Protein AF-A0A4S2T525-F1 (afdb_monomer)

Secondary structure (DSSP, 8-state):
---PPPPPSEEE-S----HHHHHHHHHTTTTSPPEEPE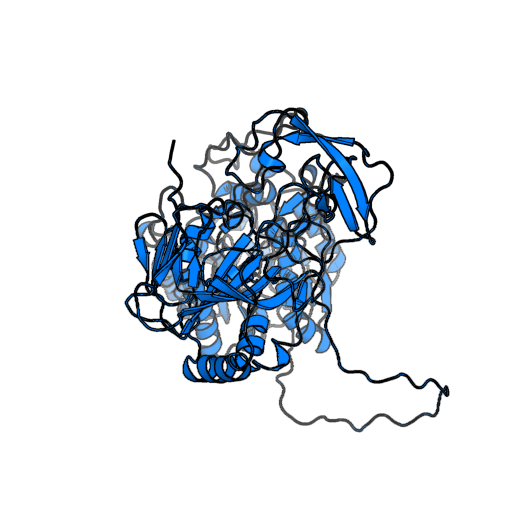EE-GGG-EEEEPSSSEEEEEEEEETT-TT--S---SSS--EEE-TTGGG-HHHHHHHHTSSS-EEEEEEEEE-TTEEEEEE--TTS-GGGTEEEEEEEEE--TTEEEEETTEEE-PPTT--EEE-TTS-EEEEE-SSS-EEEEEEEEE--HHHHTTS-HHHHHHHTTS-PPPPP-PPPP--PPTT--SEEEEEHHHH-SSS---TTSPEEEEEEEEETTEEEEEESS-EEEEEE----SS-SS--EEE---PPP---PPP-------------PPPP----S-------BB-BSSSPEEEEEE---TT--EEEESHHHHHHTTTT-TTS--S-S----S-TTTS-S----EEEEPPHHHHHHHHHHHHHHHHHHHHTT-EEE-PPPPPSSPPPEE-SS-EE----S-STTTTEEEEBTEEEE---SSGGGTTGGGGGHHHHHHHHHTT-EEEEPPPP---GGGS--HHHH-TTT-SS------SSPPPPTT--SS-----GGGEEEETTEEEEEE-SHHHHHHHHHHHHHTTTT-EEEEEESSSSS-STTTEEEEETTEEEES-GGGGGGS-TTGGGSEEE-PPPPPGGGSPPPPTT----S-GGGGG--EEEETTEEEEETT-HHHHHHHHHTT-EEEEE---SHHHHT--TTTTEEEEEES-----S--

Structure (mmCIF, N/CA/C/O backbone):
data_AF-A0A4S2T525-F1
#
_entry.id   AF-A0A4S2T525-F1
#
loop_
_atom_site.group_PDB
_atom_site.id
_atom_site.type_symbol
_atom_site.label_atom_id
_atom_site.label_alt_id
_atom_site.label_comp_id
_atom_site.label_asym_id
_atom_site.label_entity_id
_atom_site.label_seq_id
_atom_site.pdbx_PDB_ins_code
_atom_site.Cartn_x
_atom_site.Cartn_y
_atom_site.Cartn_z
_atom_site.occupancy
_atom_site.B_iso_or_equiv
_atom_site.auth_seq_id
_atom_site.auth_comp_id
_atom_site.auth_asym_id
_atom_site.auth_atom_id
_atom_site.pdbx_PDB_model_num
ATOM 1 N N . MET A 1 1 ? 32.205 12.127 -6.186 1.00 31.31 1 MET A N 1
ATOM 2 C CA . MET A 1 1 ? 32.182 11.262 -7.381 1.00 31.31 1 MET A CA 1
ATOM 3 C C . MET A 1 1 ? 32.178 9.823 -6.901 1.00 31.31 1 MET A C 1
ATOM 5 O O . MET A 1 1 ? 33.229 9.211 -6.775 1.00 31.31 1 MET A O 1
ATOM 9 N N . THR A 1 2 ? 31.012 9.330 -6.504 1.00 30.55 2 THR A N 1
ATOM 10 C CA . THR A 1 2 ? 30.781 7.905 -6.262 1.00 30.55 2 THR A CA 1
ATOM 11 C C . THR A 1 2 ? 30.583 7.269 -7.630 1.00 30.55 2 THR A C 1
ATOM 13 O O . THR A 1 2 ? 29.618 7.573 -8.319 1.00 30.55 2 THR A O 1
ATOM 16 N N . THR A 1 3 ? 31.560 6.490 -8.082 1.00 37.25 3 THR A N 1
ATOM 17 C CA . THR A 1 3 ? 31.461 5.708 -9.316 1.00 37.25 3 THR A CA 1
ATOM 18 C C . THR A 1 3 ? 30.394 4.639 -9.126 1.00 37.25 3 THR A C 1
ATOM 20 O O . THR A 1 3 ? 30.570 3.767 -8.274 1.00 37.25 3 THR A O 1
ATOM 23 N N . THR A 1 4 ? 29.303 4.722 -9.889 1.00 44.41 4 THR A N 1
ATOM 24 C CA . THR A 1 4 ? 28.281 3.673 -9.987 1.00 44.41 4 THR A CA 1
ATOM 25 C C . THR A 1 4 ? 28.971 2.332 -10.256 1.00 44.41 4 THR A C 1
ATOM 27 O O . THR A 1 4 ? 29.837 2.277 -11.138 1.00 44.41 4 THR A O 1
ATOM 30 N N . PRO A 1 5 ? 28.677 1.265 -9.495 1.00 49.00 5 PRO A N 1
ATOM 31 C CA . PRO A 1 5 ? 29.288 -0.033 -9.739 1.00 49.00 5 PRO A CA 1
ATOM 32 C C . PRO A 1 5 ? 28.924 -0.519 -11.150 1.00 49.00 5 PRO A C 1
ATOM 34 O O . PRO A 1 5 ? 27.754 -0.640 -11.503 1.00 49.00 5 PRO A O 1
ATOM 37 N N . LEU A 1 6 ? 29.941 -0.775 -11.976 1.00 65.81 6 LEU A N 1
ATOM 38 C CA . LEU A 1 6 ? 29.763 -1.353 -13.308 1.00 65.81 6 LEU A CA 1
ATOM 39 C C . LEU A 1 6 ? 29.275 -2.797 -13.164 1.00 65.81 6 LEU A C 1
ATOM 41 O O . LEU A 1 6 ? 29.949 -3.621 -12.542 1.00 65.81 6 LEU A O 1
ATOM 45 N N . LEU A 1 7 ? 28.131 -3.110 -13.778 1.00 80.31 7 LEU A N 1
ATOM 46 C CA . LEU A 1 7 ? 27.641 -4.485 -13.894 1.00 80.31 7 LEU A CA 1
ATOM 47 C C . LEU A 1 7 ? 28.715 -5.380 -14.536 1.00 80.31 7 LEU A C 1
ATOM 49 O O . LEU A 1 7 ? 29.456 -4.903 -15.408 1.00 80.31 7 LEU A O 1
ATOM 53 N N . PRO A 1 8 ? 28.804 -6.673 -14.177 1.00 87.69 8 PRO A N 1
ATOM 54 C CA . PRO A 1 8 ? 29.644 -7.603 -14.923 1.00 87.69 8 PRO A CA 1
ATOM 55 C C . PRO A 1 8 ? 29.195 -7.661 -16.393 1.00 87.69 8 PRO A C 1
ATOM 57 O O . PRO A 1 8 ? 28.052 -7.353 -16.712 1.00 87.69 8 PRO A O 1
ATOM 60 N N . ALA A 1 9 ? 30.071 -8.054 -17.316 1.00 91.50 9 ALA A N 1
ATOM 61 C CA . ALA A 1 9 ? 29.731 -8.020 -18.741 1.00 91.50 9 ALA A CA 1
ATOM 62 C C . ALA A 1 9 ? 28.826 -9.181 -19.202 1.00 91.50 9 ALA A C 1
ATOM 64 O O . ALA A 1 9 ? 28.263 -9.119 -20.288 1.00 91.50 9 ALA A O 1
ATOM 65 N N . ALA A 1 10 ? 28.650 -10.237 -18.401 1.00 95.19 10 ALA A N 1
ATOM 66 C CA . ALA A 1 10 ? 27.789 -11.372 -18.743 1.00 95.19 10 ALA A CA 1
ATOM 67 C C . ALA A 1 10 ? 27.084 -11.979 -17.528 1.00 95.19 10 ALA A C 1
ATOM 69 O O . ALA A 1 10 ? 27.686 -12.138 -16.465 1.00 95.19 10 ALA A O 1
ATOM 70 N N . ALA A 1 11 ? 25.834 -12.405 -17.724 1.00 95.50 11 ALA A N 1
ATOM 71 C CA . ALA A 1 11 ? 25.013 -13.059 -16.708 1.00 95.50 11 ALA A CA 1
ATOM 72 C C . ALA A 1 11 ? 24.451 -14.379 -17.236 1.00 95.50 11 ALA A C 1
ATOM 74 O O . ALA A 1 11 ? 23.865 -14.411 -18.318 1.00 95.50 11 ALA A O 1
ATOM 75 N N . ARG A 1 12 ? 24.551 -15.459 -16.458 1.00 96.75 12 ARG A N 1
ATOM 76 C CA . ARG A 1 12 ? 23.755 -16.663 -16.722 1.00 96.75 12 ARG A CA 1
ATOM 77 C C . ARG A 1 12 ? 22.356 -16.442 -16.172 1.00 96.75 12 ARG A C 1
ATOM 79 O O . ARG A 1 12 ? 22.217 -16.202 -14.980 1.00 96.75 12 ARG A O 1
ATOM 86 N N . LEU A 1 13 ? 21.340 -16.536 -17.015 1.00 96.50 13 LEU A N 1
ATOM 87 C CA . LEU A 1 13 ? 19.943 -16.410 -16.617 1.00 96.50 13 LEU A CA 1
ATOM 88 C C . LEU A 1 13 ? 19.485 -17.654 -15.839 1.00 96.50 13 LEU A C 1
ATOM 90 O O . LEU A 1 13 ? 20.027 -18.749 -16.003 1.00 96.50 13 LEU A O 1
ATOM 94 N N . ASN A 1 14 ? 18.466 -17.492 -14.994 1.00 90.81 14 ASN A N 1
ATOM 95 C CA . ASN A 1 14 ? 17.999 -18.528 -14.061 1.00 90.81 14 ASN A CA 1
ATOM 96 C C . ASN A 1 14 ? 17.379 -19.752 -14.754 1.00 90.81 14 ASN A C 1
ATOM 98 O O . ASN A 1 14 ? 17.196 -20.800 -14.137 1.00 90.81 14 ASN A O 1
ATOM 102 N N . GLN A 1 15 ? 17.037 -19.633 -16.035 1.00 90.31 15 GLN A N 1
ATOM 103 C CA . GLN A 1 15 ? 16.426 -20.713 -16.795 1.00 90.31 15 GLN A CA 1
ATOM 104 C C . GLN A 1 15 ? 17.493 -21.686 -17.301 1.00 90.31 15 GLN A C 1
ATOM 106 O O . GLN A 1 15 ? 18.492 -21.296 -17.904 1.00 90.31 15 GLN A O 1
ATOM 111 N N . THR A 1 16 ? 17.245 -22.977 -17.094 1.00 88.31 16 THR A N 1
ATOM 112 C CA . THR A 1 16 ? 17.998 -24.052 -17.748 1.00 88.31 16 THR A CA 1
ATOM 113 C C . THR A 1 16 ? 17.110 -24.696 -18.802 1.00 88.31 16 THR A C 1
ATOM 115 O O . THR A 1 16 ? 15.949 -25.006 -18.536 1.00 88.31 16 THR A O 1
ATOM 118 N N . LEU A 1 17 ? 17.656 -24.876 -20.001 1.00 96.50 17 LEU A N 1
ATOM 119 C CA . LEU A 1 17 ? 16.959 -25.395 -21.170 1.00 96.50 17 LEU A CA 1
ATOM 120 C C . LEU A 1 17 ? 17.410 -26.830 -21.468 1.00 96.50 17 LEU A C 1
ATOM 122 O O . LEU A 1 17 ? 18.523 -27.243 -21.144 1.00 96.50 17 LEU A O 1
ATOM 126 N N . ASP A 1 18 ? 16.544 -27.598 -22.118 1.00 97.56 18 ASP A N 1
ATOM 127 C CA . ASP A 1 18 ? 16.826 -28.973 -22.518 1.00 97.56 18 ASP A CA 1
ATOM 128 C C . ASP A 1 18 ? 17.760 -28.992 -23.738 1.00 97.56 18 ASP A C 1
ATOM 130 O O . ASP A 1 18 ? 17.344 -28.804 -24.886 1.00 97.56 18 ASP A O 1
ATOM 134 N N . ALA A 1 19 ? 19.046 -29.227 -23.479 1.00 97.06 19 ALA A N 1
ATOM 135 C CA . ALA A 1 19 ? 20.083 -29.280 -24.503 1.00 97.06 19 ALA A CA 1
ATOM 136 C C . ALA A 1 19 ? 19.823 -30.352 -25.578 1.00 97.06 19 ALA A C 1
ATOM 138 O O . ALA A 1 19 ? 20.154 -30.140 -26.745 1.00 97.06 19 ALA A O 1
ATOM 139 N N . ALA A 1 20 ? 19.213 -31.488 -25.222 1.00 96.94 20 ALA A N 1
ATOM 140 C CA . ALA A 1 20 ? 18.939 -32.560 -26.176 1.00 96.94 20 ALA A CA 1
ATOM 141 C C . ALA A 1 20 ? 17.824 -32.160 -27.150 1.00 96.94 20 ALA A C 1
ATOM 143 O O . ALA A 1 20 ? 17.932 -32.410 -28.352 1.00 96.94 20 ALA A O 1
ATOM 144 N N . ARG A 1 21 ? 16.785 -31.479 -26.655 1.00 97.56 21 ARG A N 1
ATOM 145 C CA . ARG A 1 21 ? 15.717 -30.929 -27.503 1.00 97.56 21 ARG A CA 1
ATOM 146 C C . ARG A 1 21 ? 16.215 -29.788 -28.389 1.00 97.56 21 ARG A C 1
ATOM 148 O O . ARG A 1 21 ? 15.844 -29.737 -29.556 1.00 97.56 21 ARG A O 1
ATOM 155 N N . LEU A 1 22 ? 17.100 -28.926 -27.882 1.00 97.69 22 LEU A N 1
ATOM 156 C CA . LEU A 1 22 ? 17.758 -27.889 -28.691 1.00 97.69 22 LEU A CA 1
ATOM 157 C C . LEU A 1 22 ? 18.602 -28.490 -29.825 1.00 97.69 22 LEU A C 1
ATOM 159 O O . LEU A 1 22 ? 18.555 -28.011 -30.958 1.00 97.69 22 LEU A O 1
ATOM 163 N N . ALA A 1 23 ? 19.350 -29.559 -29.543 1.00 95.75 23 ALA A N 1
ATOM 164 C CA . ALA A 1 23 ? 20.119 -30.275 -30.558 1.00 95.75 23 ALA A CA 1
ATOM 165 C C . ALA A 1 23 ? 19.215 -30.974 -31.591 1.00 95.75 23 ALA A C 1
ATOM 167 O O . ALA A 1 23 ? 19.530 -30.979 -32.781 1.00 95.75 23 ALA A O 1
ATOM 168 N N . ALA A 1 24 ? 18.080 -31.536 -31.159 1.00 95.81 24 ALA A N 1
ATOM 169 C CA . ALA A 1 24 ? 17.088 -32.124 -32.058 1.00 95.81 24 ALA A CA 1
ATOM 170 C C . ALA A 1 24 ? 16.502 -31.077 -33.020 1.00 95.81 24 ALA A C 1
ATOM 172 O O . ALA A 1 24 ? 16.486 -31.310 -34.228 1.00 95.81 24 ALA A O 1
ATOM 173 N N . ASP A 1 25 ? 16.120 -29.906 -32.506 1.00 96.81 25 ASP A N 1
ATOM 174 C CA . ASP A 1 25 ? 15.661 -28.780 -33.322 1.00 96.81 25 ASP A CA 1
ATOM 175 C C . ASP A 1 25 ? 16.730 -28.334 -34.331 1.00 96.81 25 ASP A C 1
ATOM 177 O O . ASP A 1 25 ? 16.4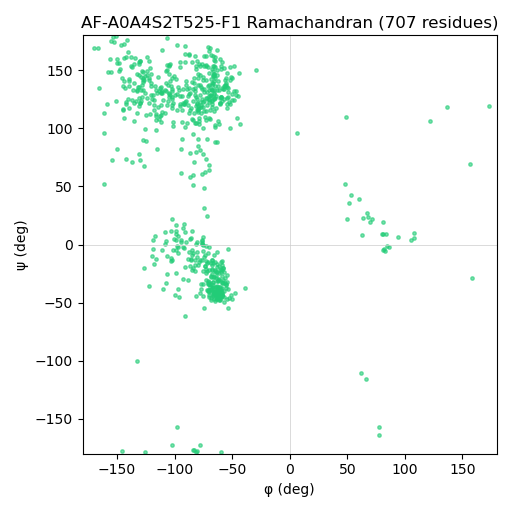30 -28.126 -35.508 1.00 96.81 25 ASP A O 1
ATOM 181 N N . LEU A 1 26 ? 17.996 -28.237 -33.906 1.00 96.38 26 LEU A N 1
ATOM 182 C CA . LEU A 1 26 ? 19.099 -27.856 -34.791 1.00 96.38 26 LEU A CA 1
ATOM 183 C C . LEU A 1 26 ? 19.246 -28.821 -35.980 1.00 96.38 26 LEU A C 1
ATOM 185 O O . LEU A 1 26 ? 19.443 -28.381 -37.112 1.00 96.38 26 LEU A O 1
ATOM 189 N N . ASN A 1 27 ? 19.094 -30.129 -35.756 1.00 94.50 27 ASN A N 1
ATOM 190 C CA . ASN A 1 27 ? 19.206 -31.139 -36.814 1.00 94.50 27 ASN A CA 1
ATOM 191 C C . ASN A 1 27 ? 18.166 -30.968 -37.937 1.00 94.50 27 ASN A C 1
ATOM 193 O O . ASN A 1 27 ? 18.411 -31.384 -39.071 1.00 94.50 27 ASN A O 1
ATOM 197 N N . HIS A 1 28 ? 17.022 -30.335 -37.661 1.00 92.88 28 HIS A N 1
ATOM 198 C CA . HIS A 1 28 ? 15.997 -30.074 -38.675 1.00 92.88 28 HIS A CA 1
ATOM 199 C C . HIS A 1 28 ? 16.375 -28.959 -39.658 1.00 92.88 28 HIS A C 1
ATOM 201 O O . HIS A 1 28 ? 15.800 -28.882 -40.749 1.00 92.88 28 HIS A O 1
ATOM 207 N N . VAL A 1 29 ? 17.351 -28.118 -39.307 1.00 91.56 29 VAL A N 1
ATOM 208 C CA . VAL A 1 29 ? 17.733 -26.935 -40.090 1.00 91.56 29 VAL A CA 1
ATOM 209 C C . VAL A 1 29 ? 19.185 -26.953 -40.581 1.00 91.56 29 VAL A C 1
ATOM 211 O O . VAL A 1 29 ? 19.538 -26.157 -41.446 1.00 91.56 29 VAL A O 1
ATOM 214 N N . THR A 1 30 ? 20.020 -27.889 -40.120 1.00 87.69 30 THR A N 1
ATOM 215 C CA . THR A 1 30 ? 21.423 -28.046 -40.566 1.00 87.69 30 THR A CA 1
ATOM 216 C C . THR A 1 30 ? 21.592 -28.794 -41.889 1.00 87.69 30 THR A C 1
ATOM 218 O O . THR A 1 30 ? 22.678 -28.788 -42.462 1.00 87.69 30 THR A O 1
ATOM 221 N N . SER A 1 31 ? 20.530 -29.417 -42.412 1.00 79.94 31 SER A N 1
ATOM 222 C CA . SER A 1 31 ? 20.536 -30.013 -43.761 1.00 79.94 31 SER A CA 1
ATOM 223 C C . SER A 1 31 ? 20.543 -28.967 -44.885 1.00 79.94 31 SER A C 1
ATOM 225 O O . SER A 1 31 ? 20.827 -29.296 -46.036 1.00 79.94 31 SER A O 1
ATOM 227 N N . HIS A 1 32 ? 20.242 -27.708 -44.556 1.00 82.50 32 HIS A N 1
ATOM 228 C CA . HIS A 1 32 ? 20.301 -26.565 -45.457 1.00 82.50 32 HIS A CA 1
ATOM 229 C C . HIS A 1 32 ? 21.608 -25.787 -45.258 1.00 82.50 32 HIS A C 1
ATOM 231 O O . HIS A 1 32 ? 22.075 -25.621 -44.133 1.00 82.50 32 HIS A O 1
ATOM 237 N N . THR A 1 33 ? 22.192 -25.277 -46.343 1.00 83.69 33 THR A N 1
ATOM 238 C CA . THR A 1 33 ? 23.359 -24.391 -46.268 1.00 83.69 33 THR A CA 1
ATOM 239 C C . THR A 1 33 ? 22.919 -22.993 -45.860 1.00 83.69 33 THR A C 1
ATOM 241 O O . THR A 1 33 ? 22.166 -22.359 -46.584 1.00 83.69 33 THR A O 1
ATOM 244 N N . TRP A 1 34 ? 23.404 -22.517 -44.716 1.00 90.69 34 TRP A N 1
ATOM 245 C CA . TRP A 1 34 ? 23.074 -21.187 -44.202 1.00 90.69 34 TRP A CA 1
ATOM 246 C C . TRP A 1 34 ? 23.899 -20.103 -44.893 1.00 90.69 34 TRP A C 1
ATOM 248 O O . TRP A 1 34 ? 25.074 -20.324 -45.215 1.00 90.69 34 TRP A O 1
ATOM 258 N N . ASP A 1 35 ? 23.296 -18.933 -45.070 1.00 88.12 35 ASP A N 1
ATOM 259 C CA . ASP A 1 35 ? 23.940 -17.779 -45.689 1.00 88.12 35 ASP A CA 1
ATOM 260 C C . ASP A 1 35 ? 25.005 -17.168 -44.773 1.00 88.12 35 ASP A C 1
ATOM 262 O O . ASP A 1 35 ? 24.946 -17.275 -43.547 1.00 88.12 35 ASP A O 1
ATOM 266 N N . LEU A 1 36 ? 26.008 -16.531 -45.375 1.00 87.56 36 LEU A N 1
ATOM 267 C CA . LEU A 1 36 ? 27.054 -15.819 -44.642 1.00 87.56 36 LEU A CA 1
ATOM 268 C C . LEU A 1 36 ? 26.488 -14.554 -43.982 1.00 87.56 36 LEU A C 1
ATOM 270 O O . LEU A 1 36 ? 25.580 -13.903 -44.508 1.00 87.56 36 LEU A O 1
ATOM 274 N N . GLN A 1 37 ? 27.044 -14.188 -42.827 1.00 81.69 37 GLN A N 1
ATOM 275 C CA . GLN A 1 37 ? 26.660 -12.973 -42.120 1.00 81.69 37 GLN A CA 1
ATOM 276 C C . GLN A 1 37 ? 26.900 -11.746 -43.007 1.00 81.69 37 GLN A C 1
ATOM 278 O O . GLN A 1 37 ? 28.005 -11.497 -43.492 1.00 81.69 37 GLN A O 1
ATOM 283 N N . GLN A 1 38 ? 25.861 -10.934 -43.156 1.00 80.94 38 GLN A N 1
ATOM 284 C CA . GLN A 1 38 ? 25.937 -9.627 -43.787 1.00 80.94 38 GLN A CA 1
ATOM 285 C C . GLN A 1 38 ? 25.625 -8.556 -42.738 1.00 80.94 38 GLN A C 1
ATOM 287 O O . GLN A 1 38 ? 24.673 -8.680 -41.966 1.00 80.94 38 GLN A O 1
ATOM 292 N N . GLY A 1 39 ? 26.481 -7.537 -42.639 1.00 68.94 39 GLY A N 1
ATOM 293 C CA . GLY A 1 39 ? 26.265 -6.388 -41.753 1.00 68.94 39 GLY A CA 1
ATOM 294 C C . GLY A 1 39 ? 25.348 -5.334 -42.382 1.00 68.94 39 GLY A C 1
ATOM 295 O O . GLY A 1 39 ? 24.884 -5.493 -43.510 1.00 68.94 39 GLY A O 1
ATOM 296 N N . ARG A 1 40 ? 25.129 -4.211 -41.686 1.00 65.81 40 ARG A N 1
ATOM 297 C CA . ARG A 1 40 ? 24.424 -3.035 -42.231 1.00 65.81 40 ARG A CA 1
ATOM 298 C C . ARG A 1 40 ? 25.406 -1.878 -42.418 1.00 65.81 40 ARG A C 1
ATOM 300 O O . ARG A 1 40 ? 26.168 -1.576 -41.505 1.00 65.81 40 ARG A O 1
ATOM 307 N N . ALA A 1 41 ? 25.375 -1.235 -43.579 1.00 58.41 41 ALA A N 1
ATOM 308 C CA . ALA A 1 41 ? 26.156 -0.042 -43.891 1.00 58.41 41 ALA A CA 1
ATOM 309 C C . ALA A 1 41 ? 25.409 1.250 -43.475 1.00 58.41 41 ALA A C 1
ATOM 311 O O . ALA A 1 41 ? 24.188 1.213 -43.253 1.00 58.41 41 ALA A O 1
ATOM 312 N N . PRO A 1 42 ? 26.104 2.403 -43.376 1.00 51.94 42 PRO A N 1
ATOM 313 C CA . PRO A 1 42 ? 25.460 3.712 -43.231 1.00 51.94 42 PRO A CA 1
ATOM 314 C C . PRO A 1 42 ? 24.379 3.934 -44.305 1.00 51.94 42 PRO A C 1
ATOM 316 O O . PRO A 1 42 ? 24.516 3.464 -45.434 1.00 51.94 42 PRO A O 1
ATOM 319 N N . GLY A 1 43 ? 23.275 4.602 -43.959 1.00 50.91 43 GLY A N 1
ATOM 320 C CA . GLY A 1 43 ? 22.117 4.767 -44.852 1.00 50.91 43 GLY A CA 1
ATOM 321 C C . GLY A 1 43 ? 21.122 3.599 -44.836 1.00 50.91 43 GLY A C 1
ATOM 322 O O . GLY A 1 43 ? 20.105 3.650 -45.518 1.00 50.91 43 GLY A O 1
ATOM 323 N N . GLY A 1 44 ? 21.385 2.541 -44.058 1.00 54.25 44 GLY A N 1
ATOM 324 C CA . GLY A 1 44 ? 20.482 1.393 -43.918 1.00 54.25 44 GLY A CA 1
ATOM 325 C C . GLY A 1 44 ? 20.567 0.354 -45.037 1.00 54.25 44 GLY A C 1
ATOM 326 O O . GLY A 1 44 ? 19.761 -0.575 -45.059 1.00 54.25 44 GLY A O 1
ATOM 327 N N . LEU A 1 45 ? 21.555 0.483 -45.924 1.00 59.44 45 LEU A N 1
ATOM 328 C CA . LEU A 1 45 ? 21.877 -0.504 -46.951 1.00 59.44 45 LEU A CA 1
ATOM 329 C C . LEU A 1 45 ? 22.536 -1.744 -46.330 1.00 59.44 45 LEU A C 1
ATOM 331 O O . LEU A 1 45 ? 23.178 -1.668 -45.280 1.00 59.44 45 LEU A O 1
ATOM 335 N N . LEU A 1 46 ? 22.403 -2.894 -46.990 1.00 63.75 46 LEU A N 1
ATOM 336 C CA . LEU A 1 46 ? 23.157 -4.092 -46.624 1.00 63.75 46 LEU A CA 1
ATOM 337 C C . LEU A 1 46 ? 24.654 -3.853 -46.883 1.00 63.75 46 LEU A C 1
ATOM 339 O O . LEU A 1 46 ? 25.037 -3.323 -47.926 1.00 63.75 46 LEU A O 1
ATOM 343 N N . GLY A 1 47 ? 25.491 -4.206 -45.908 1.00 63.34 47 GLY A N 1
ATOM 344 C CA . GLY A 1 47 ? 26.949 -4.112 -45.991 1.00 63.34 47 GLY A CA 1
ATOM 345 C C . GLY A 1 47 ? 27.565 -5.248 -46.809 1.00 63.34 47 GLY A C 1
ATOM 346 O O . GLY A 1 47 ? 26.860 -6.050 -47.419 1.00 63.34 47 GLY A O 1
ATOM 347 N N . ALA A 1 48 ? 28.895 -5.341 -46.819 1.00 69.44 48 ALA A N 1
ATOM 348 C CA . ALA A 1 48 ? 29.576 -6.478 -47.435 1.00 69.44 48 ALA A CA 1
ATOM 349 C C . ALA A 1 48 ? 29.268 -7.782 -46.675 1.00 69.44 48 ALA A C 1
ATOM 351 O O . ALA A 1 48 ? 29.110 -7.782 -45.451 1.00 69.44 48 ALA A O 1
ATOM 352 N N . VAL A 1 49 ? 29.168 -8.884 -47.417 1.00 74.19 49 VAL A N 1
ATOM 353 C CA . VAL A 1 49 ? 29.089 -10.237 -46.852 1.00 74.19 49 VAL A CA 1
ATOM 354 C C . VAL A 1 49 ? 30.457 -10.591 -46.273 1.00 74.19 49 VAL A C 1
ATOM 356 O O . VAL A 1 49 ? 31.473 -10.305 -46.906 1.00 74.19 49 VAL A O 1
ATOM 359 N N . THR A 1 50 ? 30.489 -11.182 -45.079 1.00 75.81 50 THR A N 1
ATOM 360 C CA . THR A 1 50 ? 31.749 -11.592 -44.449 1.00 75.81 50 THR A CA 1
ATOM 361 C C . THR A 1 50 ? 32.445 -12.705 -45.237 1.00 75.81 50 THR A C 1
ATOM 363 O O . THR A 1 50 ? 31.810 -13.570 -45.834 1.00 75.81 50 THR A O 1
ATOM 366 N N . ASP A 1 51 ? 33.768 -12.680 -45.213 1.00 77.94 51 ASP A N 1
ATOM 367 C CA . ASP A 1 51 ? 34.694 -13.705 -45.689 1.00 77.94 51 ASP A CA 1
ATOM 368 C C . ASP A 1 51 ? 35.023 -14.765 -44.617 1.00 77.94 51 ASP A C 1
ATOM 370 O O . ASP A 1 51 ? 35.649 -15.784 -44.914 1.00 77.94 51 ASP A O 1
ATOM 374 N N . ILE A 1 52 ? 34.553 -14.563 -43.382 1.00 82.50 52 ILE A N 1
ATOM 375 C CA . ILE A 1 52 ? 34.643 -15.514 -42.269 1.00 82.50 52 ILE A CA 1
ATOM 376 C C . ILE A 1 52 ? 33.568 -16.599 -42.448 1.00 82.50 52 ILE A C 1
ATOM 378 O O . ILE A 1 52 ? 32.460 -16.297 -42.881 1.00 82.50 52 ILE A O 1
ATOM 382 N N . ASP A 1 53 ? 33.829 -17.856 -42.059 1.00 85.81 53 ASP A N 1
ATOM 383 C CA . ASP A 1 53 ? 32.791 -18.909 -42.004 1.00 85.81 53 ASP A CA 1
ATOM 384 C C . ASP A 1 53 ? 31.843 -18.691 -40.809 1.00 85.81 53 ASP A C 1
ATOM 386 O O . ASP A 1 53 ? 31.784 -19.466 -39.852 1.00 85.81 53 ASP A O 1
ATOM 390 N N . TRP A 1 54 ? 31.140 -17.562 -40.848 1.00 88.00 54 TRP A N 1
ATOM 391 C CA . TRP A 1 54 ? 30.150 -17.128 -39.882 1.00 88.00 54 TRP A CA 1
ATOM 392 C C . TRP A 1 54 ? 28.800 -17.058 -40.583 1.00 88.00 54 TRP A C 1
ATOM 394 O O . TRP A 1 54 ? 28.499 -16.118 -41.321 1.00 88.00 54 TRP A O 1
ATOM 404 N N . ARG A 1 55 ? 28.005 -18.108 -40.394 1.00 92.12 55 ARG A N 1
ATOM 405 C CA . ARG A 1 55 ? 26.746 -18.316 -41.108 1.00 92.12 55 ARG A CA 1
ATOM 406 C C . ARG A 1 55 ? 25.551 -18.090 -40.210 1.00 92.12 55 ARG A C 1
ATOM 408 O O . ARG A 1 55 ? 25.603 -18.373 -39.011 1.00 92.12 55 ARG A O 1
ATOM 415 N N . VAL A 1 56 ? 24.457 -17.634 -40.803 1.00 93.75 56 VAL A N 1
ATOM 416 C CA . VAL A 1 56 ? 23.252 -17.257 -40.077 1.00 93.75 56 VAL A CA 1
ATOM 417 C C . VAL A 1 56 ? 22.003 -17.879 -40.662 1.00 93.75 56 VAL A C 1
ATOM 419 O O . VAL A 1 56 ? 21.772 -17.841 -41.866 1.00 93.75 56 VAL A O 1
ATOM 422 N N . LEU A 1 57 ? 21.167 -18.389 -39.760 1.00 95.31 57 LEU A N 1
ATOM 423 C CA . LEU A 1 57 ? 19.788 -18.745 -40.047 1.00 95.31 57 LEU A CA 1
ATOM 424 C C . LEU A 1 57 ? 18.856 -17.789 -39.287 1.00 95.31 57 LEU A C 1
ATOM 426 O O . LEU A 1 57 ? 18.811 -17.847 -38.051 1.00 95.31 57 LEU A O 1
ATOM 430 N N . PRO A 1 58 ? 18.121 -16.901 -39.974 1.00 94.81 58 PRO A N 1
ATOM 431 C CA . PRO A 1 58 ? 17.174 -16.017 -39.313 1.00 94.81 58 PRO A CA 1
ATOM 432 C C . PRO A 1 58 ? 15.922 -16.787 -38.892 1.00 94.81 58 PRO A C 1
ATOM 434 O O . PRO A 1 58 ? 15.246 -17.390 -39.722 1.00 94.81 58 PRO A O 1
ATOM 437 N N . LEU A 1 59 ? 15.601 -16.750 -37.600 1.00 95.75 59 LEU A N 1
ATOM 438 C CA . LEU A 1 59 ? 14.382 -17.333 -37.029 1.00 95.75 59 LEU A CA 1
ATOM 439 C C . LEU A 1 59 ? 13.289 -16.276 -36.864 1.00 95.75 59 LEU A C 1
ATOM 441 O O . LEU A 1 59 ? 12.120 -16.549 -37.113 1.00 95.75 59 LEU A O 1
ATOM 445 N N . ILE A 1 60 ? 13.687 -15.065 -36.472 1.00 94.50 60 ILE A N 1
ATOM 446 C CA . ILE A 1 60 ? 12.867 -13.852 -36.469 1.00 94.50 60 ILE A CA 1
ATOM 447 C C . ILE A 1 60 ? 13.686 -12.771 -37.168 1.00 94.50 60 ILE A C 1
ATOM 449 O O . ILE A 1 60 ? 14.805 -12.480 -36.734 1.00 94.50 60 ILE A O 1
ATOM 453 N N . ALA A 1 61 ? 13.142 -12.206 -38.245 1.00 91.31 61 ALA A N 1
ATOM 454 C CA . ALA A 1 61 ? 13.843 -11.269 -39.120 1.00 91.31 61 ALA A CA 1
ATOM 455 C C . ALA A 1 61 ? 12.964 -10.079 -39.540 1.00 91.31 61 ALA A C 1
ATOM 457 O O . ALA A 1 61 ? 11.731 -10.171 -39.468 1.00 91.31 61 ALA A O 1
ATOM 458 N N . PRO A 1 62 ? 13.589 -8.983 -40.017 1.00 87.00 62 PRO A N 1
ATOM 459 C CA . PRO A 1 62 ? 12.903 -7.885 -40.688 1.00 87.00 62 PRO A CA 1
ATOM 460 C C . PRO A 1 62 ? 11.947 -8.390 -41.774 1.00 87.00 62 PRO A C 1
ATOM 462 O O . PRO A 1 62 ? 12.324 -9.126 -42.681 1.00 87.00 62 PRO A O 1
ATOM 465 N N . ASN A 1 63 ? 10.693 -7.994 -41.649 1.00 85.06 63 ASN A N 1
ATOM 466 C CA . ASN A 1 63 ? 9.505 -8.366 -42.403 1.00 85.06 63 ASN A CA 1
ATOM 467 C C . ASN A 1 63 ? 9.290 -9.884 -42.561 1.00 85.06 63 ASN A C 1
ATOM 469 O O . ASN A 1 63 ? 8.583 -10.315 -43.469 1.00 85.06 63 ASN A O 1
ATOM 473 N N . GLY A 1 64 ? 9.881 -10.694 -41.672 1.00 88.44 64 GLY A N 1
ATOM 474 C CA . GLY A 1 64 ? 9.854 -12.157 -41.747 1.00 88.44 64 GLY A CA 1
ATOM 475 C C . GLY A 1 64 ? 10.673 -12.733 -42.905 1.00 88.44 64 GLY A C 1
ATOM 476 O O . GLY A 1 64 ? 10.437 -13.872 -43.303 1.00 88.44 64 GLY A O 1
ATOM 477 N N . ASP A 1 65 ? 11.608 -11.961 -43.466 1.00 89.62 65 ASP A N 1
ATOM 478 C CA . ASP A 1 65 ? 12.404 -12.373 -44.620 1.00 89.62 65 ASP A CA 1
ATOM 479 C C . ASP A 1 65 ? 13.449 -13.440 -44.226 1.00 89.62 65 ASP A C 1
ATOM 481 O O . ASP A 1 65 ? 14.380 -13.147 -43.465 1.00 89.62 65 ASP A O 1
ATOM 485 N N . PRO A 1 66 ? 13.339 -14.682 -44.741 1.00 89.75 66 PRO A N 1
ATOM 486 C CA . PRO A 1 66 ? 14.248 -15.769 -44.395 1.00 89.75 66 PRO A CA 1
ATOM 487 C C . PRO A 1 66 ? 15.662 -15.616 -44.976 1.00 89.75 66 PRO A C 1
ATOM 489 O O . PRO A 1 66 ? 16.520 -16.422 -44.623 1.00 89.75 66 PRO A O 1
ATOM 492 N N . ALA A 1 67 ? 15.913 -14.633 -45.848 1.00 87.94 67 ALA A N 1
ATOM 493 C CA . ALA A 1 67 ? 17.228 -14.364 -46.438 1.00 87.94 67 ALA A CA 1
ATOM 494 C C . ALA A 1 67 ? 18.013 -13.255 -45.706 1.00 87.94 67 ALA A C 1
ATOM 496 O O . ALA A 1 67 ? 19.180 -13.007 -46.010 1.00 87.94 67 ALA A O 1
ATOM 497 N N . ARG A 1 68 ? 17.398 -12.559 -44.739 1.00 86.12 68 ARG A N 1
ATOM 498 C CA . ARG A 1 68 ? 18.044 -11.458 -44.005 1.00 86.12 68 ARG A CA 1
ATOM 499 C C . ARG A 1 68 ? 18.922 -11.998 -42.877 1.00 86.12 68 ARG A C 1
ATOM 501 O O . ARG A 1 68 ? 18.421 -12.400 -41.831 1.00 86.12 68 ARG A O 1
ATOM 508 N N . THR A 1 69 ? 20.242 -11.980 -43.064 1.00 87.00 69 THR A N 1
ATOM 509 C CA . THR A 1 69 ? 21.209 -12.410 -42.033 1.00 87.00 69 THR A CA 1
ATOM 510 C C . THR A 1 69 ? 21.582 -11.302 -41.033 1.00 87.00 69 THR A C 1
ATOM 512 O O . THR A 1 69 ? 22.143 -11.577 -39.962 1.00 87.00 69 THR A O 1
ATOM 515 N N . ASP A 1 70 ? 21.246 -10.042 -41.323 1.00 86.00 70 ASP A N 1
ATOM 516 C CA . ASP A 1 70 ? 21.421 -8.912 -40.408 1.00 86.00 70 ASP A CA 1
ATOM 517 C C . ASP A 1 70 ? 20.325 -8.866 -39.321 1.00 86.00 70 ASP A C 1
ATOM 519 O O . ASP A 1 70 ? 19.205 -9.324 -39.541 1.00 86.00 70 ASP A O 1
ATOM 523 N N . PRO A 1 71 ? 20.607 -8.284 -38.139 1.00 81.12 71 PRO A N 1
ATOM 524 C CA . PRO A 1 71 ? 19.613 -8.137 -37.072 1.00 81.12 71 PRO A CA 1
ATOM 525 C C . PRO A 1 71 ? 18.584 -7.023 -37.323 1.00 81.12 71 PRO A C 1
ATOM 527 O O . PRO A 1 71 ? 17.824 -6.698 -36.418 1.00 81.12 71 PRO A O 1
ATOM 530 N N . GLY A 1 72 ? 18.582 -6.382 -38.496 1.00 80.81 72 GLY A N 1
ATOM 531 C CA . GLY A 1 72 ? 17.790 -5.186 -38.753 1.00 80.81 72 GLY A CA 1
ATOM 532 C C . GLY A 1 72 ? 18.385 -3.911 -38.146 1.00 80.81 72 GLY A C 1
ATOM 533 O O . GLY A 1 72 ? 19.573 -3.822 -37.812 1.00 80.81 72 GLY A O 1
ATOM 534 N N . GLY A 1 73 ? 17.559 -2.870 -38.068 1.00 76.38 73 GLY A N 1
ATOM 535 C CA . GLY A 1 73 ? 17.944 -1.545 -37.584 1.00 76.38 73 GLY A CA 1
ATOM 536 C C . GLY A 1 73 ? 16.804 -0.847 -36.841 1.00 76.38 73 GLY A C 1
ATOM 537 O O . GLY A 1 73 ? 15.727 -1.418 -36.708 1.00 76.38 73 GLY A O 1
ATOM 538 N N . PRO A 1 74 ? 17.013 0.399 -36.383 1.00 71.50 74 PRO A N 1
ATOM 539 C CA . PRO A 1 74 ? 16.021 1.138 -35.597 1.00 71.50 74 PRO A CA 1
ATOM 540 C C . PRO A 1 74 ? 14.853 1.699 -36.434 1.00 71.50 74 PRO A C 1
ATOM 542 O O . PRO A 1 74 ? 14.035 2.459 -35.923 1.00 71.50 74 PRO A O 1
ATOM 545 N N . GLY A 1 75 ? 14.811 1.394 -37.733 1.00 72.62 75 GLY A N 1
ATOM 546 C CA . GLY A 1 75 ? 13.794 1.867 -38.674 1.00 72.62 75 GLY A CA 1
ATOM 547 C C . GLY A 1 75 ? 12.481 1.081 -38.609 1.00 72.62 75 GLY A C 1
ATOM 548 O O . GLY A 1 75 ? 12.379 0.164 -37.804 1.00 72.62 75 GLY A O 1
ATOM 549 N N . PRO A 1 76 ? 11.501 1.415 -39.473 1.00 71.50 76 PRO A N 1
ATOM 550 C CA . PRO A 1 76 ? 10.133 0.891 -39.482 1.00 71.50 76 PRO A CA 1
ATOM 551 C C . PRO A 1 76 ? 9.973 -0.582 -39.954 1.00 71.50 76 PRO A C 1
ATOM 553 O O . PRO A 1 76 ? 8.887 -0.965 -40.386 1.00 71.50 76 PRO A O 1
ATOM 556 N N . ASP A 1 77 ? 10.996 -1.432 -39.845 1.00 77.38 77 ASP A N 1
ATOM 557 C CA . ASP A 1 77 ? 10.925 -2.832 -40.299 1.00 77.38 77 ASP A CA 1
ATOM 558 C C . ASP A 1 77 ? 10.211 -3.753 -39.298 1.00 77.38 77 ASP A C 1
ATOM 560 O O . ASP A 1 77 ? 10.728 -3.964 -38.206 1.00 77.38 77 ASP A O 1
ATOM 564 N N . THR A 1 78 ? 9.091 -4.390 -39.681 1.00 78.94 78 THR A N 1
ATOM 565 C CA . THR A 1 78 ? 8.396 -5.358 -38.801 1.00 78.94 78 THR A CA 1
ATOM 566 C C . THR A 1 78 ? 9.267 -6.565 -38.463 1.00 78.94 78 THR A C 1
ATOM 568 O O . THR A 1 78 ? 9.926 -7.050 -39.355 1.00 78.94 78 THR A O 1
ATOM 571 N N . TYR A 1 79 ? 9.284 -7.119 -37.248 1.00 86.06 79 TYR A N 1
ATOM 572 C CA . TYR A 1 79 ? 10.010 -8.373 -36.987 1.00 86.06 79 TYR A CA 1
ATOM 573 C C . TYR A 1 79 ? 9.025 -9.521 -36.827 1.00 86.06 79 TYR A C 1
ATOM 575 O O . TYR A 1 79 ? 8.096 -9.452 -36.021 1.00 86.06 79 TYR A O 1
ATOM 583 N N . ALA A 1 80 ? 9.195 -10.557 -37.644 1.00 89.06 80 ALA A N 1
ATOM 584 C CA . ALA A 1 80 ? 8.272 -11.681 -37.704 1.00 89.06 80 ALA A CA 1
ATOM 585 C C . ALA A 1 80 ? 9.024 -13.016 -37.806 1.00 89.06 80 ALA A C 1
ATOM 587 O O . ALA A 1 80 ? 10.154 -13.041 -38.310 1.00 89.06 80 ALA A O 1
ATOM 588 N N . PRO A 1 81 ? 8.410 -14.123 -37.344 1.00 92.75 81 PRO A N 1
ATOM 589 C CA . PRO A 1 81 ? 8.945 -15.463 -37.546 1.00 92.75 81 PRO A CA 1
ATOM 590 C C . PRO A 1 81 ? 9.183 -15.766 -39.025 1.00 92.75 81 PRO A C 1
ATOM 592 O O . PRO A 1 81 ? 8.353 -15.442 -39.875 1.00 92.75 81 PRO A O 1
ATOM 595 N N . THR A 1 82 ? 10.295 -16.425 -39.323 1.00 94.56 82 THR A N 1
ATOM 596 C CA . THR A 1 82 ? 10.551 -17.016 -40.638 1.00 94.56 82 THR A CA 1
ATOM 597 C C . THR A 1 82 ? 10.046 -18.461 -40.658 1.00 94.56 82 THR A C 1
ATOM 599 O O . THR A 1 82 ? 9.877 -19.091 -39.612 1.00 94.56 82 THR A O 1
ATOM 602 N N . GLY A 1 83 ? 9.896 -19.046 -41.851 1.00 92.06 83 GLY A N 1
ATOM 603 C CA . GLY A 1 83 ? 9.540 -20.468 -41.987 1.00 92.06 83 GLY A CA 1
ATOM 604 C C . GLY A 1 83 ? 10.578 -21.449 -41.414 1.00 92.06 83 GLY A C 1
ATOM 605 O O . GLY A 1 83 ? 10.333 -22.656 -41.385 1.00 92.06 83 GLY A O 1
ATOM 606 N N . TRP A 1 84 ? 11.746 -20.968 -40.966 1.00 94.31 84 TRP A N 1
ATOM 607 C CA . TRP A 1 84 ? 12.727 -21.789 -40.257 1.00 94.31 84 TRP A CA 1
ATOM 608 C C . TRP A 1 84 ? 12.309 -22.079 -38.817 1.00 94.31 84 TRP A C 1
ATOM 610 O O . TRP A 1 84 ? 12.570 -23.179 -38.331 1.00 94.31 84 TRP A O 1
ATOM 620 N N . LEU A 1 85 ? 11.623 -21.140 -38.155 1.00 95.56 85 LEU A N 1
ATOM 621 C CA . LEU A 1 85 ? 11.202 -21.312 -36.764 1.00 95.56 85 LEU A CA 1
ATOM 622 C C . LEU A 1 85 ? 10.150 -22.422 -36.613 1.00 95.56 85 LEU A C 1
ATOM 624 O O . LEU A 1 85 ? 10.189 -23.168 -35.637 1.00 95.56 85 LEU A O 1
ATOM 628 N N . ASP A 1 86 ? 9.296 -22.615 -37.623 1.00 92.94 86 ASP A N 1
ATOM 629 C CA . ASP A 1 86 ? 8.297 -23.696 -37.671 1.00 92.94 86 ASP A CA 1
ATOM 630 C C . ASP A 1 86 ? 8.920 -25.101 -37.580 1.00 92.94 86 ASP A C 1
ATOM 632 O O . ASP A 1 86 ? 8.254 -26.069 -37.212 1.00 92.94 86 ASP A O 1
ATOM 636 N N . ARG A 1 87 ? 10.211 -25.232 -37.917 1.00 95.25 87 ARG A N 1
ATOM 637 C CA . ARG A 1 87 ? 10.960 -26.498 -37.876 1.00 95.25 87 ARG A CA 1
ATOM 638 C C . ARG A 1 87 ? 11.678 -26.737 -36.550 1.00 95.25 87 ARG A C 1
ATOM 640 O O . ARG A 1 87 ? 12.312 -27.777 -36.396 1.00 95.25 87 ARG A O 1
ATOM 647 N N . MET A 1 88 ? 11.603 -25.786 -35.623 1.00 96.88 88 MET A N 1
ATOM 648 C CA . MET A 1 88 ? 12.313 -25.804 -34.347 1.00 96.88 88 MET A CA 1
ATOM 649 C C . MET A 1 88 ? 11.321 -25.601 -33.193 1.00 96.88 88 MET A C 1
ATOM 651 O O . MET A 1 88 ? 11.314 -24.545 -32.558 1.00 96.88 88 MET A O 1
ATOM 655 N N . PRO A 1 89 ? 10.422 -26.571 -32.942 1.00 95.75 89 PRO A N 1
ATOM 656 C CA . PRO A 1 89 ? 9.301 -26.395 -32.023 1.00 95.75 89 PRO A CA 1
ATOM 657 C C . PRO A 1 89 ? 9.725 -26.120 -30.577 1.00 95.75 89 PRO A C 1
ATOM 659 O O . PRO A 1 89 ? 9.013 -25.408 -29.867 1.00 95.75 89 PRO A O 1
ATOM 662 N N . TYR A 1 90 ? 10.860 -26.655 -30.113 1.00 97.94 90 TYR A N 1
ATOM 663 C CA . TYR A 1 90 ? 11.329 -26.360 -28.763 1.00 97.94 90 TYR A CA 1
ATOM 664 C C . TYR A 1 90 ? 11.934 -24.961 -28.668 1.00 97.94 90 TYR A C 1
ATOM 666 O O . TYR A 1 90 ? 11.589 -24.216 -27.755 1.00 97.94 90 TYR A O 1
ATOM 674 N N . LEU A 1 91 ? 12.769 -24.558 -29.623 1.00 97.19 91 LEU A N 1
ATOM 675 C CA . LEU A 1 91 ? 13.313 -23.207 -29.657 1.00 97.19 91 LEU A CA 1
ATOM 676 C C . LEU A 1 91 ? 12.201 -22.170 -29.862 1.00 97.19 91 LEU A C 1
ATOM 678 O O . LEU A 1 91 ? 12.232 -21.133 -29.213 1.00 97.19 91 LEU A O 1
ATOM 682 N N . ALA A 1 92 ? 11.176 -22.465 -30.665 1.00 97.38 92 ALA A N 1
ATOM 683 C CA . ALA A 1 92 ? 9.980 -21.633 -30.788 1.00 97.38 92 ALA A CA 1
ATOM 684 C C . ALA A 1 92 ? 9.251 -21.466 -29.446 1.00 97.38 92 ALA A C 1
ATOM 686 O O . ALA A 1 92 ? 8.897 -20.347 -29.079 1.00 97.38 92 ALA A O 1
ATOM 687 N N . GLN A 1 93 ? 9.092 -22.553 -28.681 1.00 96.81 93 GLN A N 1
ATOM 688 C CA . GLN A 1 93 ? 8.540 -22.504 -27.325 1.00 96.81 93 GLN A CA 1
ATOM 689 C C . GLN A 1 93 ? 9.403 -21.640 -26.391 1.00 96.81 93 GLN A C 1
ATOM 691 O O . GLN A 1 93 ? 8.860 -20.853 -25.619 1.00 96.81 93 GLN A O 1
ATOM 696 N N . VAL A 1 94 ? 10.732 -21.770 -26.460 1.00 97.25 94 VAL A N 1
ATOM 697 C CA . VAL A 1 94 ? 11.663 -20.981 -25.640 1.00 97.25 94 VAL A CA 1
ATOM 698 C C . VAL A 1 94 ? 11.591 -19.498 -26.000 1.00 97.25 94 VAL A C 1
ATOM 700 O O . VAL A 1 94 ? 11.428 -18.676 -25.105 1.00 97.25 94 VAL A O 1
ATOM 703 N N . LEU A 1 95 ? 11.644 -19.150 -27.290 1.00 96.81 95 LEU A N 1
ATOM 704 C CA . LEU A 1 95 ? 11.547 -17.763 -27.756 1.00 96.81 95 LEU A CA 1
ATOM 705 C C . LEU A 1 95 ? 10.213 -17.120 -27.353 1.00 96.81 95 LEU A C 1
ATOM 707 O O . LEU A 1 95 ? 10.203 -15.967 -26.937 1.00 96.81 95 LEU A O 1
ATOM 711 N N . ALA A 1 96 ? 9.106 -17.867 -27.414 1.00 94.19 96 ALA A N 1
ATOM 712 C CA . ALA A 1 96 ? 7.796 -17.396 -26.962 1.00 94.19 96 ALA A CA 1
ATOM 713 C C . ALA A 1 96 ? 7.706 -17.194 -25.436 1.00 94.19 96 ALA A C 1
ATOM 715 O O . ALA A 1 96 ? 6.845 -16.452 -24.970 1.00 94.19 96 ALA A O 1
ATOM 716 N N . GLY A 1 97 ? 8.572 -17.854 -24.659 1.00 93.75 97 GLY A N 1
ATOM 717 C CA . GLY A 1 97 ? 8.656 -17.717 -23.204 1.00 93.75 97 GLY A CA 1
ATOM 718 C C . GLY A 1 97 ? 9.526 -16.552 -22.724 1.00 93.75 97 GLY A C 1
ATOM 719 O O . GLY A 1 97 ? 9.588 -16.313 -21.519 1.00 93.75 97 GLY A O 1
ATOM 720 N N . ILE A 1 98 ? 10.204 -15.835 -23.626 1.00 94.56 98 ILE A N 1
ATOM 721 C CA . ILE A 1 98 ? 10.982 -14.639 -23.284 1.00 94.56 98 ILE A CA 1
ATOM 722 C C . ILE A 1 98 ? 10.000 -13.466 -23.120 1.00 94.56 98 ILE A C 1
ATOM 724 O O . ILE A 1 98 ? 9.345 -13.093 -24.093 1.00 94.56 98 ILE A O 1
ATOM 728 N N . PRO A 1 99 ? 9.884 -12.856 -21.925 1.00 90.69 99 PRO A N 1
ATOM 729 C CA . PRO A 1 99 ? 8.870 -11.842 -21.640 1.00 90.69 99 PRO A CA 1
ATOM 730 C C . PRO A 1 99 ? 9.318 -10.441 -22.096 1.00 90.69 99 PRO A C 1
ATOM 732 O O . PRO A 1 99 ? 9.307 -9.476 -21.336 1.00 90.69 99 PRO A O 1
ATOM 735 N N . ALA A 1 100 ? 9.751 -10.333 -23.350 1.00 89.06 100 ALA A N 1
ATOM 736 C CA . ALA A 1 100 ? 10.167 -9.088 -23.982 1.00 89.06 100 ALA A CA 1
ATOM 737 C C . ALA A 1 100 ? 9.884 -9.136 -25.490 1.00 89.06 100 ALA A C 1
ATOM 739 O O . ALA A 1 100 ? 9.839 -10.220 -26.070 1.00 89.06 100 ALA A O 1
ATOM 740 N N . PRO A 1 101 ? 9.731 -7.989 -26.169 1.00 86.31 101 PRO A N 1
ATOM 741 C CA . PRO A 1 101 ? 9.712 -7.953 -27.623 1.00 86.31 101 PRO A CA 1
ATOM 742 C C . PRO A 1 101 ? 11.057 -8.401 -28.198 1.00 86.31 101 PRO A C 1
ATOM 744 O O . PRO A 1 101 ? 12.115 -7.877 -27.837 1.00 86.31 101 PRO A O 1
ATOM 747 N N . LEU A 1 102 ? 11.000 -9.365 -29.115 1.00 89.50 102 LEU A N 1
ATOM 748 C CA . LEU A 1 102 ? 12.164 -9.852 -29.846 1.00 89.50 102 LEU A CA 1
ATOM 749 C C . LEU A 1 102 ? 12.377 -8.965 -31.071 1.00 89.50 102 LEU A C 1
ATOM 751 O O . LEU A 1 102 ? 11.555 -8.945 -31.986 1.00 89.50 102 LEU A O 1
ATOM 755 N N . ASN A 1 103 ? 13.509 -8.269 -31.088 1.00 81.38 103 ASN A N 1
ATOM 756 C CA . ASN A 1 103 ? 13.965 -7.515 -32.245 1.00 81.38 103 ASN A CA 1
ATOM 757 C C . ASN A 1 103 ? 14.564 -8.462 -33.282 1.00 81.38 103 ASN A C 1
ATOM 759 O O . ASN A 1 103 ? 14.288 -8.327 -34.451 1.00 81.38 103 ASN A O 1
ATOM 763 N N . ALA A 1 104 ? 15.347 -9.466 -32.902 1.00 90.75 104 ALA A N 1
ATOM 764 C CA . ALA A 1 104 ? 15.793 -10.484 -33.852 1.00 90.75 104 ALA A CA 1
ATOM 765 C C . ALA A 1 104 ? 16.130 -11.771 -33.115 1.00 90.75 104 ALA A C 1
ATOM 767 O O . ALA A 1 104 ? 16.617 -11.734 -31.991 1.00 90.75 104 ALA A O 1
ATOM 768 N N . ALA A 1 105 ? 15.935 -12.915 -33.762 1.00 96.19 105 ALA A N 1
ATOM 769 C CA . ALA A 1 105 ? 16.414 -14.197 -33.259 1.00 96.19 105 ALA A CA 1
ATOM 770 C C . ALA A 1 105 ? 17.083 -14.942 -34.407 1.00 96.19 105 ALA A C 1
ATOM 772 O O . ALA A 1 105 ? 16.485 -15.131 -35.467 1.00 96.19 105 ALA A O 1
ATOM 773 N N . ARG A 1 106 ? 18.345 -15.326 -34.221 1.00 96.31 106 ARG A N 1
ATOM 774 C CA . ARG A 1 106 ? 19.183 -15.888 -35.284 1.00 96.31 106 ARG A CA 1
ATOM 775 C C . ARG A 1 106 ? 20.010 -17.038 -34.743 1.00 96.31 106 ARG A C 1
ATOM 777 O O . ARG A 1 106 ? 20.608 -16.902 -33.680 1.00 96.31 106 ARG A O 1
ATOM 784 N N . LEU A 1 107 ? 20.108 -18.140 -35.477 1.00 97.44 107 LEU A N 1
ATOM 785 C CA . LEU A 1 107 ? 21.170 -19.111 -35.219 1.00 97.44 107 LEU A CA 1
ATOM 786 C C . LEU A 1 107 ? 22.442 -18.616 -35.884 1.00 97.44 107 LEU A C 1
ATOM 788 O O . LEU A 1 107 ? 22.437 -18.325 -37.076 1.00 97.44 107 LEU A O 1
ATOM 792 N N . MET A 1 108 ? 23.523 -18.535 -35.119 1.00 95.69 108 MET A N 1
ATOM 793 C CA . MET A 1 108 ? 24.824 -18.098 -35.608 1.00 95.69 108 MET A CA 1
ATOM 794 C C . MET A 1 108 ? 25.817 -19.251 -35.501 1.00 95.69 108 MET A C 1
ATOM 796 O O . MET A 1 108 ? 26.237 -19.621 -34.396 1.00 95.69 108 MET A O 1
AT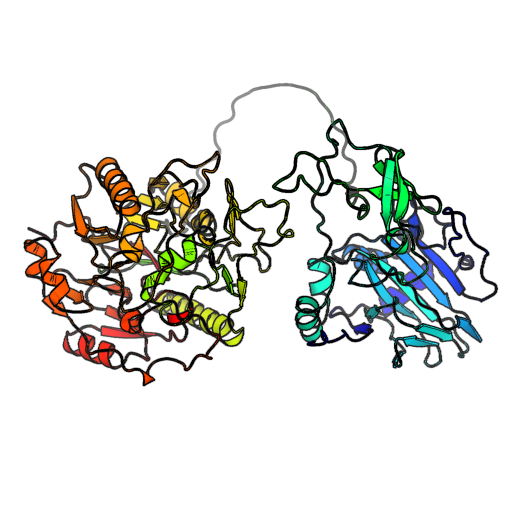OM 800 N N . ALA A 1 109 ? 26.158 -19.818 -36.657 1.00 95.50 109 ALA A N 1
ATOM 801 C CA . ALA A 1 109 ? 27.126 -20.888 -36.819 1.00 95.50 109 ALA A CA 1
ATOM 802 C C . ALA A 1 109 ? 28.512 -20.301 -37.089 1.00 95.50 109 ALA A C 1
ATOM 804 O O . ALA A 1 109 ? 28.704 -19.585 -38.068 1.00 95.50 109 ALA A O 1
ATOM 805 N N . LEU A 1 110 ? 29.470 -20.610 -36.222 1.00 94.62 110 LEU A N 1
ATOM 806 C CA . LEU A 1 110 ? 30.869 -20.239 -36.386 1.00 94.62 110 LEU A CA 1
ATOM 807 C C . LEU A 1 110 ? 31.663 -21.502 -36.727 1.00 94.62 110 LEU A C 1
ATOM 809 O O . LEU A 1 110 ? 31.747 -22.423 -35.905 1.00 94.62 110 LEU A O 1
ATOM 813 N N . GLY A 1 111 ? 32.188 -21.569 -37.948 1.00 93.50 111 GLY A N 1
ATOM 814 C CA . GLY A 1 111 ? 32.915 -22.724 -38.466 1.00 93.50 111 GLY A CA 1
ATOM 815 C C . GLY A 1 111 ? 34.296 -22.931 -37.826 1.00 93.50 111 GLY A C 1
ATOM 816 O O . GLY A 1 111 ? 34.772 -22.072 -37.078 1.00 93.50 111 GLY A O 1
ATOM 817 N N . PRO A 1 112 ? 34.954 -24.074 -38.090 1.00 92.88 112 PRO A N 1
ATOM 818 C CA . PRO A 1 112 ? 36.325 -24.334 -37.649 1.00 92.88 112 PRO A CA 1
ATOM 819 C C . PRO A 1 112 ? 37.314 -23.262 -38.126 1.00 92.88 112 PRO A C 1
ATOM 821 O O . PRO A 1 112 ? 37.312 -22.878 -39.294 1.00 92.88 112 PRO A O 1
ATOM 824 N N . ASN A 1 113 ? 38.204 -22.834 -37.235 1.00 91.62 113 ASN A N 1
ATOM 825 C CA . ASN A 1 113 ? 39.203 -21.771 -37.416 1.00 91.62 113 ASN A CA 1
ATOM 826 C C . ASN A 1 113 ? 38.644 -20.364 -37.689 1.00 91.62 113 ASN A C 1
ATOM 828 O O . ASN A 1 113 ? 39.418 -19.457 -37.993 1.00 91.62 113 ASN A O 1
ATOM 832 N N . ALA A 1 114 ? 37.331 -20.152 -37.579 1.00 91.56 114 ALA A N 1
ATOM 833 C CA . ALA A 1 114 ? 36.748 -18.832 -37.769 1.00 91.56 114 ALA A CA 1
ATOM 834 C C . ALA A 1 114 ? 37.031 -17.929 -36.556 1.00 91.56 114 ALA A C 1
ATOM 836 O O . ALA A 1 114 ? 36.860 -18.334 -35.400 1.00 91.56 114 ALA A O 1
ATOM 837 N N . VAL A 1 115 ? 37.458 -16.696 -36.832 1.00 90.69 115 VAL A N 1
ATOM 838 C CA . VAL A 1 115 ? 37.771 -15.670 -35.832 1.00 90.69 115 VAL A CA 1
ATOM 839 C C . VAL A 1 115 ? 37.068 -14.382 -36.228 1.00 90.69 115 VAL A C 1
ATOM 841 O O . VAL A 1 115 ? 37.230 -13.899 -37.343 1.00 90.69 115 VAL A O 1
ATOM 844 N N . VAL A 1 116 ? 36.290 -13.839 -35.301 1.00 89.69 116 VAL A N 1
ATOM 845 C CA . VAL A 1 116 ? 35.753 -12.484 -35.363 1.00 89.69 116 VAL A CA 1
ATOM 846 C C . VAL A 1 116 ? 36.599 -11.635 -34.423 1.00 89.69 116 VAL A C 1
ATOM 848 O O . VAL A 1 116 ? 36.655 -11.905 -33.220 1.00 89.69 116 VAL A O 1
ATOM 851 N N . GLU A 1 117 ? 37.280 -10.647 -34.998 1.00 90.31 117 GLU A N 1
ATOM 852 C CA . GLU A 1 117 ? 38.201 -9.749 -34.297 1.00 90.31 117 GLU A CA 1
ATOM 853 C C . GLU A 1 117 ? 37.507 -8.901 -33.223 1.00 90.31 117 GLU A C 1
ATOM 855 O O . GLU A 1 117 ? 36.277 -8.820 -33.153 1.00 90.31 117 GLU A O 1
ATOM 860 N N . ARG A 1 118 ? 38.315 -8.257 -32.374 1.00 89.25 118 ARG A N 1
ATOM 861 C CA . ARG A 1 118 ? 37.822 -7.384 -31.301 1.00 89.25 118 ARG A CA 1
ATOM 862 C C . ARG A 1 118 ? 36.998 -6.225 -31.853 1.00 89.25 118 ARG A C 1
ATOM 864 O O . ARG A 1 118 ? 37.466 -5.482 -32.714 1.00 89.25 118 ARG A O 1
ATOM 871 N N . HIS A 1 119 ? 35.792 -6.065 -31.328 1.00 88.62 119 HIS A N 1
ATOM 872 C CA . HIS A 1 119 ? 34.887 -4.969 -31.654 1.00 88.62 119 HIS A CA 1
ATOM 873 C C . HIS A 1 119 ? 33.947 -4.670 -30.479 1.00 88.62 119 HIS A C 1
ATOM 875 O O . HIS A 1 119 ? 33.940 -5.381 -29.475 1.00 88.62 119 HIS A O 1
ATOM 881 N N . CYS A 1 120 ? 33.162 -3.604 -30.618 1.00 86.31 120 CYS A N 1
ATOM 882 C CA . CYS A 1 120 ? 32.076 -3.245 -29.715 1.00 86.31 120 CYS A CA 1
ATOM 883 C C . CYS A 1 120 ? 30.798 -3.087 -30.539 1.00 86.31 120 CYS A C 1
ATOM 885 O O . CYS A 1 120 ? 30.842 -2.557 -31.649 1.00 86.31 120 CYS A O 1
ATOM 887 N N . ASP A 1 121 ? 29.662 -3.467 -29.965 1.00 85.00 121 ASP A N 1
ATOM 888 C CA . ASP A 1 121 ? 28.330 -3.226 -30.511 1.00 85.00 121 ASP A CA 1
ATOM 889 C C . ASP A 1 121 ? 27.561 -2.277 -29.564 1.00 85.00 121 ASP A C 1
ATOM 891 O O . ASP A 1 121 ? 26.748 -2.742 -28.757 1.00 85.00 121 ASP A O 1
ATOM 895 N N . PRO A 1 122 ? 27.758 -0.943 -29.644 1.00 78.50 122 PRO A N 1
ATOM 896 C CA . PRO A 1 122 ? 27.255 0.018 -28.650 1.00 78.50 122 PRO A CA 1
ATOM 897 C C . PRO A 1 122 ? 25.750 -0.061 -28.372 1.00 78.50 122 PRO A C 1
ATOM 899 O O . PRO A 1 122 ? 25.291 0.288 -27.289 1.00 78.50 122 PRO A O 1
ATOM 902 N N . LYS A 1 123 ? 24.965 -0.538 -29.347 1.00 75.56 123 LYS A N 1
ATOM 903 C CA . LYS A 1 123 ? 23.510 -0.694 -29.230 1.00 75.56 123 LYS A CA 1
ATOM 904 C C . LYS A 1 123 ? 23.063 -1.742 -28.210 1.00 75.56 123 LYS A C 1
ATOM 906 O O . LYS A 1 123 ? 21.959 -1.607 -27.701 1.00 75.56 123 LYS A O 1
ATOM 911 N N . TYR A 1 124 ? 23.853 -2.778 -27.925 1.00 85.56 124 TYR A N 1
ATOM 912 C CA . TYR A 1 124 ? 23.448 -3.858 -27.013 1.00 85.56 124 TYR A CA 1
ATOM 913 C C . TYR A 1 124 ? 23.936 -3.581 -25.601 1.00 85.56 124 TYR A C 1
ATOM 915 O O . TYR A 1 124 ? 24.719 -4.345 -25.044 1.00 85.56 124 TYR A O 1
ATOM 923 N N . SER A 1 125 ? 23.449 -2.466 -25.068 1.00 84.56 125 SER A N 1
ATOM 924 C CA . SER A 1 125 ? 23.645 -2.052 -23.690 1.00 84.56 125 SER A CA 1
ATOM 925 C C . SER A 1 125 ? 22.289 -1.905 -23.019 1.00 84.56 125 SER A C 1
ATOM 927 O O . SER A 1 125 ? 21.360 -1.320 -23.595 1.00 84.56 125 SER A O 1
ATOM 929 N N . LEU A 1 126 ? 22.200 -2.353 -21.768 1.00 86.31 126 LEU A N 1
ATOM 930 C CA . LEU A 1 126 ? 21.021 -2.112 -20.940 1.00 86.31 126 LEU A CA 1
ATOM 931 C C . LEU A 1 126 ? 20.752 -0.613 -20.785 1.00 86.31 126 LEU A C 1
ATOM 933 O O . LEU A 1 126 ? 19.592 -0.222 -20.763 1.00 86.31 126 LEU A O 1
ATOM 937 N N . ALA A 1 127 ? 21.784 0.239 -20.805 1.00 80.25 127 ALA A N 1
ATOM 938 C CA . ALA A 1 127 ? 21.635 1.697 -20.771 1.00 80.25 127 ALA A CA 1
ATOM 939 C C . ALA A 1 127 ? 20.933 2.280 -22.004 1.00 80.25 127 ALA A C 1
ATOM 941 O O . ALA A 1 127 ? 20.324 3.344 -21.953 1.00 80.25 127 ALA A O 1
ATOM 942 N N . ARG A 1 128 ? 20.953 1.548 -23.121 1.00 77.69 128 ARG A N 1
ATOM 943 C CA . ARG A 1 128 ? 20.204 1.882 -24.340 1.00 77.69 128 ARG A CA 1
ATOM 944 C C . ARG A 1 128 ? 18.890 1.104 -24.457 1.00 77.69 128 ARG A C 1
ATOM 946 O O . ARG A 1 128 ? 18.242 1.136 -25.500 1.00 77.69 128 ARG A O 1
ATOM 953 N N . GLY A 1 129 ? 18.501 0.386 -23.404 1.00 81.19 129 GLY A N 1
ATOM 954 C CA . GLY A 1 129 ? 17.264 -0.384 -23.324 1.00 81.19 129 GLY A CA 1
ATOM 955 C C . GLY A 1 129 ? 17.223 -1.592 -24.244 1.00 81.19 129 GLY A C 1
ATOM 956 O O . GLY A 1 129 ? 16.150 -2.066 -24.606 1.00 81.19 129 GLY A O 1
ATOM 957 N N . CYS A 1 130 ? 18.381 -2.112 -24.635 1.00 86.81 130 CYS A N 1
ATOM 958 C CA . CYS A 1 130 ? 18.479 -3.308 -25.456 1.00 86.81 130 CYS A CA 1
ATOM 959 C C . CYS A 1 130 ? 19.301 -4.363 -24.723 1.00 86.81 130 CYS A C 1
ATOM 961 O O . CYS A 1 130 ? 20.312 -4.056 -24.099 1.00 86.81 130 CYS A O 1
ATOM 963 N N . ALA A 1 131 ? 18.901 -5.622 -24.847 1.00 92.25 131 ALA A N 1
ATOM 964 C CA . ALA A 1 131 ? 19.670 -6.750 -24.348 1.00 92.25 131 ALA A CA 1
ATOM 965 C C . ALA A 1 131 ? 19.950 -7.730 -25.488 1.00 92.25 131 ALA A C 1
ATOM 967 O O . ALA A 1 131 ? 19.126 -7.915 -26.388 1.00 92.25 131 ALA A O 1
ATOM 968 N N . ARG A 1 132 ? 21.116 -8.375 -25.442 1.00 95.88 132 ARG A N 1
ATOM 969 C CA . ARG A 1 132 ? 21.452 -9.487 -26.328 1.00 95.88 132 ARG A CA 1
ATOM 970 C C . ARG A 1 132 ? 21.600 -10.757 -25.506 1.00 95.88 132 ARG A C 1
ATOM 972 O O . ARG A 1 132 ? 22.448 -10.858 -24.619 1.00 95.88 132 ARG A O 1
ATOM 979 N N . LEU A 1 133 ? 20.748 -11.723 -25.820 1.00 97.62 133 LEU A N 1
ATOM 980 C CA . LEU A 1 133 ? 20.677 -13.009 -25.153 1.00 97.62 133 LEU A CA 1
ATOM 981 C C . LEU A 1 133 ? 21.261 -14.108 -26.038 1.00 97.62 133 LEU A C 1
ATOM 983 O O . LEU A 1 133 ? 21.200 -14.048 -27.267 1.00 97.62 133 LEU A O 1
ATOM 987 N N . HIS A 1 134 ? 21.812 -15.133 -25.402 1.00 98.19 134 HIS A N 1
ATOM 988 C CA . HIS A 1 134 ? 22.450 -16.259 -26.057 1.00 98.19 134 HIS A CA 1
ATOM 989 C C . HIS A 1 134 ? 21.984 -17.582 -25.471 1.00 98.19 134 HIS A C 1
ATOM 991 O O . HIS A 1 134 ? 22.025 -17.791 -24.261 1.00 98.19 134 HIS A O 1
ATOM 997 N N . ILE A 1 135 ? 21.633 -18.508 -26.357 1.00 98.25 135 ILE A N 1
ATOM 998 C CA . ILE A 1 135 ? 21.392 -19.909 -26.016 1.00 98.25 135 ILE A CA 1
ATOM 999 C C . ILE A 1 135 ? 22.367 -20.745 -26.842 1.00 98.25 135 ILE A C 1
ATOM 1001 O O . ILE A 1 135 ? 22.244 -20.762 -28.069 1.00 98.25 135 ILE A O 1
ATOM 1005 N N . PRO A 1 136 ? 23.355 -21.420 -26.239 1.00 97.62 136 PRO A N 1
ATOM 1006 C CA . PRO A 1 136 ? 24.189 -22.371 -26.958 1.00 97.62 136 PRO A CA 1
ATOM 1007 C C . PRO A 1 136 ? 23.370 -23.614 -27.331 1.00 97.62 136 PRO A C 1
ATOM 1009 O O . PRO A 1 136 ? 22.713 -24.213 -26.479 1.00 97.62 136 PRO A O 1
ATOM 1012 N N . LEU A 1 137 ? 23.401 -24.007 -28.608 1.00 97.12 137 LEU A N 1
ATOM 1013 C CA . LEU A 1 137 ? 22.805 -25.262 -29.089 1.00 97.12 137 LEU A CA 1
ATOM 1014 C C . LEU A 1 137 ? 23.898 -26.321 -29.248 1.00 97.12 137 LEU A C 1
ATOM 1016 O O . LEU A 1 137 ? 23.733 -27.460 -28.822 1.00 97.12 137 LEU A O 1
ATOM 1020 N N . THR A 1 138 ? 25.039 -25.928 -29.817 1.00 95.38 138 THR A N 1
ATOM 1021 C CA . THR A 1 138 ? 26.258 -26.738 -29.875 1.00 95.38 138 THR A CA 1
ATOM 1022 C C . THR A 1 138 ? 27.472 -25.854 -29.630 1.00 95.38 138 THR A C 1
ATOM 1024 O O . THR A 1 138 ? 27.535 -24.711 -30.085 1.00 95.38 138 THR A O 1
ATOM 1027 N N . THR A 1 139 ? 28.460 -26.385 -28.920 1.00 95.44 139 THR A N 1
ATOM 1028 C CA . THR A 1 139 ? 29.728 -25.701 -28.661 1.00 95.44 139 THR A CA 1
ATOM 1029 C C . THR A 1 139 ? 30.863 -26.718 -28.610 1.00 95.44 139 THR A C 1
ATOM 1031 O O . THR A 1 139 ? 30.622 -27.927 -28.616 1.00 95.44 139 THR A O 1
ATOM 1034 N N . ASN A 1 140 ? 32.097 -26.234 -28.555 1.00 94.50 140 ASN A N 1
ATOM 1035 C CA . ASN A 1 140 ? 33.277 -27.043 -28.284 1.00 94.50 140 ASN A CA 1
ATOM 1036 C C . ASN A 1 140 ? 34.260 -26.243 -27.403 1.00 94.50 140 ASN A C 1
ATOM 1038 O O . ASN A 1 140 ? 34.126 -25.021 -27.326 1.00 94.50 140 ASN A O 1
ATOM 1042 N N . PRO A 1 141 ? 35.226 -26.893 -26.728 1.00 93.38 141 PRO A N 1
ATOM 1043 C CA . PRO A 1 141 ? 36.137 -26.214 -25.799 1.00 93.38 141 PRO A CA 1
ATOM 1044 C C . PRO A 1 141 ? 36.987 -25.098 -26.424 1.00 93.38 141 PRO A C 1
ATOM 1046 O O . PRO A 1 141 ? 37.413 -24.191 -25.718 1.00 93.38 141 PRO A O 1
ATOM 1049 N N . ASP A 1 142 ? 37.206 -25.144 -27.739 1.00 95.38 142 ASP A N 1
ATOM 1050 C CA . ASP A 1 142 ? 38.008 -24.168 -28.479 1.00 95.38 142 ASP A CA 1
ATOM 1051 C C . ASP A 1 142 ? 37.151 -23.045 -29.102 1.00 95.38 142 ASP A C 1
ATOM 1053 O O . ASP A 1 142 ? 37.677 -22.175 -29.808 1.00 95.38 142 ASP A O 1
ATOM 1057 N N . ALA A 1 143 ? 35.835 -23.051 -28.842 1.00 95.44 143 ALA A N 1
ATOM 1058 C CA . ALA A 1 143 ? 34.891 -22.003 -29.212 1.00 95.44 143 ALA A CA 1
ATOM 1059 C C . ALA A 1 143 ? 34.714 -21.004 -28.058 1.00 95.44 143 ALA A C 1
ATOM 1061 O O . ALA A 1 143 ? 33.863 -21.168 -27.181 1.00 95.44 143 ALA A O 1
ATOM 1062 N N . VAL A 1 144 ? 35.538 -19.958 -28.066 1.00 96.69 144 VAL A N 1
ATOM 1063 C CA . VAL A 1 144 ? 35.683 -19.003 -26.965 1.00 96.69 144 VAL A CA 1
ATOM 1064 C C . VAL A 1 144 ? 35.134 -17.634 -27.354 1.00 96.69 144 VAL A C 1
ATOM 1066 O O . VAL A 1 144 ? 35.491 -17.081 -28.396 1.00 96.69 144 VAL A O 1
ATOM 1069 N N . LEU A 1 145 ? 34.294 -17.078 -26.482 1.00 97.38 145 LEU A N 1
ATOM 1070 C CA . LEU A 1 145 ? 33.906 -15.669 -26.475 1.00 97.38 145 LEU A CA 1
ATOM 1071 C C . LEU A 1 145 ? 34.809 -14.925 -25.488 1.00 97.38 145 LEU A C 1
ATOM 1073 O O . LEU A 1 145 ? 34.790 -15.228 -24.302 1.00 97.38 145 LEU A O 1
ATOM 1077 N N . TYR A 1 146 ? 35.570 -13.946 -25.957 1.00 96.88 146 TYR A N 1
ATOM 1078 C CA . TYR A 1 146 ? 36.185 -12.934 -25.103 1.00 96.88 146 TYR A CA 1
ATOM 1079 C C . TYR A 1 146 ? 35.197 -11.780 -24.930 1.00 96.88 146 TYR A C 1
ATOM 1081 O O . TYR A 1 146 ? 34.705 -11.268 -25.934 1.00 96.88 146 TYR A O 1
ATOM 1089 N N . LEU A 1 147 ? 34.912 -11.376 -23.694 1.00 96.06 147 LEU A N 1
ATOM 1090 C CA . LEU A 1 147 ? 34.012 -10.273 -23.369 1.00 96.06 147 LEU A CA 1
ATOM 1091 C C . LEU A 1 147 ? 34.529 -9.531 -22.131 1.00 96.06 147 LEU A C 1
ATOM 1093 O O . LEU A 1 147 ? 34.619 -10.113 -21.051 1.00 96.06 147 LEU A O 1
ATOM 1097 N N . ASP A 1 148 ? 34.894 -8.260 -22.312 1.00 93.25 148 ASP A N 1
ATOM 1098 C CA . ASP A 1 148 ? 35.352 -7.350 -21.250 1.00 93.25 148 ASP A CA 1
ATOM 1099 C C . ASP A 1 148 ? 36.421 -7.968 -20.325 1.00 93.25 148 ASP A C 1
ATOM 1101 O O . ASP A 1 148 ? 36.282 -8.056 -19.105 1.00 93.25 148 ASP A O 1
ATOM 1105 N N . GLY A 1 149 ? 37.487 -8.504 -20.925 1.00 91.56 149 GLY A N 1
ATOM 1106 C CA . GLY A 1 149 ? 38.586 -9.122 -20.177 1.00 91.56 149 GLY A CA 1
ATOM 1107 C C . GLY A 1 149 ? 38.361 -10.574 -19.747 1.00 91.56 149 GLY A C 1
ATOM 1108 O O . GLY A 1 149 ? 39.309 -11.190 -19.261 1.00 91.56 149 GLY A O 1
ATOM 1109 N N . THR A 1 150 ? 37.172 -11.145 -19.963 1.00 94.69 150 THR A N 1
ATOM 1110 C CA . THR A 1 150 ? 36.831 -12.511 -19.535 1.00 94.69 150 THR A CA 1
ATOM 1111 C C . THR A 1 150 ? 36.614 -13.440 -20.730 1.00 94.69 150 THR A C 1
ATOM 1113 O O . THR A 1 150 ? 35.902 -13.102 -21.672 1.00 94.69 150 THR A O 1
ATOM 1116 N N . GLU A 1 151 ? 37.224 -14.629 -20.707 1.00 96.56 151 GLU A N 1
ATOM 1117 C CA . GLU A 1 151 ? 36.942 -15.688 -21.683 1.00 96.56 151 GLU A CA 1
ATOM 1118 C C . GLU A 1 151 ? 35.790 -16.582 -21.201 1.00 96.56 151 GLU A C 1
ATOM 1120 O O . GLU A 1 151 ? 35.759 -17.037 -20.058 1.00 96.56 151 GLU A O 1
ATOM 1125 N N . HIS A 1 152 ? 34.851 -16.864 -22.100 1.00 96.69 152 HIS A N 1
ATOM 1126 C CA . HIS A 1 152 ? 33.660 -17.661 -21.853 1.00 96.69 152 HIS A CA 1
ATOM 1127 C C . HIS A 1 152 ? 33.535 -18.808 -22.858 1.00 96.69 152 HIS A C 1
ATOM 1129 O O . HIS A 1 152 ? 33.745 -18.646 -24.062 1.00 96.69 152 HIS A O 1
ATOM 1135 N N . THR A 1 153 ? 33.082 -19.958 -22.359 1.00 96.62 153 THR A N 1
ATOM 1136 C CA . THR A 1 153 ? 32.670 -21.118 -23.162 1.00 96.62 153 THR A CA 1
ATOM 1137 C C . THR A 1 153 ? 31.305 -21.584 -22.665 1.00 96.62 153 THR A C 1
ATOM 1139 O O . THR A 1 153 ? 31.196 -22.528 -21.882 1.00 96.62 153 THR A O 1
ATOM 1142 N N . TRP A 1 154 ? 30.254 -20.865 -23.060 1.00 96.62 154 TRP A N 1
ATOM 1143 C CA . TRP A 1 154 ? 28.881 -21.168 -22.646 1.00 96.62 154 TRP A CA 1
ATOM 1144 C C . TRP A 1 154 ? 28.421 -22.524 -23.191 1.00 96.62 154 TRP A C 1
ATOM 1146 O O . TRP A 1 154 ? 28.675 -22.850 -24.353 1.00 96.62 154 TRP A O 1
ATOM 1156 N N . GLN A 1 155 ? 27.757 -23.311 -22.345 1.00 96.88 155 GLN A N 1
ATOM 1157 C CA . GLN A 1 155 ? 27.425 -24.711 -22.615 1.00 96.88 155 GLN A CA 1
ATOM 1158 C C . GLN A 1 155 ? 26.009 -24.888 -23.188 1.00 96.88 155 GLN A C 1
ATOM 1160 O O . GLN A 1 155 ? 25.125 -24.071 -22.914 1.00 96.88 155 GLN A O 1
ATOM 1165 N N . PRO A 1 156 ? 25.755 -25.956 -23.973 1.00 97.38 156 PRO A N 1
ATOM 1166 C CA . PRO A 1 156 ? 24.427 -26.247 -24.500 1.00 97.38 156 PRO A CA 1
ATOM 1167 C C . PRO A 1 156 ? 23.357 -26.315 -23.409 1.00 97.38 156 PRO A C 1
ATOM 1169 O O . PRO A 1 156 ? 23.560 -26.944 -22.373 1.00 97.38 156 PRO A O 1
ATOM 1172 N N . GLY A 1 157 ? 22.210 -25.680 -23.658 1.00 93.75 157 GLY A N 1
ATOM 1173 C CA . GLY A 1 157 ? 21.098 -25.614 -22.701 1.00 93.75 157 GLY A CA 1
ATOM 1174 C C . GLY A 1 157 ? 21.231 -24.533 -21.622 1.00 93.75 157 GLY A C 1
ATOM 1175 O O . GLY A 1 157 ? 20.298 -24.326 -20.848 1.00 93.75 157 GLY A O 1
ATOM 1176 N N . GLU A 1 158 ? 22.345 -23.802 -21.564 1.00 97.50 158 GLU A N 1
ATOM 1177 C CA . GLU A 1 158 ? 22.432 -22.594 -20.744 1.00 97.50 158 GLU A CA 1
ATOM 1178 C C . GLU A 1 158 ? 21.763 -21.401 -21.439 1.00 97.50 158 GLU A C 1
ATOM 1180 O O . GLU A 1 158 ? 21.672 -21.347 -22.666 1.00 97.50 158 GLU A O 1
ATOM 1185 N N . PHE A 1 159 ? 21.324 -20.418 -20.653 1.00 97.75 159 PHE A N 1
ATOM 1186 C CA . PHE A 1 159 ? 20.749 -19.180 -21.164 1.00 97.75 159 PHE A CA 1
ATOM 1187 C C . PHE A 1 159 ? 21.523 -17.991 -20.599 1.00 97.75 159 PHE A C 1
ATOM 1189 O O . PHE A 1 159 ? 21.717 -17.901 -19.389 1.00 97.75 159 PHE A O 1
ATOM 1196 N N . TRP A 1 160 ? 22.010 -17.110 -21.467 1.00 97.94 160 TRP A N 1
ATOM 1197 C CA . TRP A 1 160 ? 22.972 -16.070 -21.109 1.00 97.94 160 TRP A CA 1
ATOM 1198 C C . TRP A 1 160 ? 22.552 -14.697 -21.616 1.00 97.94 160 TRP A C 1
ATOM 1200 O O . TRP A 1 160 ? 22.011 -14.572 -22.709 1.00 97.94 160 TRP A O 1
ATOM 1210 N N . TYR A 1 161 ? 22.870 -13.670 -20.842 1.00 97.31 161 TYR A N 1
ATOM 1211 C CA . TYR A 1 161 ? 22.957 -12.277 -21.262 1.00 97.31 161 TYR A CA 1
ATOM 1212 C C . TYR A 1 161 ? 24.434 -11.896 -21.447 1.00 97.31 161 TYR A C 1
ATOM 1214 O O . TYR A 1 161 ? 25.280 -12.327 -20.657 1.00 97.31 161 TYR A O 1
ATOM 1222 N N . GLY A 1 162 ? 24.730 -11.067 -22.452 1.00 95.31 162 GLY A N 1
ATOM 1223 C CA . GLY A 1 162 ? 26.031 -10.414 -22.617 1.00 95.31 162 GLY A CA 1
ATOM 1224 C C . GLY A 1 162 ? 25.888 -8.930 -22.968 1.00 95.31 162 GLY A C 1
ATOM 1225 O O . GLY A 1 162 ? 25.041 -8.561 -23.781 1.00 95.31 162 GLY A O 1
ATOM 1226 N N . ASP A 1 163 ? 26.736 -8.098 -22.367 1.00 93.81 163 ASP A N 1
ATOM 1227 C CA . ASP A 1 163 ? 26.862 -6.660 -22.613 1.00 93.81 163 ASP A CA 1
ATOM 1228 C C . ASP A 1 163 ? 27.824 -6.403 -23.783 1.00 93.81 163 ASP A C 1
ATOM 1230 O O . ASP A 1 163 ? 29.006 -6.103 -23.607 1.00 93.81 163 ASP A O 1
ATOM 1234 N N . PHE A 1 164 ? 27.328 -6.580 -25.008 1.00 92.50 164 PHE A N 1
ATOM 1235 C CA . PHE A 1 164 ? 28.147 -6.475 -26.219 1.00 92.50 164 PHE A CA 1
ATOM 1236 C C . PHE A 1 164 ? 28.478 -5.029 -26.609 1.00 92.50 164 PHE A C 1
ATOM 1238 O O . PHE A 1 164 ? 29.205 -4.830 -27.582 1.00 92.50 164 PHE A O 1
ATOM 1245 N N . SER A 1 165 ? 28.024 -4.017 -25.853 1.00 88.38 165 SER A N 1
ATOM 1246 C CA . SER A 1 165 ? 28.560 -2.657 -26.005 1.00 88.38 165 SER A CA 1
ATOM 1247 C C . SER A 1 165 ? 30.019 -2.550 -25.560 1.00 88.38 165 SER A C 1
ATOM 1249 O O . SER A 1 165 ? 30.699 -1.597 -25.939 1.00 88.38 165 SER A O 1
ATOM 1251 N N . ARG A 1 166 ? 30.511 -3.526 -24.789 1.00 90.31 166 ARG A N 1
ATOM 1252 C CA . ARG A 1 166 ? 31.913 -3.639 -24.376 1.00 90.31 166 ARG A CA 1
ATOM 1253 C C . ARG A 1 166 ? 32.744 -4.405 -25.402 1.00 90.31 166 ARG A C 1
ATOM 1255 O O . ARG A 1 166 ? 32.206 -5.105 -26.264 1.00 90.31 166 ARG A O 1
ATOM 1262 N N . GLU A 1 167 ? 34.066 -4.283 -25.289 1.00 92.69 167 GLU A N 1
ATOM 1263 C CA . GLU A 1 167 ? 34.999 -4.962 -26.191 1.00 92.69 167 GLU A CA 1
ATOM 1264 C C . GLU A 1 167 ? 34.815 -6.482 -26.116 1.00 92.69 167 GLU A C 1
ATOM 1266 O O . GLU A 1 167 ? 34.869 -7.088 -25.039 1.00 92.69 167 GLU A O 1
ATOM 1271 N N . HIS A 1 168 ? 34.623 -7.104 -27.278 1.00 95.06 168 HIS A N 1
ATOM 1272 C CA . HIS A 1 168 ? 34.445 -8.540 -27.393 1.00 95.06 168 HIS A CA 1
ATOM 1273 C C . HIS A 1 168 ? 34.994 -9.104 -28.706 1.00 95.06 168 HIS A C 1
ATOM 1275 O O . HIS A 1 168 ? 35.128 -8.404 -29.705 1.00 95.06 168 HIS A O 1
ATOM 1281 N N . ALA A 1 169 ? 35.314 -10.396 -28.696 1.00 94.31 169 ALA A N 1
ATOM 1282 C CA . ALA A 1 169 ? 35.769 -11.164 -29.854 1.00 94.31 169 ALA A CA 1
ATOM 1283 C C . ALA A 1 169 ? 35.286 -12.612 -29.727 1.00 94.31 169 ALA A C 1
ATOM 1285 O O . ALA A 1 169 ? 35.148 -13.122 -28.615 1.00 94.31 169 ALA A O 1
ATOM 1286 N N . VAL A 1 170 ? 35.065 -13.309 -30.841 1.00 94.31 170 VAL A N 1
ATOM 1287 C CA . VAL A 1 170 ? 34.709 -14.735 -30.804 1.00 94.31 170 VAL A CA 1
ATOM 1288 C C . VAL A 1 170 ? 35.605 -15.535 -31.734 1.00 94.31 170 VAL A C 1
ATOM 1290 O O . VAL A 1 170 ? 35.824 -15.166 -32.883 1.00 94.31 170 VAL A O 1
ATOM 1293 N N . ARG A 1 171 ? 36.128 -16.654 -31.237 1.00 95.44 171 ARG A N 1
ATOM 1294 C CA . ARG A 1 171 ? 36.972 -17.577 -31.999 1.00 95.44 171 ARG A CA 1
ATOM 1295 C C . ARG A 1 171 ? 36.454 -18.994 -31.861 1.00 95.44 171 ARG A C 1
ATOM 1297 O O . ARG A 1 171 ? 36.010 -19.377 -30.787 1.00 95.44 171 ARG A O 1
ATOM 1304 N N . ASN A 1 172 ? 36.553 -19.779 -32.924 1.00 96.44 172 ASN A N 1
ATOM 1305 C CA . ASN A 1 172 ? 36.357 -21.221 -32.883 1.00 96.44 172 ASN A CA 1
ATOM 1306 C C . ASN A 1 172 ? 37.594 -21.903 -33.460 1.00 96.44 172 ASN A C 1
ATOM 1308 O O . ASN A 1 172 ? 37.663 -22.147 -34.658 1.00 96.44 172 ASN A O 1
ATOM 1312 N N . LEU A 1 173 ? 38.586 -22.188 -32.616 1.00 94.19 173 LEU A N 1
ATOM 1313 C CA . LEU A 1 173 ? 39.832 -22.845 -33.042 1.00 94.19 173 LEU A CA 1
ATOM 1314 C C . LEU A 1 173 ? 39.727 -24.379 -33.044 1.00 94.19 173 LEU A C 1
ATOM 1316 O O . LEU A 1 173 ? 40.715 -25.071 -33.282 1.00 94.19 173 LEU A O 1
ATOM 1320 N N . GLY A 1 174 ? 38.533 -24.907 -32.770 1.00 91.69 174 GLY A N 1
ATOM 1321 C CA . GLY A 1 174 ? 38.255 -26.334 -32.750 1.00 91.69 174 GLY A CA 1
ATOM 1322 C C . GLY A 1 174 ? 37.945 -26.888 -34.136 1.00 91.69 174 GLY A C 1
ATOM 1323 O O . GLY A 1 174 ? 37.953 -26.192 -35.150 1.00 91.69 174 GLY A O 1
ATOM 1324 N N . THR A 1 175 ? 37.616 -28.178 -34.178 1.00 91.81 175 THR A N 1
ATOM 1325 C CA . THR A 1 175 ? 37.322 -28.910 -35.423 1.00 91.81 175 THR A CA 1
ATOM 1326 C C . THR A 1 175 ? 35.830 -29.029 -35.737 1.00 91.81 175 THR A C 1
ATOM 1328 O O . THR A 1 175 ? 35.464 -29.585 -36.771 1.00 91.81 175 THR A O 1
ATOM 1331 N N . THR A 1 176 ? 34.953 -28.522 -34.866 1.00 93.31 176 THR A N 1
ATOM 1332 C CA . THR A 1 176 ? 33.491 -28.627 -35.008 1.00 93.31 176 THR A CA 1
ATOM 1333 C C . THR A 1 176 ? 32.840 -27.250 -35.043 1.00 93.31 176 THR A C 1
ATOM 1335 O O . THR A 1 176 ? 33.361 -26.292 -34.481 1.00 93.31 176 THR A O 1
ATOM 1338 N N . THR A 1 177 ? 31.692 -27.133 -35.714 1.00 93.94 177 THR A N 1
ATOM 1339 C CA . THR A 1 177 ? 30.946 -25.866 -35.792 1.00 93.94 177 THR A CA 1
ATOM 1340 C C . THR A 1 177 ? 30.244 -25.577 -34.467 1.00 93.94 177 THR A C 1
ATOM 1342 O O . THR A 1 177 ? 29.536 -26.435 -33.935 1.00 93.94 177 THR A O 1
ATOM 1345 N N . ARG A 1 178 ? 30.397 -24.353 -33.961 1.00 95.69 178 ARG A N 1
ATOM 1346 C CA . ARG A 1 178 ? 29.660 -23.851 -32.796 1.00 95.69 178 ARG A CA 1
ATOM 1347 C C . ARG A 1 178 ? 28.401 -23.130 -33.264 1.00 95.69 178 ARG A C 1
ATOM 1349 O O . ARG A 1 178 ? 28.484 -22.288 -34.153 1.00 95.69 178 ARG A O 1
ATOM 1356 N N . VAL A 1 179 ? 27.255 -23.400 -32.640 1.00 97.44 179 VAL A N 1
ATOM 1357 C CA . VAL A 1 179 ? 25.967 -22.770 -32.968 1.00 97.44 179 VAL A CA 1
ATOM 1358 C C . VAL A 1 179 ? 25.300 -22.258 -31.699 1.00 97.44 179 VAL A C 1
ATOM 1360 O O . VAL A 1 179 ? 24.980 -23.038 -30.804 1.00 97.44 179 VAL A O 1
ATOM 1363 N N . HIS A 1 180 ? 25.052 -20.949 -31.620 1.00 97.81 180 HIS A N 1
ATOM 1364 C CA . HIS A 1 180 ? 24.175 -20.371 -30.594 1.00 97.81 180 HIS A CA 1
ATOM 1365 C C . HIS A 1 180 ? 23.012 -19.651 -31.270 1.00 97.81 180 HIS A C 1
ATOM 1367 O O . HIS A 1 180 ? 23.197 -19.031 -32.319 1.00 97.81 180 HIS A O 1
ATOM 1373 N N . ALA A 1 181 ? 21.848 -19.674 -30.629 1.00 98.00 181 ALA A N 1
ATOM 1374 C CA . ALA A 1 181 ? 20.817 -18.685 -30.880 1.00 98.00 181 ALA A CA 1
ATOM 1375 C C . ALA A 1 181 ? 21.260 -17.361 -30.248 1.00 98.00 181 ALA A C 1
ATOM 1377 O O . ALA A 1 181 ? 21.604 -17.326 -29.067 1.00 98.00 181 ALA A O 1
ATOM 1378 N N . VAL A 1 182 ? 21.281 -16.301 -31.048 1.00 97.38 182 VAL A N 1
ATOM 1379 C CA . VAL A 1 182 ? 21.551 -14.922 -30.639 1.00 97.38 182 VAL A CA 1
ATOM 1380 C C . VAL A 1 182 ? 20.262 -14.142 -30.803 1.00 97.38 182 VAL A C 1
ATOM 1382 O O . VAL A 1 182 ? 19.685 -14.108 -31.895 1.00 97.38 182 VAL A O 1
ATOM 1385 N N . ILE A 1 183 ? 19.790 -13.583 -29.696 1.00 97.00 183 ILE A N 1
ATOM 1386 C CA . ILE A 1 183 ? 18.449 -13.032 -29.568 1.00 97.00 183 ILE A CA 1
ATOM 1387 C C . ILE A 1 183 ? 18.590 -11.593 -29.097 1.00 97.00 183 ILE A C 1
ATOM 1389 O O . ILE A 1 183 ? 19.006 -11.329 -27.973 1.00 97.00 183 ILE A O 1
ATOM 1393 N N . ASP A 1 184 ? 18.256 -10.669 -29.979 1.00 94.00 184 ASP A N 1
ATOM 1394 C CA . ASP A 1 184 ? 18.242 -9.248 -29.689 1.00 94.00 184 ASP A CA 1
ATOM 1395 C C . ASP A 1 184 ? 16.837 -8.894 -29.204 1.00 94.00 184 ASP A C 1
ATOM 1397 O O . ASP A 1 184 ? 15.855 -9.147 -29.905 1.00 94.00 184 ASP A O 1
ATOM 1401 N N . VAL A 1 185 ? 16.732 -8.328 -28.007 1.00 91.81 185 VAL A N 1
ATOM 1402 C CA . VAL A 1 185 ? 15.454 -8.009 -27.361 1.00 91.81 185 VAL A CA 1
ATOM 1403 C C . VAL A 1 185 ? 15.486 -6.607 -26.778 1.00 91.81 185 VAL A C 1
ATOM 1405 O O . VAL A 1 185 ? 16.551 -6.036 -26.530 1.00 91.81 185 VAL A O 1
ATOM 1408 N N . LEU A 1 186 ? 14.305 -6.057 -26.532 1.00 87.56 186 LEU A N 1
ATOM 1409 C CA . LEU A 1 186 ? 14.186 -4.891 -25.668 1.00 87.56 186 LEU A CA 1
ATOM 1410 C C . LEU A 1 186 ? 14.339 -5.309 -24.211 1.00 87.56 186 LEU A C 1
ATOM 1412 O O . LEU A 1 186 ? 13.856 -6.363 -23.802 1.00 87.56 186 LEU A O 1
ATOM 1416 N N . PHE A 1 187 ? 15.010 -4.475 -23.425 1.00 89.81 187 PHE A N 1
ATOM 1417 C CA . PHE A 1 187 ? 15.131 -4.717 -21.999 1.00 89.81 187 PHE A CA 1
ATOM 1418 C C . PHE A 1 187 ? 13.861 -4.246 -21.285 1.00 89.81 187 PHE A C 1
ATOM 1420 O O . PHE A 1 187 ? 13.506 -3.073 -21.381 1.00 89.81 187 PHE A O 1
ATOM 1427 N N . THR A 1 188 ? 13.160 -5.164 -20.624 1.00 88.94 188 THR A N 1
ATOM 1428 C CA . THR A 1 188 ? 11.902 -4.931 -19.894 1.00 88.94 188 THR A CA 1
ATOM 1429 C C . THR A 1 188 ? 12.046 -5.389 -18.441 1.00 88.94 188 THR A C 1
ATOM 1431 O O . THR A 1 188 ? 12.932 -6.193 -18.130 1.00 88.94 188 THR A O 1
ATOM 1434 N N . SER A 1 189 ? 11.165 -4.922 -17.551 1.00 86.06 189 SER A N 1
ATOM 1435 C CA . SER A 1 189 ? 11.148 -5.358 -16.146 1.00 86.06 189 SER A CA 1
ATOM 1436 C C . SER A 1 189 ? 10.944 -6.872 -16.024 1.00 86.06 189 SER A C 1
ATOM 1438 O O . SER A 1 189 ? 11.579 -7.538 -15.208 1.00 86.06 189 SER A O 1
ATOM 1440 N N . GLU A 1 190 ? 10.108 -7.456 -16.882 1.00 90.00 190 GLU A N 1
ATOM 1441 C CA . GLU A 1 190 ? 9.843 -8.892 -16.884 1.00 90.00 190 GLU A CA 1
ATOM 1442 C C . GLU A 1 190 ? 11.052 -9.699 -17.374 1.00 90.00 190 GLU A C 1
ATOM 1444 O O . GLU A 1 190 ? 11.306 -10.796 -16.874 1.00 90.00 190 GLU A O 1
ATOM 1449 N N . LEU A 1 191 ? 11.835 -9.165 -18.319 1.00 91.50 191 LEU A N 1
ATOM 1450 C CA . LEU A 1 191 ? 13.088 -9.791 -18.737 1.00 91.50 191 LEU A CA 1
ATOM 1451 C C . LEU A 1 191 ? 14.148 -9.714 -17.632 1.00 91.50 191 LEU A C 1
ATOM 1453 O O . LEU A 1 191 ? 14.893 -10.678 -17.442 1.00 91.50 191 LEU A O 1
ATOM 1457 N N . ALA A 1 192 ? 14.197 -8.613 -16.876 1.00 90.81 192 ALA A N 1
ATOM 1458 C CA . ALA A 1 192 ? 15.096 -8.462 -15.733 1.00 90.81 192 ALA A CA 1
ATOM 1459 C C . ALA A 1 192 ? 14.873 -9.558 -14.671 1.00 90.81 192 ALA A C 1
ATOM 1461 O O . ALA A 1 192 ? 15.837 -10.052 -14.085 1.00 90.81 192 ALA A O 1
ATOM 1462 N N . ALA A 1 193 ? 13.637 -10.041 -14.499 1.00 89.88 193 ALA A N 1
ATOM 1463 C CA . ALA A 1 193 ? 13.321 -11.150 -13.593 1.00 89.88 193 ALA A CA 1
ATOM 1464 C C . ALA A 1 193 ? 13.988 -12.490 -13.982 1.00 89.88 193 ALA A C 1
ATOM 1466 O O . ALA A 1 193 ? 14.085 -13.399 -13.153 1.00 89.88 193 ALA A O 1
ATOM 1467 N N . LEU A 1 194 ? 14.482 -12.632 -15.221 1.00 93.00 194 LEU A N 1
ATOM 1468 C CA . LEU A 1 194 ? 15.227 -13.823 -15.647 1.00 93.00 194 LEU A CA 1
ATOM 1469 C C . LEU A 1 194 ? 16.684 -13.831 -15.165 1.00 93.00 194 LEU A C 1
ATOM 1471 O O . LEU A 1 194 ? 17.325 -14.884 -15.200 1.00 93.00 194 LEU A O 1
ATOM 1475 N N . PHE A 1 195 ? 17.216 -12.693 -14.713 1.00 93.88 195 PHE A N 1
ATOM 1476 C CA . PHE A 1 195 ? 18.587 -12.580 -14.215 1.00 93.88 195 PHE A CA 1
ATOM 1477 C C . PHE A 1 195 ? 18.726 -13.177 -12.804 1.00 93.88 195 PHE A C 1
ATOM 1479 O O . PHE A 1 195 ? 17.745 -13.233 -12.060 1.00 93.88 195 PHE A O 1
ATOM 1486 N N . PRO A 1 196 ? 19.928 -13.612 -12.383 1.00 91.00 196 PRO A N 1
ATOM 1487 C CA . PRO A 1 196 ? 20.174 -14.057 -11.011 1.00 91.00 196 PRO A CA 1
ATOM 1488 C C . PRO A 1 196 ? 19.829 -12.989 -9.966 1.00 91.00 196 PRO A C 1
ATOM 1490 O O . PRO A 1 196 ? 19.995 -11.806 -10.257 1.00 91.00 196 PRO A O 1
ATOM 1493 N N . PRO A 1 197 ? 19.454 -13.361 -8.727 1.00 85.56 197 PRO A N 1
ATOM 1494 C CA . PRO A 1 197 ? 19.110 -12.394 -7.679 1.00 85.56 197 PRO A CA 1
ATOM 1495 C C . PRO A 1 197 ? 20.169 -11.301 -7.464 1.00 85.56 197 PRO A C 1
ATOM 1497 O O . PRO A 1 197 ? 19.834 -10.124 -7.428 1.00 85.56 197 PRO A O 1
ATOM 1500 N N . ALA A 1 198 ? 21.457 -11.666 -7.445 1.00 84.06 198 ALA A N 1
ATOM 1501 C CA . ALA A 1 198 ? 22.557 -10.704 -7.310 1.00 84.06 198 ALA A CA 1
ATOM 1502 C C . ALA A 1 198 ? 22.638 -9.699 -8.476 1.00 84.06 198 ALA A C 1
ATOM 1504 O O . ALA A 1 198 ? 23.061 -8.564 -8.291 1.00 84.06 198 ALA A O 1
ATOM 1505 N N . TRP A 1 199 ? 22.223 -10.106 -9.678 1.00 87.06 199 TRP A N 1
ATOM 1506 C CA . TRP A 1 199 ? 22.120 -9.211 -10.827 1.00 87.06 199 TRP A CA 1
ATOM 1507 C C . TRP A 1 199 ? 20.882 -8.322 -10.745 1.00 87.06 199 TRP A C 1
ATOM 1509 O O . TRP A 1 199 ? 20.976 -7.151 -11.081 1.00 87.06 199 TRP A O 1
ATOM 1519 N N . GLN A 1 200 ? 19.744 -8.839 -10.274 1.00 83.62 200 GLN A N 1
ATOM 1520 C CA . GLN A 1 200 ? 18.523 -8.039 -10.098 1.00 83.62 200 GLN A CA 1
ATOM 1521 C C . GLN A 1 200 ? 18.741 -6.879 -9.117 1.00 83.62 200 GLN A C 1
ATOM 1523 O O . GLN A 1 200 ? 18.244 -5.781 -9.341 1.00 83.62 200 GLN A O 1
ATOM 1528 N N . GLU A 1 201 ? 19.534 -7.102 -8.068 1.00 76.88 201 GLU A N 1
ATOM 1529 C CA . GLU A 1 201 ? 19.946 -6.057 -7.124 1.00 76.88 201 GLU A CA 1
ATOM 1530 C C . GLU A 1 201 ? 20.793 -4.974 -7.791 1.00 76.88 201 GLU A C 1
ATOM 1532 O O . GLU A 1 201 ? 20.509 -3.792 -7.635 1.00 76.88 201 GLU A O 1
ATOM 1537 N N . GLN A 1 202 ? 21.790 -5.372 -8.582 1.00 77.25 202 GLN A N 1
ATOM 1538 C CA . GLN A 1 202 ? 22.681 -4.428 -9.256 1.00 77.25 202 GLN A CA 1
ATOM 1539 C C . GLN A 1 202 ? 21.995 -3.698 -10.419 1.00 77.25 202 GLN A C 1
ATOM 1541 O O . GLN A 1 202 ? 22.327 -2.553 -10.700 1.00 77.25 202 GLN A O 1
ATOM 1546 N N . LEU A 1 203 ? 21.025 -4.330 -11.089 1.00 78.44 203 LEU A N 1
ATOM 1547 C CA . LEU A 1 203 ? 20.237 -3.713 -12.160 1.00 78.44 203 LEU A CA 1
ATOM 1548 C C . LEU A 1 203 ? 19.390 -2.536 -11.661 1.00 78.44 203 LEU A C 1
ATOM 1550 O O . LEU A 1 203 ? 19.148 -1.618 -12.436 1.00 78.44 203 LEU A O 1
ATOM 1554 N N . ALA A 1 204 ? 18.979 -2.542 -10.389 1.00 64.81 204 ALA A N 1
ATOM 1555 C CA . ALA A 1 204 ? 18.249 -1.434 -9.770 1.00 64.81 204 ALA A CA 1
ATOM 1556 C C . ALA A 1 204 ? 19.133 -0.199 -9.507 1.00 64.81 204 ALA A C 1
ATOM 1558 O O . ALA A 1 204 ? 18.623 0.911 -9.393 1.00 64.81 204 ALA A O 1
ATOM 1559 N N . GLU A 1 205 ? 20.450 -0.392 -9.412 1.00 62.47 205 GLU A N 1
ATOM 1560 C CA . GLU A 1 205 ? 21.442 0.668 -9.187 1.00 62.47 205 GLU A CA 1
ATOM 1561 C C . GLU A 1 205 ? 22.192 1.062 -10.473 1.00 62.47 205 GLU A C 1
ATOM 1563 O O . GLU A 1 205 ? 22.898 2.072 -10.505 1.00 62.47 205 GLU A O 1
ATOM 1568 N N . ALA A 1 206 ? 22.072 0.256 -11.530 1.00 66.06 206 ALA A N 1
ATOM 1569 C CA . ALA A 1 206 ? 22.707 0.487 -12.817 1.00 66.06 206 ALA A CA 1
ATOM 1570 C C . ALA A 1 206 ? 21.916 1.490 -13.665 1.00 66.06 206 ALA A C 1
ATOM 1572 O O . ALA A 1 206 ? 20.696 1.588 -13.568 1.00 66.06 206 ALA A O 1
ATOM 1573 N N . ASP A 1 207 ? 22.610 2.181 -14.571 1.00 71.56 207 ASP A N 1
ATOM 1574 C CA . ASP A 1 207 ? 22.020 3.120 -15.536 1.00 71.56 207 ASP A CA 1
ATOM 1575 C C . ASP A 1 207 ? 21.285 2.379 -16.674 1.00 71.56 207 ASP A C 1
ATOM 1577 O O . ASP A 1 207 ? 21.557 2.595 -17.848 1.00 71.56 207 ASP A O 1
ATOM 1581 N N . ALA A 1 208 ? 20.431 1.406 -16.343 1.00 78.56 208 ALA A N 1
ATOM 1582 C CA . ALA A 1 208 ? 19.696 0.584 -17.298 1.00 78.56 208 ALA A CA 1
ATOM 1583 C C . ALA A 1 208 ? 18.367 1.248 -17.691 1.00 78.56 208 ALA A C 1
ATOM 1585 O O . ALA A 1 208 ? 17.548 1.607 -16.848 1.00 78.56 208 ALA A O 1
ATOM 1586 N N . LEU A 1 209 ? 18.110 1.351 -18.993 1.00 79.25 209 LEU A N 1
ATOM 1587 C CA . LEU A 1 209 ? 16.859 1.861 -19.542 1.00 79.25 209 LEU A CA 1
ATOM 1588 C C . LEU A 1 209 ? 15.847 0.716 -19.693 1.00 79.25 209 LEU A C 1
ATOM 1590 O O . LEU A 1 209 ? 16.071 -0.234 -20.440 1.00 79.25 209 LEU A O 1
ATOM 1594 N N . ILE A 1 210 ? 14.703 0.818 -19.022 1.00 79.56 210 ILE A N 1
ATOM 1595 C CA . ILE A 1 210 ? 13.632 -0.184 -19.090 1.00 79.56 210 ILE A CA 1
ATOM 1596 C C . ILE A 1 210 ? 12.559 0.259 -20.093 1.00 79.56 210 ILE A C 1
ATOM 1598 O O . ILE A 1 210 ? 12.056 1.382 -20.044 1.00 79.56 210 ILE A O 1
ATOM 1602 N N . ASN A 1 211 ? 12.192 -0.631 -21.015 1.00 77.81 211 ASN A N 1
ATOM 1603 C CA . ASN A 1 211 ? 11.115 -0.407 -21.977 1.00 77.81 211 ASN A CA 1
ATOM 1604 C C . ASN A 1 211 ? 9.770 -0.839 -21.387 1.00 77.81 211 ASN A C 1
ATOM 1606 O O . ASN A 1 211 ? 9.641 -1.947 -20.868 1.00 77.81 211 ASN A O 1
ATOM 1610 N N . HIS A 1 212 ? 8.745 -0.004 -21.565 1.00 68.44 212 HIS A N 1
ATOM 1611 C CA . HIS A 1 212 ? 7.360 -0.323 -21.214 1.00 68.44 212 HIS A CA 1
ATOM 1612 C C . HIS A 1 212 ? 6.559 -0.700 -22.467 1.00 68.44 212 HIS A C 1
ATOM 1614 O O . HIS A 1 212 ? 6.618 -0.003 -23.479 1.00 68.44 212 HIS A O 1
ATOM 1620 N N . LEU A 1 213 ? 5.786 -1.788 -22.398 1.00 61.66 213 LEU A N 1
ATOM 1621 C CA . LEU A 1 213 ? 5.087 -2.383 -23.550 1.00 61.66 213 LEU A CA 1
ATOM 1622 C C . LEU A 1 213 ? 3.655 -1.868 -23.767 1.00 61.66 213 LEU A C 1
ATOM 1624 O O . LEU A 1 213 ? 2.857 -2.510 -24.453 1.00 61.66 213 LEU A O 1
ATOM 1628 N N . THR A 1 214 ? 3.299 -0.725 -23.180 1.00 53.06 214 THR A N 1
ATOM 1629 C CA . THR A 1 214 ? 1.934 -0.189 -23.237 1.00 53.06 214 THR A CA 1
ATOM 1630 C C . THR A 1 214 ? 1.524 0.144 -24.680 1.00 53.06 214 THR A C 1
ATOM 1632 O O . THR A 1 214 ? 2.278 0.821 -25.383 1.00 53.06 214 THR A O 1
ATOM 1635 N N . PRO A 1 215 ? 0.324 -0.266 -25.143 1.00 44.84 215 PRO A N 1
ATOM 1636 C CA . PRO A 1 215 ? -0.203 0.165 -26.431 1.00 44.84 215 PRO A CA 1
ATOM 1637 C C . PRO A 1 215 ? -0.362 1.684 -26.443 1.00 44.84 215 PRO A C 1
ATOM 1639 O O . PRO A 1 215 ? -1.064 2.253 -25.609 1.00 44.84 215 PRO A O 1
ATOM 1642 N N . LEU A 1 216 ? 0.298 2.340 -27.388 1.00 49.53 216 LEU A N 1
ATOM 1643 C CA . LEU A 1 216 ? 0.235 3.787 -27.528 1.00 49.53 216 LEU A CA 1
ATOM 1644 C C . LEU A 1 216 ? -0.903 4.200 -28.450 1.00 49.53 216 LEU A C 1
ATOM 1646 O O . LEU A 1 216 ? -1.138 3.579 -29.491 1.00 49.53 216 LEU A O 1
ATOM 1650 N N . ASP A 1 217 ? -1.564 5.286 -28.061 1.00 45.62 217 ASP A N 1
ATOM 1651 C CA . ASP A 1 217 ? -2.522 6.000 -28.893 1.00 45.62 217 ASP A CA 1
ATOM 1652 C C . ASP A 1 217 ? -1.790 6.503 -30.147 1.00 45.62 217 ASP A C 1
ATOM 1654 O O . ASP A 1 217 ? -0.765 7.183 -30.050 1.00 45.62 217 ASP A O 1
ATOM 1658 N N . ARG A 1 218 ? -2.245 6.085 -31.333 1.00 50.22 218 ARG A N 1
ATOM 1659 C CA . ARG A 1 218 ? -1.526 6.316 -32.603 1.00 50.22 218 ARG A CA 1
ATOM 1660 C C . ARG A 1 218 ? -1.744 7.715 -33.176 1.00 50.22 218 ARG A C 1
ATOM 1662 O O . ARG A 1 218 ? -1.088 8.074 -34.154 1.00 50.22 218 ARG A O 1
ATOM 1669 N N . ASP A 1 219 ? -2.631 8.493 -32.567 1.00 51.69 219 ASP A N 1
ATOM 1670 C CA . ASP A 1 219 ? -2.977 9.824 -33.038 1.00 51.69 219 ASP A CA 1
ATOM 1671 C C . ASP A 1 219 ? -1.966 10.853 -32.525 1.00 51.69 219 ASP A C 1
ATOM 1673 O O . ASP A 1 219 ? -1.916 11.223 -31.348 1.00 51.69 219 ASP A O 1
ATOM 1677 N N . LEU A 1 220 ? -1.127 11.325 -33.445 1.00 53.34 220 LEU A N 1
ATOM 1678 C CA . LEU A 1 220 ? -0.197 12.412 -33.181 1.00 53.34 220 LEU A CA 1
ATOM 1679 C C . LEU A 1 220 ? -0.939 13.745 -33.088 1.00 53.34 220 LEU A C 1
ATOM 1681 O O . LEU A 1 220 ? -1.835 14.002 -33.892 1.00 53.34 220 LEU A O 1
ATOM 1685 N N . PRO A 1 221 ? -0.542 14.647 -32.178 1.00 53.94 221 PRO A N 1
ATOM 1686 C CA . PRO A 1 221 ? -1.137 15.972 -32.137 1.00 53.94 221 PRO A CA 1
ATOM 1687 C C . PRO A 1 221 ? -0.759 16.781 -33.385 1.00 53.94 221 PRO A C 1
ATOM 1689 O O . PRO A 1 221 ? 0.396 16.769 -33.825 1.00 53.94 221 PRO A O 1
ATOM 1692 N N . GLU A 1 222 ? -1.720 17.525 -33.932 1.00 54.47 222 GLU A N 1
ATOM 1693 C CA . GLU A 1 222 ? -1.450 18.506 -34.984 1.00 54.47 222 GLU A CA 1
ATOM 1694 C C . GLU A 1 222 ? -0.405 19.532 -34.498 1.00 54.47 222 GLU A C 1
ATOM 1696 O O . GLU A 1 222 ? -0.504 20.053 -33.387 1.00 54.47 222 GLU A O 1
ATOM 1701 N N . GLY A 1 223 ? 0.607 19.828 -35.326 1.00 60.03 223 GLY A N 1
ATOM 1702 C CA . GLY A 1 223 ? 1.584 20.896 -35.056 1.00 60.03 223 GLY A CA 1
ATOM 1703 C C . GLY A 1 223 ? 3.008 20.474 -34.664 1.00 60.03 223 GLY A C 1
ATOM 1704 O O . GLY A 1 223 ? 3.801 21.340 -34.299 1.00 60.03 223 GLY A O 1
ATOM 1705 N N . LEU A 1 224 ? 3.379 19.192 -34.764 1.00 62.78 224 LEU A N 1
ATOM 1706 C CA . LEU A 1 224 ? 4.774 18.756 -34.584 1.00 62.78 224 LEU A CA 1
ATOM 1707 C C . LEU A 1 224 ? 5.735 19.428 -35.595 1.00 62.78 224 LEU A C 1
ATOM 1709 O O . LEU A 1 224 ? 5.431 19.466 -36.795 1.00 62.78 224 LEU A O 1
ATOM 1713 N N . PRO A 1 225 ? 6.910 19.927 -35.161 1.00 66.50 225 PRO A N 1
ATOM 1714 C CA . PRO A 1 225 ? 7.887 20.521 -36.066 1.00 66.50 225 PRO A CA 1
ATOM 1715 C C . PRO A 1 225 ? 8.443 19.460 -37.022 1.00 66.50 225 PRO A C 1
ATOM 1717 O O . PRO A 1 225 ? 8.959 18.433 -36.601 1.00 66.50 225 PRO A O 1
ATOM 1720 N N . ARG A 1 226 ? 8.377 19.710 -38.335 1.00 75.06 226 ARG A N 1
ATOM 1721 C CA . ARG A 1 226 ? 8.872 18.752 -39.344 1.00 75.06 226 ARG A CA 1
ATOM 1722 C C . ARG A 1 226 ? 10.395 18.626 -39.369 1.00 75.06 226 ARG A C 1
ATOM 1724 O O . ARG A 1 226 ? 10.901 17.620 -39.845 1.00 75.06 226 ARG A O 1
ATOM 1731 N N . ALA A 1 227 ? 11.116 19.627 -38.874 1.00 82.75 227 ALA A N 1
ATOM 1732 C CA . ALA A 1 227 ? 12.571 19.637 -38.794 1.00 82.75 227 ALA A CA 1
ATOM 1733 C C . ALA A 1 227 ? 13.010 19.980 -37.369 1.00 82.75 227 ALA A C 1
ATOM 1735 O O . ALA A 1 227 ? 12.453 20.885 -36.746 1.00 82.75 227 ALA A O 1
ATOM 1736 N N . LEU A 1 228 ? 14.015 19.266 -36.879 1.00 85.94 228 LEU A N 1
ATOM 1737 C CA . LEU A 1 228 ? 14.625 19.448 -35.571 1.00 85.94 228 LEU A CA 1
ATOM 1738 C C . LEU A 1 228 ? 16.129 19.185 -35.665 1.00 85.94 228 LEU A C 1
ATOM 1740 O O . LEU A 1 228 ? 16.638 18.759 -36.699 1.00 85.94 228 LEU A O 1
ATOM 1744 N N . HIS A 1 229 ? 16.836 19.457 -34.578 1.00 83.12 229 HIS A N 1
ATOM 1745 C CA . HIS A 1 229 ? 18.254 19.170 -34.452 1.00 83.12 229 HIS A CA 1
ATOM 1746 C C . HIS A 1 229 ? 18.465 18.224 -33.269 1.00 83.12 229 HIS A C 1
ATOM 1748 O O . HIS A 1 229 ? 17.838 18.400 -32.226 1.00 83.12 229 HIS A O 1
ATOM 1754 N N . LEU A 1 230 ? 19.311 17.212 -33.447 1.00 79.06 230 LEU A N 1
ATOM 1755 C CA . LEU A 1 230 ? 19.610 16.180 -32.450 1.00 79.06 230 LEU A CA 1
ATOM 1756 C C . LEU A 1 230 ? 21.113 16.135 -32.200 1.00 79.06 230 LEU A C 1
ATOM 1758 O O . LEU A 1 230 ? 21.860 16.363 -33.146 1.00 79.06 230 LEU A O 1
ATOM 1762 N N . PRO A 1 231 ? 21.585 15.787 -30.998 1.00 77.81 231 PRO A N 1
ATOM 1763 C CA . PRO A 1 231 ? 23.003 15.520 -30.789 1.00 77.81 231 PRO A CA 1
ATOM 1764 C C . PRO A 1 231 ? 23.514 14.442 -31.750 1.00 77.81 231 PRO A C 1
ATOM 1766 O O . PRO A 1 231 ? 22.855 13.421 -31.945 1.00 77.81 231 PRO A O 1
ATOM 1769 N N . ALA A 1 232 ? 24.694 14.633 -32.336 1.00 73.75 232 ALA A N 1
ATOM 1770 C CA . ALA A 1 232 ? 25.289 13.697 -33.289 1.00 73.75 232 ALA A CA 1
ATOM 1771 C C . ALA A 1 232 ? 25.409 12.283 -32.702 1.00 73.75 232 ALA A C 1
ATOM 1773 O O . ALA A 1 232 ? 25.117 11.306 -33.390 1.00 73.75 232 ALA A O 1
ATOM 1774 N N . GLY A 1 233 ? 25.732 12.175 -31.407 1.00 69.75 233 GLY A N 1
ATOM 1775 C CA . GLY A 1 233 ? 25.821 10.891 -30.710 1.00 69.75 233 GLY A CA 1
ATOM 1776 C C . GLY A 1 233 ? 24.494 10.137 -30.585 1.00 69.75 233 GLY A C 1
ATOM 1777 O O . GLY A 1 233 ? 24.495 8.916 -30.480 1.00 69.75 233 GLY A O 1
ATOM 1778 N N . PHE A 1 234 ? 23.351 10.823 -30.685 1.00 70.19 234 PHE A N 1
ATOM 1779 C CA . PHE A 1 234 ? 22.039 10.172 -30.747 1.00 70.19 234 PHE A CA 1
ATOM 1780 C C . PHE A 1 234 ? 21.811 9.455 -32.088 1.00 70.19 234 PHE A C 1
ATOM 1782 O O . PHE A 1 234 ? 21.142 8.424 -32.146 1.00 70.19 234 PHE A O 1
ATOM 1789 N N . ALA A 1 235 ? 22.355 10.000 -33.180 1.00 66.12 235 ALA A N 1
ATOM 1790 C CA . ALA A 1 235 ? 22.232 9.415 -34.513 1.00 66.12 235 ALA A CA 1
ATOM 1791 C C . ALA A 1 235 ? 23.250 8.285 -34.767 1.00 66.12 235 ALA A C 1
ATOM 1793 O O . ALA A 1 235 ? 23.044 7.484 -35.687 1.00 66.12 235 ALA A O 1
ATOM 1794 N N . ASP A 1 236 ? 24.312 8.202 -33.957 1.00 67.56 236 ASP A N 1
ATOM 1795 C CA . ASP A 1 236 ? 25.371 7.204 -34.090 1.00 67.56 236 ASP A CA 1
ATOM 1796 C C . ASP A 1 236 ? 24.981 5.867 -33.431 1.00 67.56 236 ASP A C 1
ATOM 1798 O O . ASP A 1 236 ? 24.811 5.729 -32.218 1.00 67.56 236 ASP A O 1
ATOM 1802 N N . PHE A 1 237 ? 24.817 4.858 -34.284 1.00 63.94 237 PHE A N 1
ATOM 1803 C CA . PHE A 1 237 ? 24.500 3.473 -33.920 1.00 63.94 237 PHE A CA 1
ATOM 1804 C C . PHE A 1 237 ? 25.689 2.521 -34.119 1.00 63.94 237 PHE A C 1
ATOM 1806 O O . PHE A 1 237 ? 25.532 1.311 -33.945 1.00 63.94 237 PHE A O 1
ATOM 1813 N N . GLY A 1 238 ? 26.833 3.046 -34.565 1.00 61.22 238 GLY A N 1
ATOM 1814 C CA . GLY A 1 238 ? 28.062 2.299 -34.826 1.00 61.22 238 GLY A CA 1
ATOM 1815 C C . GLY A 1 238 ? 29.152 2.543 -33.784 1.00 61.22 238 GLY A C 1
ATOM 1816 O O . GLY A 1 238 ? 29.974 1.656 -33.580 1.00 61.22 238 GLY A O 1
ATOM 1817 N N . HIS A 1 239 ? 29.134 3.689 -33.099 1.00 66.12 239 HIS A N 1
ATOM 1818 C CA . HIS A 1 239 ? 30.117 4.046 -32.075 1.00 66.12 239 HIS A CA 1
ATOM 1819 C C . HIS A 1 239 ? 29.451 4.540 -30.790 1.00 66.12 239 HIS A C 1
ATOM 1821 O O . HIS A 1 239 ? 28.305 4.996 -30.781 1.00 66.12 239 HIS A O 1
ATOM 1827 N N . ASP A 1 240 ? 30.188 4.441 -29.685 1.00 62.03 240 ASP A N 1
ATOM 1828 C CA . ASP A 1 240 ? 29.755 4.984 -28.405 1.00 62.03 240 ASP A CA 1
ATOM 1829 C C . ASP A 1 240 ? 30.055 6.488 -28.348 1.00 62.03 240 ASP A C 1
ATOM 1831 O O . ASP A 1 240 ? 31.092 6.934 -27.859 1.00 62.03 240 ASP A O 1
ATOM 1835 N N . ALA A 1 241 ? 29.179 7.268 -28.981 1.00 65.38 241 ALA A N 1
ATOM 1836 C CA . ALA A 1 241 ? 29.289 8.716 -29.059 1.00 65.38 241 ALA A CA 1
ATOM 1837 C C . ALA A 1 241 ? 28.436 9.394 -27.963 1.00 65.38 241 ALA A C 1
ATOM 1839 O O . ALA A 1 241 ? 27.261 9.050 -27.804 1.00 65.38 241 ALA A O 1
ATOM 1840 N N . PRO A 1 242 ? 28.983 10.379 -27.225 1.00 61.12 242 PRO A N 1
ATOM 1841 C CA . PRO A 1 242 ? 28.262 11.063 -26.155 1.00 61.12 242 PRO A CA 1
ATOM 1842 C C . PRO A 1 242 ? 27.090 11.907 -26.683 1.00 61.12 242 PRO A C 1
ATOM 1844 O O . PRO A 1 242 ? 27.139 12.475 -27.777 1.00 61.12 242 PRO A O 1
ATOM 1847 N N . LEU A 1 243 ? 26.042 12.047 -25.864 1.00 60.88 243 LEU A N 1
ATOM 1848 C CA . LEU A 1 243 ? 24.833 12.826 -26.181 1.00 60.88 243 LEU A CA 1
ATOM 1849 C C . LEU A 1 243 ? 25.030 14.354 -26.092 1.00 60.88 243 LEU A C 1
ATOM 1851 O O . LEU A 1 243 ? 24.104 15.108 -26.371 1.00 60.88 243 LEU A O 1
ATOM 1855 N N . GLU A 1 244 ? 26.228 14.814 -25.737 1.00 62.16 244 GLU A N 1
ATOM 1856 C CA . GLU A 1 244 ? 26.587 16.230 -25.544 1.00 62.16 244 GLU A CA 1
ATOM 1857 C C . GLU A 1 244 ? 27.258 16.861 -26.787 1.00 62.16 244 GLU A C 1
ATOM 1859 O O . GLU A 1 244 ? 27.761 17.981 -26.727 1.00 62.16 244 GLU A O 1
ATOM 1864 N N . GLY A 1 245 ? 27.303 16.135 -27.913 1.00 65.44 245 GLY A N 1
ATOM 1865 C CA . GLY A 1 245 ? 27.997 16.544 -29.141 1.00 65.44 245 GLY A CA 1
ATOM 1866 C C . GLY A 1 245 ? 27.239 17.522 -30.051 1.00 65.44 245 GLY A C 1
ATOM 1867 O O . GLY A 1 245 ? 26.107 17.923 -29.775 1.00 65.44 245 GLY A O 1
ATOM 1868 N N . ASP A 1 246 ? 27.873 17.868 -31.180 1.00 77.62 246 ASP A N 1
ATOM 1869 C CA . ASP A 1 246 ? 27.327 18.764 -32.210 1.00 77.62 246 ASP A CA 1
ATOM 1870 C C . ASP A 1 246 ? 25.917 18.361 -32.645 1.00 77.62 246 ASP A C 1
ATOM 1872 O O . ASP A 1 246 ? 25.594 17.182 -32.775 1.00 77.62 246 ASP A O 1
ATOM 1876 N N . LEU A 1 247 ? 25.069 19.348 -32.916 1.00 82.31 247 LEU A N 1
ATOM 1877 C CA . LEU A 1 247 ? 23.701 19.092 -33.334 1.00 82.31 247 LEU A CA 1
ATOM 1878 C C . LEU A 1 247 ? 23.613 1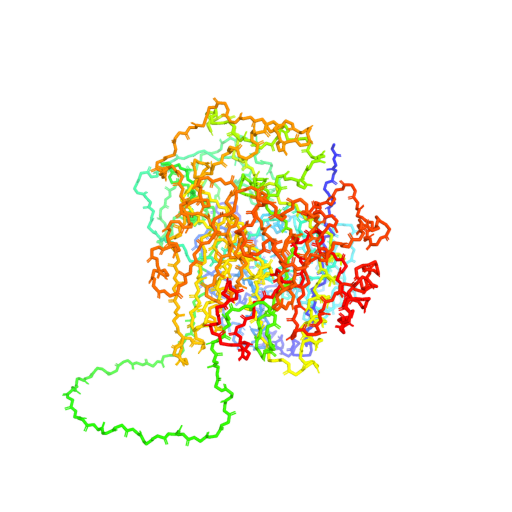8.822 -34.846 1.00 82.31 247 LEU A C 1
ATOM 1880 O O . LEU A 1 247 ? 23.982 19.665 -35.662 1.00 82.31 247 LEU A O 1
ATOM 1884 N N . VAL A 1 248 ? 23.053 17.673 -35.225 1.00 83.75 248 VAL A N 1
ATOM 1885 C CA . VAL A 1 248 ? 22.780 17.274 -36.610 1.00 83.75 248 VAL A CA 1
ATOM 1886 C C . VAL A 1 248 ? 21.306 17.482 -36.973 1.00 83.75 248 VAL A C 1
ATOM 1888 O O . VAL A 1 248 ? 20.425 17.289 -36.129 1.00 83.75 248 VAL A O 1
ATOM 1891 N N . PRO A 1 249 ? 20.998 17.866 -38.224 1.00 86.94 249 PRO A N 1
ATOM 1892 C CA . PRO A 1 249 ? 19.621 18.020 -38.669 1.00 86.94 249 PRO A CA 1
ATOM 1893 C C . PRO A 1 249 ? 18.902 16.666 -38.721 1.00 86.94 249 PRO A C 1
ATOM 1895 O O . PRO A 1 249 ? 19.432 15.673 -39.223 1.00 86.94 249 PRO A O 1
ATOM 1898 N N . ALA A 1 250 ? 17.658 16.654 -38.255 1.00 86.12 250 ALA A N 1
ATOM 1899 C CA . ALA A 1 250 ? 16.756 15.518 -38.323 1.00 86.12 250 ALA A CA 1
ATOM 1900 C C . ALA A 1 250 ? 15.349 15.960 -38.741 1.00 86.12 250 ALA A C 1
ATOM 1902 O O . ALA A 1 250 ? 14.926 17.097 -38.517 1.00 86.12 250 ALA A O 1
ATOM 1903 N N . ARG A 1 251 ? 14.611 15.055 -39.376 1.00 85.44 251 ARG A N 1
ATOM 1904 C CA . ARG A 1 251 ? 13.294 15.323 -39.948 1.00 85.44 251 ARG A CA 1
ATOM 1905 C C . ARG A 1 251 ? 12.275 14.327 -39.417 1.00 85.44 251 ARG A C 1
ATOM 1907 O O . ARG A 1 251 ? 12.509 13.127 -39.492 1.00 85.44 251 ARG A O 1
ATOM 1914 N N . LEU A 1 252 ? 11.142 14.829 -38.936 1.00 83.94 252 LEU A N 1
ATOM 1915 C CA . LEU A 1 252 ? 9.977 13.999 -38.639 1.00 83.94 252 LEU A CA 1
ATOM 1916 C C . LEU A 1 252 ? 9.188 13.745 -39.927 1.00 83.94 252 LEU A C 1
ATOM 1918 O O . LEU A 1 252 ? 8.857 14.690 -40.650 1.00 83.94 252 LEU A O 1
ATOM 1922 N N . ASP A 1 253 ? 8.882 12.482 -40.209 1.00 77.88 253 ASP A N 1
ATOM 1923 C CA . ASP A 1 253 ? 8.075 12.062 -41.355 1.00 77.88 253 ASP A CA 1
ATOM 1924 C C . ASP A 1 253 ? 7.140 10.897 -40.992 1.00 77.88 253 ASP A C 1
ATOM 1926 O O . ASP A 1 253 ? 7.149 10.411 -39.865 1.00 77.88 253 ASP A O 1
ATOM 1930 N N . HIS A 1 254 ? 6.289 10.477 -41.927 1.00 74.06 254 HIS A N 1
ATOM 1931 C CA . HIS A 1 254 ? 5.458 9.282 -41.788 1.00 74.06 254 HIS A CA 1
ATOM 1932 C C . HIS A 1 254 ? 5.816 8.274 -42.876 1.00 74.06 254 HIS A C 1
ATOM 1934 O O . HIS A 1 254 ? 5.743 8.575 -44.067 1.00 74.06 254 HIS A O 1
ATOM 1940 N N . THR A 1 255 ? 6.170 7.056 -42.477 1.00 68.75 255 THR A N 1
ATOM 1941 C CA . THR A 1 255 ? 6.496 5.957 -43.396 1.00 68.75 255 THR A CA 1
ATOM 1942 C C . THR A 1 255 ? 5.691 4.732 -42.991 1.00 68.75 255 THR A C 1
ATOM 1944 O O . THR A 1 255 ? 5.741 4.324 -41.835 1.00 68.75 255 THR A O 1
ATOM 1947 N N . ASP A 1 256 ? 4.897 4.184 -43.914 1.00 65.81 256 ASP A N 1
ATOM 1948 C CA . ASP A 1 256 ? 4.086 2.970 -43.709 1.00 65.81 256 ASP A CA 1
ATOM 1949 C C . ASP A 1 256 ? 3.198 2.987 -42.448 1.00 65.81 256 ASP A C 1
ATOM 1951 O O . ASP A 1 256 ? 2.982 1.974 -41.787 1.00 65.81 256 ASP A O 1
ATOM 1955 N N . GLY A 1 257 ? 2.659 4.162 -42.102 1.00 66.50 257 GLY A N 1
ATOM 1956 C CA . GLY A 1 257 ? 1.796 4.343 -40.928 1.00 66.50 257 GLY A CA 1
ATOM 1957 C C . GLY A 1 257 ? 2.543 4.466 -39.595 1.00 66.50 257 GLY A C 1
ATOM 1958 O O . GLY A 1 257 ? 1.900 4.482 -38.546 1.00 66.50 257 GLY A O 1
ATOM 1959 N N . HIS A 1 258 ? 3.872 4.582 -39.627 1.00 69.38 258 HIS A N 1
ATOM 1960 C CA . HIS A 1 258 ? 4.724 4.860 -38.474 1.00 69.38 258 HIS A CA 1
ATOM 1961 C C . HIS A 1 258 ? 5.264 6.290 -38.535 1.00 69.38 258 HIS A C 1
ATOM 1963 O O . HIS A 1 258 ? 5.682 6.753 -39.599 1.00 69.38 258 HIS A O 1
ATOM 1969 N N . LEU A 1 259 ? 5.299 6.976 -37.390 1.00 76.19 259 LEU A N 1
ATOM 1970 C CA . LEU A 1 259 ? 6.089 8.196 -37.254 1.00 76.19 259 LEU A CA 1
ATOM 1971 C C . LEU A 1 259 ? 7.562 7.816 -37.335 1.00 76.19 259 LEU A C 1
ATOM 1973 O O . LEU A 1 259 ? 7.997 6.873 -36.676 1.00 76.19 259 LEU A O 1
ATOM 1977 N N . THR A 1 260 ? 8.328 8.544 -38.128 1.00 80.38 260 THR A N 1
ATOM 1978 C CA . THR A 1 260 ? 9.752 8.303 -38.301 1.00 80.38 260 THR A CA 1
ATOM 1979 C C . THR A 1 260 ? 10.552 9.575 -38.080 1.00 80.38 260 THR A C 1
ATOM 1981 O O . THR A 1 260 ? 10.081 10.687 -38.313 1.00 80.38 260 THR A O 1
ATOM 1984 N N . LEU A 1 261 ? 11.777 9.406 -37.596 1.00 82.50 261 LEU A N 1
ATOM 1985 C CA . LEU A 1 261 ? 12.781 10.449 -37.458 1.00 82.50 261 LEU A CA 1
ATOM 1986 C C . LEU A 1 261 ? 13.942 10.088 -38.374 1.00 82.50 261 LEU A C 1
ATOM 1988 O O . LEU A 1 261 ? 14.639 9.104 -38.144 1.00 82.50 261 LEU A O 1
ATOM 1992 N N . ALA A 1 262 ? 14.125 10.855 -39.438 1.00 84.50 262 ALA A N 1
ATOM 1993 C CA . ALA A 1 262 ? 15.181 10.651 -40.413 1.00 84.50 262 ALA A CA 1
ATOM 1994 C C . ALA A 1 262 ? 16.345 11.610 -40.147 1.00 84.50 262 ALA A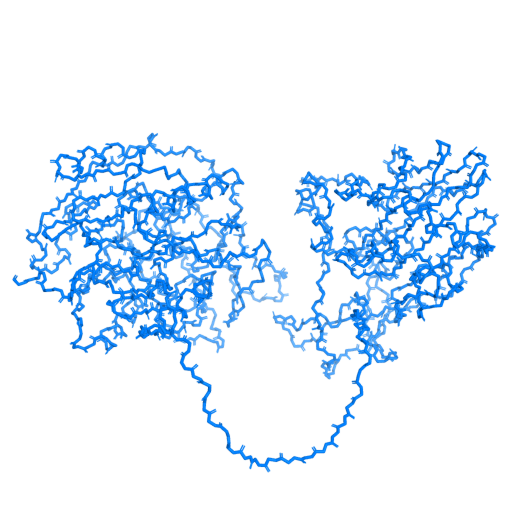 C 1
ATOM 1996 O O . ALA A 1 262 ? 16.150 12.821 -40.056 1.00 84.50 262 ALA A O 1
ATOM 1997 N N . THR A 1 263 ? 17.557 11.075 -40.059 1.00 80.75 263 THR A N 1
ATOM 1998 C CA . THR A 1 263 ? 18.822 11.820 -40.097 1.00 80.75 263 THR A CA 1
ATOM 1999 C C . THR A 1 263 ? 19.509 11.577 -41.443 1.00 80.75 263 THR A C 1
ATOM 2001 O O . THR A 1 263 ? 19.022 10.800 -42.267 1.00 80.75 263 THR A O 1
ATOM 2004 N N . SER A 1 264 ? 20.657 12.215 -41.689 1.00 73.38 264 SER A N 1
ATOM 2005 C CA . SER A 1 264 ? 21.465 11.944 -42.889 1.00 73.38 264 SER A CA 1
ATOM 2006 C C . SER A 1 264 ? 21.951 10.494 -42.987 1.00 73.38 264 SER A C 1
ATOM 2008 O O . SER A 1 264 ? 22.270 10.040 -44.082 1.00 73.38 264 SER A O 1
ATOM 2010 N N . GLU A 1 265 ? 22.006 9.765 -41.868 1.00 68.56 265 GLU A N 1
ATOM 2011 C CA . GLU A 1 265 ? 22.544 8.404 -41.827 1.00 68.56 265 GLU A CA 1
ATOM 2012 C C . GLU A 1 265 ? 21.490 7.314 -41.648 1.00 68.56 265 GLU A C 1
ATOM 2014 O O . GLU A 1 265 ? 21.697 6.190 -42.115 1.00 68.56 265 GLU A O 1
ATOM 2019 N N . ARG A 1 266 ? 20.398 7.581 -40.920 1.00 73.94 266 ARG A N 1
ATOM 2020 C CA . ARG A 1 266 ? 19.443 6.542 -40.505 1.00 73.94 266 ARG A CA 1
ATOM 2021 C C . ARG A 1 266 ? 18.029 7.079 -40.366 1.00 73.94 266 ARG A C 1
ATOM 2023 O O . ARG A 1 266 ? 17.797 8.268 -40.192 1.00 73.94 266 ARG A O 1
ATOM 2030 N N . THR A 1 267 ? 17.076 6.157 -40.413 1.00 77.88 267 THR A N 1
ATOM 2031 C CA . THR A 1 267 ? 15.687 6.408 -40.033 1.00 77.88 267 THR A CA 1
ATOM 2032 C C . THR A 1 267 ? 15.383 5.625 -38.768 1.00 77.88 267 THR A C 1
ATOM 2034 O O . THR A 1 267 ? 15.670 4.429 -38.701 1.00 77.88 267 THR A O 1
ATOM 2037 N N . PHE A 1 268 ? 14.803 6.307 -37.792 1.00 79.44 268 PHE A N 1
ATOM 2038 C CA . PHE A 1 268 ? 14.301 5.743 -36.551 1.00 79.44 268 PHE A CA 1
ATOM 2039 C C . PHE A 1 268 ? 12.786 5.682 -36.653 1.00 79.44 268 PHE A C 1
ATOM 2041 O O . PHE A 1 268 ? 12.158 6.688 -36.982 1.00 79.44 268 PHE A O 1
ATOM 2048 N N . ALA A 1 269 ? 12.182 4.533 -36.377 1.00 75.62 269 ALA A N 1
ATOM 2049 C CA . ALA A 1 269 ? 10.774 4.529 -36.027 1.00 75.62 269 ALA A CA 1
ATOM 2050 C C . ALA A 1 269 ? 10.622 5.279 -34.701 1.00 75.62 269 ALA A C 1
ATOM 2052 O O . ALA A 1 269 ? 11.499 5.212 -33.842 1.00 75.62 269 ALA A O 1
ATOM 2053 N N . LEU A 1 270 ? 9.535 6.022 -34.550 1.00 70.56 270 LEU A N 1
ATOM 2054 C CA . LEU A 1 270 ? 9.185 6.735 -33.335 1.00 70.56 270 LEU A CA 1
ATOM 2055 C C . LEU A 1 270 ? 7.882 6.180 -32.795 1.00 70.56 270 LEU A C 1
ATOM 2057 O O . LEU A 1 270 ? 6.928 5.944 -33.539 1.00 70.56 270 LEU A O 1
ATOM 2061 N N . LEU A 1 271 ? 7.856 5.986 -31.486 1.00 58.34 271 LEU A N 1
ATOM 2062 C CA . LEU A 1 271 ? 6.624 5.742 -30.776 1.00 58.34 271 LEU A CA 1
ATOM 2063 C C . LEU A 1 271 ? 6.255 7.024 -30.040 1.00 58.34 271 LEU A C 1
ATOM 2065 O O . LEU A 1 271 ? 7.137 7.704 -29.499 1.00 58.34 271 LEU A O 1
ATOM 2069 N N . PRO A 1 272 ? 4.962 7.377 -29.998 1.00 55.88 272 PRO A N 1
ATOM 2070 C CA . PRO A 1 272 ? 4.504 8.377 -29.056 1.00 55.88 272 PRO A CA 1
ATOM 2071 C C . PRO A 1 272 ? 4.997 7.962 -27.668 1.00 55.88 272 PRO A C 1
ATOM 2073 O O . PRO A 1 272 ? 4.691 6.876 -27.207 1.00 55.88 272 PRO A O 1
ATOM 2076 N N . ALA A 1 273 ? 5.778 8.780 -26.975 1.00 49.94 273 ALA A N 1
ATOM 2077 C CA . ALA A 1 273 ? 5.739 8.654 -25.527 1.00 49.94 273 ALA A CA 1
ATOM 2078 C C . ALA A 1 273 ? 4.344 9.153 -25.158 1.00 49.94 273 ALA A C 1
ATOM 2080 O O . ALA A 1 273 ? 3.957 10.215 -25.653 1.00 49.94 273 ALA A O 1
ATOM 2081 N N . GLY A 1 274 ? 3.555 8.395 -24.391 1.00 46.16 274 GLY A N 1
ATOM 2082 C CA . GLY A 1 274 ? 2.246 8.876 -23.934 1.00 46.16 274 GLY A CA 1
ATOM 2083 C C . GLY A 1 274 ? 2.352 10.327 -23.446 1.00 46.16 274 GLY A C 1
ATOM 2084 O O . GLY A 1 274 ? 3.420 10.731 -22.983 1.00 46.16 274 GLY A O 1
ATOM 2085 N N . ARG A 1 275 ? 1.291 11.133 -23.621 1.00 40.34 275 ARG A N 1
ATOM 2086 C CA . ARG A 1 275 ? 1.318 12.572 -23.297 1.00 40.34 275 ARG A CA 1
ATOM 2087 C C . ARG A 1 275 ? 1.958 12.780 -21.924 1.00 40.34 275 ARG A C 1
ATOM 2089 O O . ARG A 1 275 ? 1.363 12.427 -20.910 1.00 40.34 275 ARG A O 1
ATOM 2096 N N . GLY A 1 276 ? 3.170 13.334 -21.913 1.00 33.91 276 GLY A N 1
ATOM 2097 C CA . GLY A 1 276 ? 3.836 13.718 -20.681 1.00 33.91 276 GLY A CA 1
ATOM 2098 C C . GLY A 1 276 ? 2.940 14.695 -19.932 1.00 33.91 276 GLY A C 1
ATOM 2099 O O . GLY A 1 276 ? 2.337 15.590 -20.530 1.00 33.91 276 GLY A O 1
ATOM 2100 N N . SER A 1 277 ? 2.816 14.508 -18.626 1.00 33.25 277 SER A N 1
ATOM 2101 C CA . SER A 1 277 ? 2.146 15.450 -17.740 1.00 33.25 277 SER A CA 1
ATOM 2102 C C . SER A 1 277 ? 2.928 16.771 -17.713 1.00 33.25 277 SER A C 1
ATOM 2104 O O . SER A 1 277 ? 3.808 16.962 -16.880 1.00 33.25 277 SER A O 1
ATOM 2106 N N . GLY A 1 278 ? 2.614 17.675 -18.646 1.00 35.12 278 GLY A N 1
ATOM 2107 C CA . GLY A 1 278 ? 3.093 19.059 -18.677 1.00 35.12 278 GLY A CA 1
ATOM 2108 C C . GLY A 1 278 ? 3.863 19.431 -19.947 1.00 35.12 278 GLY A C 1
ATOM 2109 O O . GLY A 1 278 ? 5.022 19.069 -20.104 1.00 35.12 278 GLY A O 1
ATOM 2110 N N . GLY A 1 279 ? 3.228 20.218 -20.822 1.00 27.06 279 GLY A N 1
ATOM 2111 C CA . GLY A 1 279 ? 3.868 20.870 -21.970 1.00 27.06 279 GLY A CA 1
ATOM 2112 C C . GLY A 1 279 ? 3.037 20.781 -23.249 1.00 27.06 279 GLY A C 1
ATOM 2113 O O . GLY A 1 279 ? 2.775 19.699 -23.762 1.00 27.06 279 GLY A O 1
ATOM 2114 N N . SER A 1 280 ? 2.631 21.929 -23.788 1.00 29.38 280 SER A N 1
ATOM 2115 C CA . SER A 1 280 ? 1.888 22.089 -25.046 1.00 29.38 280 SER A CA 1
ATOM 2116 C C . SER A 1 280 ? 2.743 21.885 -26.308 1.00 29.38 280 SER A C 1
ATOM 2118 O O . SER A 1 280 ? 2.459 22.461 -27.357 1.00 29.38 280 SER A O 1
ATOM 2120 N N . THR A 1 281 ? 3.760 21.029 -26.246 1.00 31.52 281 THR A N 1
ATOM 2121 C CA . THR A 1 281 ? 4.520 20.579 -27.415 1.00 31.52 281 THR A CA 1
ATOM 2122 C C . THR A 1 281 ? 4.604 19.056 -27.407 1.00 31.52 281 THR A C 1
ATOM 2124 O O . THR A 1 281 ? 5.105 18.476 -26.445 1.00 31.52 281 THR A O 1
ATOM 2127 N N . PRO A 1 282 ? 4.117 18.376 -28.459 1.00 32.69 282 PRO A N 1
ATOM 2128 C CA . PRO A 1 282 ? 4.214 16.928 -28.539 1.00 32.69 282 PRO A CA 1
ATOM 2129 C C . PRO A 1 282 ? 5.687 16.530 -28.644 1.00 32.69 282 PRO A C 1
ATOM 2131 O O . PRO A 1 282 ? 6.420 17.069 -29.472 1.00 32.69 282 PRO A O 1
ATOM 2134 N N . GLY A 1 283 ? 6.128 15.601 -27.804 1.00 37.81 283 GLY A N 1
ATOM 2135 C CA . GLY A 1 283 ? 7.437 14.966 -27.921 1.00 37.81 283 GLY A CA 1
ATOM 2136 C C . GLY A 1 283 ? 7.284 13.570 -28.513 1.00 37.81 283 GLY A C 1
ATOM 2137 O O . GLY A 1 283 ? 6.393 12.825 -28.112 1.00 37.81 283 GLY A O 1
ATOM 2138 N N . ALA A 1 284 ? 8.152 13.204 -29.452 1.00 37.66 284 ALA A N 1
ATOM 2139 C CA . ALA A 1 284 ? 8.278 11.834 -29.939 1.00 37.66 284 ALA A CA 1
ATOM 2140 C C . ALA A 1 284 ? 9.562 11.212 -29.371 1.00 37.66 284 ALA A C 1
ATOM 2142 O O . ALA A 1 284 ? 10.598 11.875 -29.339 1.00 37.66 284 ALA A O 1
ATOM 2143 N N . ARG A 1 285 ? 9.503 9.955 -28.918 1.00 40.22 285 ARG A N 1
ATOM 2144 C CA . ARG A 1 285 ? 10.687 9.165 -28.538 1.00 40.22 285 ARG A CA 1
ATOM 2145 C C . ARG A 1 285 ? 10.976 8.137 -29.641 1.00 40.22 285 ARG A C 1
ATOM 2147 O O . ARG A 1 285 ? 10.038 7.745 -30.339 1.00 40.22 285 ARG A O 1
ATOM 2154 N N . PRO A 1 286 ? 12.230 7.677 -29.825 1.00 39.47 286 PRO A N 1
ATOM 2155 C CA . PRO A 1 286 ? 12.506 6.473 -30.607 1.00 39.47 286 PRO A CA 1
ATOM 2156 C C . PRO A 1 286 ? 11.562 5.342 -30.213 1.00 39.47 286 PRO A C 1
ATOM 2158 O O . PRO A 1 286 ? 11.350 5.097 -29.030 1.00 39.47 286 PRO A O 1
ATOM 2161 N N . ALA A 1 287 ? 10.969 4.695 -31.208 1.00 36.59 287 ALA A N 1
ATOM 2162 C CA . ALA A 1 287 ? 10.135 3.522 -31.051 1.00 36.59 287 ALA A CA 1
ATOM 2163 C C . ALA A 1 287 ? 10.975 2.340 -30.577 1.00 36.59 287 ALA A C 1
ATOM 2165 O O . ALA A 1 287 ? 11.859 1.899 -31.314 1.00 36.59 287 ALA A O 1
ATOM 2166 N N . PRO A 1 288 ? 10.613 1.713 -29.457 1.00 40.91 288 PRO A N 1
ATOM 2167 C CA . PRO A 1 288 ? 10.640 0.266 -29.372 1.00 40.91 288 PRO A CA 1
ATOM 2168 C C . PRO A 1 288 ? 9.526 -0.316 -30.267 1.00 40.91 288 PRO A C 1
ATOM 2170 O O . PRO A 1 288 ? 8.357 -0.042 -30.076 1.00 40.91 288 PRO A O 1
ATOM 2173 N N . TRP A 1 289 ? 9.897 -1.057 -31.303 1.00 37.44 289 TRP A N 1
ATOM 2174 C CA . TRP A 1 289 ? 9.081 -1.755 -32.320 1.00 37.44 289 TRP A CA 1
ATOM 2175 C C . TRP A 1 289 ? 7.640 -2.264 -31.904 1.00 37.44 289 TRP A C 1
ATOM 2177 O O . TRP A 1 289 ? 7.431 -2.598 -30.742 1.00 37.44 289 TRP A O 1
ATOM 2187 N N . PRO A 1 290 ? 6.619 -2.358 -32.812 1.00 32.97 290 PRO A N 1
ATOM 2188 C CA . PRO A 1 290 ? 5.185 -2.515 -32.542 1.00 32.97 290 PRO A CA 1
ATOM 2189 C C . PRO A 1 290 ? 4.772 -3.886 -31.963 1.00 32.97 290 PRO A C 1
ATOM 2191 O O . PRO A 1 290 ? 5.555 -4.836 -31.971 1.00 32.97 290 PRO A O 1
ATOM 2194 N N . PRO A 1 291 ? 3.512 -4.004 -31.480 1.00 30.38 291 PRO A N 1
ATOM 2195 C CA . PRO A 1 291 ? 3.070 -5.101 -30.621 1.00 30.38 291 PRO A CA 1
ATOM 2196 C C . PRO A 1 291 ? 3.081 -6.484 -31.291 1.00 30.38 291 PRO A C 1
ATOM 2198 O O . PRO A 1 291 ? 2.943 -6.588 -32.516 1.00 30.38 291 PRO A O 1
ATOM 2201 N N . PRO A 1 292 ? 3.143 -7.560 -30.480 1.00 27.17 292 PRO A N 1
ATOM 2202 C CA . PRO A 1 292 ? 2.971 -8.926 -30.955 1.00 27.17 292 PRO A CA 1
ATOM 2203 C C . PRO A 1 292 ? 1.615 -9.078 -31.653 1.00 27.17 292 PRO A C 1
ATOM 2205 O O . PRO A 1 292 ? 0.558 -8.799 -31.083 1.00 27.17 292 PRO A O 1
ATOM 2208 N N . ARG A 1 293 ? 1.630 -9.555 -32.902 1.00 27.64 293 ARG A N 1
ATOM 2209 C CA . ARG A 1 293 ? 0.422 -10.075 -33.547 1.00 27.64 293 ARG A CA 1
ATOM 2210 C C . ARG A 1 293 ? 0.071 -11.392 -32.867 1.00 27.64 293 ARG A C 1
ATOM 2212 O O . ARG A 1 293 ? 0.743 -12.398 -33.073 1.00 27.64 293 ARG A O 1
ATOM 2219 N N . THR A 1 294 ? -1.001 -11.398 -32.086 1.00 26.17 294 THR A N 1
ATOM 2220 C CA . THR A 1 294 ? -1.673 -12.629 -31.679 1.00 26.17 294 THR A CA 1
ATOM 2221 C C . THR A 1 294 ? -2.261 -13.294 -32.924 1.00 26.17 294 THR A C 1
ATOM 2223 O O . THR A 1 294 ? -3.295 -12.893 -33.454 1.00 26.17 294 THR A O 1
ATOM 2226 N N . ALA A 1 295 ? -1.581 -14.323 -33.426 1.00 22.55 295 ALA A N 1
ATOM 2227 C CA . ALA A 1 295 ? -2.187 -15.290 -34.327 1.00 22.55 295 ALA A CA 1
ATOM 2228 C C . ALA A 1 295 ? -3.159 -16.156 -33.508 1.00 22.55 295 ALA A C 1
ATOM 2230 O O . ALA A 1 295 ? -2.772 -17.153 -32.907 1.00 22.55 295 ALA A O 1
ATOM 2231 N N . GLY A 1 296 ? -4.423 -15.742 -33.439 1.00 23.09 296 GLY A N 1
ATOM 2232 C CA . GLY A 1 296 ? -5.520 -16.629 -33.055 1.00 23.09 296 GLY A CA 1
ATOM 2233 C C . GLY A 1 296 ? -5.986 -17.431 -34.277 1.00 23.09 296 GLY A C 1
ATOM 2234 O O . GLY A 1 296 ? -6.067 -16.860 -35.369 1.00 23.09 296 GLY A O 1
ATOM 2235 N N . PRO A 1 297 ? -6.295 -18.734 -34.144 1.00 24.61 297 PRO A N 1
ATOM 2236 C CA . PRO A 1 297 ? -6.822 -19.518 -35.247 1.00 24.61 297 PRO A CA 1
ATOM 2237 C C . PRO A 1 297 ? -8.217 -19.018 -35.632 1.00 24.61 297 PRO A C 1
ATOM 2239 O O . PRO A 1 297 ? -9.064 -18.702 -34.798 1.00 24.61 297 PRO A O 1
ATOM 2242 N N . SER A 1 298 ? -8.431 -18.967 -36.940 1.00 23.22 298 SER A N 1
ATOM 2243 C CA . SER A 1 298 ? -9.679 -18.661 -37.623 1.00 23.22 298 SER A CA 1
ATOM 2244 C C . SER A 1 298 ? -10.890 -19.415 -37.063 1.00 23.22 298 SER A C 1
ATOM 2246 O O . SER A 1 298 ? -10.905 -20.646 -37.068 1.00 23.22 298 SER A O 1
ATOM 2248 N N . CYS A 1 299 ? -11.959 -18.689 -36.740 1.00 21.73 299 CYS A N 1
ATOM 2249 C CA . CYS A 1 299 ? -13.329 -19.164 -36.918 1.00 21.73 299 CYS A CA 1
ATOM 2250 C C . CYS A 1 299 ? -14.187 -18.004 -37.440 1.00 21.73 299 CYS A C 1
ATOM 2252 O O . CYS A 1 299 ? -14.303 -16.948 -36.824 1.00 21.73 299 CYS A O 1
ATOM 2254 N N . THR A 1 300 ? -14.716 -18.204 -38.640 1.00 23.03 300 THR A N 1
ATOM 2255 C CA . THR A 1 300 ? -15.503 -17.281 -39.465 1.00 23.03 300 THR A CA 1
ATOM 2256 C C . THR A 1 300 ? -16.857 -16.944 -38.818 1.00 23.03 300 THR A C 1
ATOM 2258 O O . THR A 1 300 ? -17.455 -17.823 -38.195 1.00 23.03 300 THR A O 1
ATOM 2261 N N . PRO A 1 301 ? -17.405 -15.725 -38.997 1.00 22.66 301 PRO A N 1
ATOM 2262 C CA . PRO A 1 301 ? -18.730 -15.374 -38.497 1.00 22.66 301 PRO A CA 1
ATOM 2263 C C . PRO A 1 301 ? -19.823 -15.825 -39.477 1.00 22.66 301 PRO A C 1
ATOM 2265 O O . PRO A 1 301 ? -19.745 -15.560 -40.676 1.00 22.66 301 PRO A O 1
ATOM 2268 N N . VAL A 1 302 ? -20.881 -16.452 -38.960 1.00 22.69 302 VAL A N 1
ATOM 2269 C CA . VAL A 1 302 ? -22.167 -16.571 -39.661 1.00 22.69 302 VAL A CA 1
ATOM 2270 C C . VAL A 1 302 ? -23.190 -15.738 -38.900 1.00 22.69 302 VAL A C 1
ATOM 2272 O O . VAL A 1 302 ? -23.589 -16.065 -37.786 1.00 22.69 302 VAL A O 1
ATOM 2275 N N . THR A 1 303 ? -23.606 -14.641 -39.517 1.00 22.25 303 THR A N 1
ATOM 2276 C CA . THR A 1 303 ? -24.764 -13.833 -39.138 1.00 22.25 303 THR A CA 1
ATOM 2277 C C . THR A 1 303 ? -26.047 -14.507 -39.620 1.00 22.25 303 THR A C 1
ATOM 2279 O O . THR A 1 303 ? -26.183 -14.764 -40.812 1.00 22.25 303 THR A O 1
ATOM 2282 N N . ALA A 1 304 ? -27.028 -14.699 -38.734 1.00 22.58 304 ALA A N 1
ATOM 2283 C CA . ALA A 1 304 ? -28.446 -14.502 -39.056 1.00 22.58 304 ALA A CA 1
ATOM 2284 C C . ALA A 1 304 ? -29.303 -14.444 -37.780 1.00 22.58 304 ALA A C 1
ATOM 2286 O O . ALA A 1 304 ? -29.161 -15.243 -36.860 1.00 22.58 304 ALA A O 1
ATOM 2287 N N . ALA A 1 305 ? -30.194 -13.458 -37.765 1.00 23.53 305 ALA A N 1
ATOM 2288 C CA . ALA A 1 305 ? -31.095 -13.058 -36.695 1.00 23.53 305 ALA A CA 1
ATOM 2289 C C . ALA A 1 305 ? -32.094 -14.133 -36.221 1.00 23.53 305 ALA A C 1
ATOM 2291 O O . ALA A 1 305 ? -32.550 -14.949 -37.021 1.00 23.53 305 ALA A O 1
ATOM 2292 N N . ARG A 1 306 ? -32.524 -14.021 -34.948 1.00 22.97 306 ARG A N 1
ATOM 2293 C CA . ARG A 1 306 ? -33.934 -13.996 -34.470 1.00 22.97 306 ARG A CA 1
ATOM 2294 C C . ARG A 1 306 ? -34.000 -14.032 -32.930 1.00 22.97 306 ARG A C 1
ATOM 2296 O O . ARG A 1 306 ? -33.594 -15.006 -32.311 1.00 22.97 306 ARG A O 1
ATOM 2303 N N . THR A 1 307 ? -34.582 -13.005 -32.316 1.00 22.30 307 THR A N 1
ATOM 2304 C CA . THR A 1 307 ? -35.199 -13.038 -30.970 1.00 22.30 307 THR A CA 1
ATOM 2305 C C . THR A 1 307 ? -36.694 -13.394 -31.095 1.00 22.30 307 THR A C 1
ATOM 2307 O O . THR A 1 307 ? -37.242 -13.283 -32.195 1.00 22.30 307 THR A O 1
ATOM 2310 N N . PRO A 1 308 ? -37.443 -13.660 -30.005 1.00 33.59 308 PRO A N 1
ATOM 2311 C CA . PRO A 1 308 ? -37.129 -14.411 -28.783 1.00 33.59 308 PRO A CA 1
ATOM 2312 C C . PRO A 1 308 ? -38.229 -15.461 -28.467 1.00 33.59 308 PRO A C 1
ATOM 2314 O O . PRO A 1 308 ? -39.390 -15.280 -28.826 1.00 33.59 308 PRO A O 1
ATOM 2317 N N . THR A 1 309 ? -37.928 -16.512 -27.700 1.00 23.81 309 THR A N 1
ATOM 2318 C CA . THR A 1 309 ? -38.977 -17.248 -26.962 1.00 23.81 309 THR A CA 1
ATOM 2319 C C . THR A 1 309 ? -38.485 -17.633 -25.579 1.00 23.81 309 THR A C 1
ATOM 2321 O O . THR A 1 309 ? -37.444 -18.271 -25.440 1.00 23.81 309 THR A O 1
ATOM 2324 N N . ALA A 1 310 ? -39.270 -17.229 -24.582 1.00 34.78 310 ALA A N 1
ATOM 2325 C CA . ALA A 1 310 ? -39.099 -17.503 -23.167 1.00 34.78 310 ALA A CA 1
ATOM 2326 C C . ALA A 1 310 ? -38.831 -18.989 -22.880 1.00 34.78 310 ALA A C 1
ATOM 2328 O O . ALA A 1 310 ? -39.566 -19.867 -23.338 1.00 34.78 310 ALA A O 1
ATOM 2329 N N . ARG A 1 311 ? -37.809 -19.257 -22.064 1.00 28.64 311 ARG A N 1
ATOM 2330 C CA . ARG A 1 311 ? -37.660 -20.507 -21.319 1.00 28.64 311 ARG A CA 1
ATOM 2331 C C . ARG A 1 311 ? -37.324 -20.176 -19.869 1.00 28.64 311 ARG A C 1
ATOM 2333 O O . ARG A 1 311 ? -36.547 -19.267 -19.599 1.00 28.64 311 ARG A O 1
ATOM 2340 N N . SER A 1 312 ? -38.006 -20.896 -18.989 1.00 27.12 312 SER A N 1
ATOM 2341 C CA . SER A 1 312 ? -38.012 -20.824 -17.530 1.00 27.12 312 SER A CA 1
ATOM 2342 C C . SER A 1 312 ? -36.611 -20.806 -16.903 1.00 27.12 312 SER A C 1
ATOM 2344 O O . SER A 1 312 ? -35.685 -21.361 -17.501 1.00 27.12 312 SER A O 1
ATOM 2346 N N . PRO A 1 313 ? -36.448 -20.225 -15.697 1.00 30.39 313 PRO A N 1
ATOM 2347 C CA . PRO A 1 313 ? -35.171 -20.258 -14.996 1.00 30.39 313 PRO A CA 1
ATOM 2348 C C . PRO A 1 313 ? -34.793 -21.711 -14.648 1.00 30.39 313 PRO A C 1
ATOM 2350 O O . PRO A 1 313 ? -35.688 -22.527 -14.395 1.00 30.39 313 PRO A O 1
ATOM 2353 N N . PRO A 1 314 ? -33.494 -22.060 -14.655 1.00 31.44 314 PRO A N 1
ATOM 2354 C CA . PRO A 1 314 ? -33.040 -23.359 -14.179 1.00 31.44 314 PRO A CA 1
ATOM 2355 C C . PRO A 1 314 ? -33.284 -23.478 -12.662 1.00 31.44 314 PRO A C 1
ATOM 2357 O O . PRO A 1 314 ? -33.365 -22.457 -11.974 1.00 31.44 314 PRO A O 1
ATOM 2360 N N . PRO A 1 315 ? -33.448 -24.706 -12.143 1.00 30.31 315 PRO A N 1
ATOM 2361 C CA . PRO A 1 315 ? -33.781 -24.929 -10.747 1.00 30.31 315 PRO A CA 1
ATOM 2362 C C . PRO A 1 315 ? -32.635 -24.509 -9.824 1.00 30.31 315 PRO A C 1
ATOM 2364 O O . PRO A 1 315 ? -31.458 -24.652 -10.151 1.00 30.31 315 PRO A O 1
ATOM 2367 N N . ASP A 1 316 ? -33.058 -23.998 -8.672 1.00 39.81 316 ASP A N 1
ATOM 2368 C CA . ASP A 1 316 ? -32.298 -23.625 -7.485 1.00 39.81 316 ASP A CA 1
ATOM 2369 C C . ASP A 1 316 ? -31.250 -24.701 -7.145 1.00 39.81 316 ASP A C 1
ATOM 2371 O O . ASP A 1 316 ? -31.578 -25.764 -6.618 1.00 39.81 316 ASP A O 1
ATOM 2375 N N . LEU A 1 317 ? -29.979 -24.434 -7.461 1.00 34.59 317 LEU A N 1
ATOM 2376 C CA . LEU A 1 317 ? -28.844 -25.128 -6.854 1.00 34.59 317 LEU A CA 1
ATOM 2377 C C . LEU A 1 317 ? -28.549 -24.439 -5.521 1.00 34.59 317 LEU A C 1
ATOM 2379 O O . LEU A 1 317 ? -27.566 -23.720 -5.366 1.00 34.59 317 LEU A O 1
ATOM 2383 N N . ARG A 1 318 ? -29.447 -24.645 -4.561 1.00 41.38 318 ARG A N 1
ATOM 2384 C CA . ARG A 1 318 ? -29.078 -24.608 -3.152 1.00 41.38 318 ARG A CA 1
ATOM 2385 C C . ARG A 1 318 ? -28.666 -26.021 -2.793 1.00 41.38 318 ARG A C 1
ATOM 2387 O O . ARG A 1 318 ? -29.533 -26.876 -2.646 1.00 41.38 318 ARG A O 1
ATOM 2394 N N . ASP A 1 319 ? -27.364 -26.241 -2.666 1.00 35.66 319 ASP A N 1
ATOM 2395 C CA . ASP A 1 319 ? -26.872 -27.315 -1.818 1.00 35.66 319 ASP A CA 1
ATOM 2396 C C . ASP A 1 319 ? -25.559 -26.906 -1.136 1.00 35.66 319 ASP A C 1
ATOM 2398 O O . ASP A 1 319 ? -24.565 -26.580 -1.779 1.00 35.66 319 ASP A O 1
ATOM 2402 N N . GLU A 1 320 ? -25.677 -26.851 0.187 1.00 34.09 320 GLU A N 1
ATOM 2403 C CA . GLU A 1 320 ? -24.694 -27.053 1.248 1.00 34.09 320 GLU A CA 1
ATOM 2404 C C . GLU A 1 320 ? -23.320 -26.350 1.236 1.00 34.09 320 GLU A C 1
ATOM 2406 O O . GLU A 1 320 ? -22.361 -26.742 0.579 1.00 34.09 320 GLU A O 1
ATOM 2411 N N . GLY A 1 321 ? -23.188 -25.401 2.176 1.00 36.12 321 GLY A N 1
ATOM 2412 C CA . GLY A 1 321 ? -21.993 -25.329 3.023 1.00 36.12 321 GLY A CA 1
ATOM 2413 C C . GLY A 1 321 ? -21.002 -24.195 2.781 1.00 36.12 321 GLY A C 1
ATOM 2414 O O . GLY A 1 321 ? -19.969 -24.181 3.446 1.00 36.12 321 GLY A O 1
ATOM 2415 N N . THR A 1 322 ? -21.271 -23.228 1.903 1.00 41.38 322 THR A N 1
ATOM 2416 C CA . THR A 1 322 ? -20.425 -22.025 1.844 1.00 41.38 322 THR A CA 1
ATOM 2417 C C . THR A 1 322 ? -20.676 -21.190 3.104 1.00 41.38 322 THR A C 1
ATOM 2419 O O . THR A 1 322 ? -21.835 -20.832 3.339 1.00 41.38 322 THR A O 1
ATOM 2422 N N . PRO A 1 323 ? -19.660 -20.877 3.937 1.00 52.88 323 PRO A N 1
ATOM 2423 C CA . PRO A 1 323 ? -19.856 -19.979 5.068 1.00 52.88 323 PRO A CA 1
ATOM 2424 C C . PRO A 1 323 ? -20.450 -18.671 4.542 1.00 52.88 323 PRO A C 1
ATOM 2426 O O . PRO A 1 323 ? -19.872 -18.004 3.685 1.00 52.88 323 PRO A O 1
ATOM 2429 N N . THR A 1 324 ? -21.659 -18.349 4.994 1.00 66.25 324 THR A N 1
ATOM 2430 C CA . THR A 1 324 ? -22.347 -17.124 4.597 1.00 66.25 324 THR A CA 1
ATOM 2431 C C . THR A 1 324 ? -21.598 -15.951 5.216 1.00 66.25 324 THR A C 1
ATOM 2433 O O . THR A 1 324 ? -21.656 -15.780 6.437 1.00 66.25 324 THR A O 1
ATOM 2436 N N . MET A 1 325 ? -20.885 -15.175 4.393 1.00 86.25 325 MET A N 1
ATOM 2437 C CA . MET A 1 325 ? -20.274 -13.915 4.822 1.00 86.25 325 MET A CA 1
ATOM 2438 C C . MET A 1 325 ? -21.352 -13.031 5.451 1.00 86.25 325 MET A C 1
ATOM 2440 O O . MET A 1 325 ? -22.434 -12.877 4.888 1.00 86.25 325 MET A O 1
ATOM 2444 N N . HIS A 1 326 ? -21.082 -12.481 6.630 1.00 92.38 326 HIS A N 1
ATOM 2445 C CA . HIS A 1 326 ? -22.055 -11.677 7.365 1.00 92.38 326 HIS A CA 1
ATOM 2446 C C . HIS A 1 326 ? -21.345 -10.535 8.0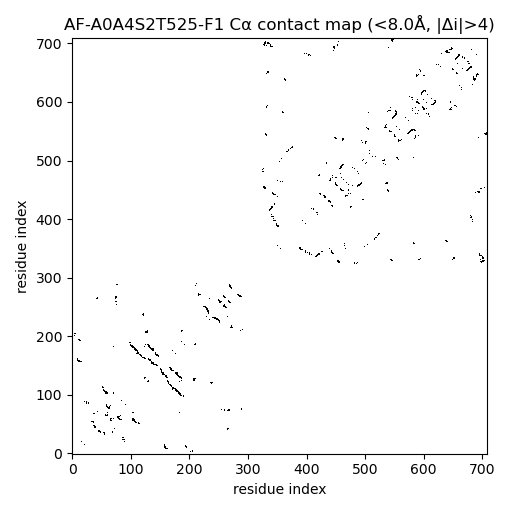84 1.00 92.38 326 HIS A C 1
ATOM 2448 O O . HIS A 1 326 ? -20.641 -10.762 9.068 1.00 92.38 326 HIS A O 1
ATOM 2454 N N . LEU A 1 327 ? -21.549 -9.313 7.596 1.00 97.75 327 LEU A N 1
ATOM 2455 C CA . LEU A 1 327 ? -20.967 -8.114 8.183 1.00 97.75 327 LEU A CA 1
ATOM 2456 C C . LEU A 1 327 ? -21.791 -7.674 9.399 1.00 97.75 327 LEU A C 1
ATOM 2458 O O . LEU A 1 327 ? -22.990 -7.429 9.272 1.00 97.75 327 LEU A O 1
ATOM 2462 N N . ASN A 1 328 ? -21.160 -7.605 10.570 1.00 97.69 328 ASN A N 1
ATOM 2463 C CA . ASN A 1 328 ? -21.785 -7.126 11.803 1.00 97.69 328 ASN A CA 1
ATOM 2464 C C . ASN A 1 328 ? -20.718 -6.746 12.831 1.00 97.69 328 ASN A C 1
ATOM 2466 O O . ASN A 1 328 ? -20.245 -7.617 13.556 1.00 97.69 328 ASN A O 1
ATOM 2470 N N . SER A 1 329 ? -20.336 -5.474 12.925 1.00 98.25 329 SER A N 1
ATOM 2471 C CA . SER A 1 329 ? -19.436 -5.017 13.994 1.00 98.25 329 SER A CA 1
ATOM 2472 C C . SER A 1 329 ? -19.805 -3.624 14.503 1.00 98.25 329 SER A C 1
ATOM 2474 O O . SER A 1 329 ? -19.858 -2.671 13.727 1.00 98.25 329 SER A O 1
ATOM 2476 N N . HIS A 1 330 ? -20.062 -3.500 15.808 1.00 97.88 330 HIS A N 1
ATOM 2477 C CA . HIS A 1 330 ? -20.540 -2.266 16.449 1.00 97.88 330 HIS A CA 1
ATOM 2478 C C . HIS A 1 330 ? -19.556 -1.665 17.465 1.00 97.88 330 HIS A C 1
ATOM 2480 O O . HIS A 1 330 ? -19.726 -0.522 17.884 1.00 97.88 330 HIS A O 1
ATOM 2486 N N . ASP A 1 331 ? -18.532 -2.412 17.860 1.00 97.62 331 ASP A N 1
ATOM 2487 C CA . ASP A 1 331 ? -17.562 -2.046 18.889 1.00 97.62 331 ASP A CA 1
ATOM 2488 C C . ASP A 1 331 ? -16.239 -2.792 18.652 1.00 97.62 331 ASP A C 1
ATOM 2490 O O . ASP A 1 331 ? -16.136 -3.615 17.740 1.00 97.62 331 ASP A O 1
ATOM 2494 N N . ASP A 1 332 ? -15.221 -2.491 19.456 1.00 95.69 332 ASP A N 1
ATOM 2495 C CA . ASP A 1 332 ? -13.880 -3.067 19.313 1.00 95.69 332 ASP A CA 1
ATOM 2496 C C . ASP A 1 332 ? -13.602 -4.264 20.243 1.00 95.69 332 ASP A C 1
ATOM 2498 O O . ASP A 1 332 ? -12.521 -4.844 20.163 1.00 95.69 332 ASP A O 1
ATOM 2502 N N . PHE A 1 333 ? -14.547 -4.670 21.102 1.00 97.75 333 PHE A N 1
ATOM 2503 C CA . PHE A 1 333 ? -14.275 -5.600 22.211 1.00 97.75 333 PHE A CA 1
ATOM 2504 C C . PHE A 1 333 ? -15.171 -6.833 22.282 1.00 97.75 333 PHE A C 1
ATOM 2506 O O . PHE A 1 333 ? -14.807 -7.813 22.929 1.00 97.75 333 PHE A O 1
ATOM 2513 N N . THR A 1 334 ? -16.347 -6.829 21.660 1.00 98.44 334 THR A N 1
ATOM 2514 C CA . THR A 1 334 ? -17.214 -8.011 21.655 1.00 98.44 334 THR A CA 1
ATOM 2515 C C . THR A 1 334 ? -16.566 -9.149 20.877 1.00 98.44 334 THR A C 1
ATOM 2517 O O . THR A 1 334 ? -15.667 -8.939 20.062 1.00 98.44 334 THR A O 1
ATOM 2520 N N . ARG A 1 335 ? -16.993 -10.387 21.145 1.00 98.56 335 ARG A N 1
ATOM 2521 C CA . ARG A 1 335 ? -16.331 -11.579 20.607 1.00 98.56 335 ARG A CA 1
ATOM 2522 C C . ARG A 1 335 ? -16.208 -11.535 19.083 1.00 98.56 335 ARG A C 1
ATOM 2524 O O . ARG A 1 335 ? -17.213 -11.498 18.376 1.00 98.56 335 ARG A O 1
ATOM 2531 N N . LEU A 1 336 ? -14.972 -11.599 18.608 1.00 98.75 336 LEU A N 1
ATOM 2532 C CA . LEU A 1 336 ? -14.575 -11.567 17.211 1.00 98.75 336 LEU A CA 1
ATOM 2533 C C . LEU A 1 336 ? -14.822 -12.915 16.529 1.00 98.75 336 LEU A C 1
ATOM 2535 O O . LEU A 1 336 ? -14.517 -13.975 17.076 1.00 98.75 336 LEU A O 1
ATOM 2539 N N . ARG A 1 337 ? -15.385 -12.867 15.320 1.00 98.12 337 ARG A N 1
ATOM 2540 C CA . ARG A 1 337 ? -15.696 -14.041 14.488 1.00 98.12 337 ARG A CA 1
ATOM 2541 C C . ARG A 1 337 ? -15.032 -13.993 13.127 1.00 98.12 337 ARG A C 1
ATOM 2543 O O . ARG A 1 337 ? -14.643 -15.037 12.613 1.00 98.12 337 ARG A O 1
ATOM 2550 N N . GLU A 1 338 ? -14.923 -12.801 12.556 1.00 98.50 338 GLU A N 1
ATOM 2551 C CA . GLU A 1 338 ? -14.408 -12.590 11.209 1.00 98.50 338 GLU A CA 1
ATOM 2552 C C . GLU A 1 338 ? -13.628 -11.281 11.157 1.00 98.50 338 GLU A C 1
ATOM 2554 O O . GLU A 1 338 ? -14.049 -10.269 11.732 1.00 98.50 338 GLU A O 1
ATOM 2559 N N . ILE A 1 339 ? -12.473 -11.323 10.504 1.00 98.69 339 ILE A N 1
ATOM 2560 C CA . ILE A 1 339 ? -11.534 -10.211 10.442 1.00 98.69 339 ILE A CA 1
ATOM 2561 C C . ILE A 1 339 ? -10.794 -10.227 9.106 1.00 98.69 339 ILE A C 1
ATOM 2563 O O . ILE A 1 339 ? -10.541 -11.283 8.526 1.00 98.69 339 ILE A O 1
ATOM 2567 N N . ILE A 1 340 ? -10.411 -9.053 8.622 1.00 98.75 340 ILE A N 1
ATOM 2568 C CA . ILE A 1 340 ? -9.409 -8.911 7.570 1.00 98.75 340 ILE A CA 1
ATOM 2569 C C . ILE A 1 340 ? -8.067 -8.611 8.240 1.00 98.75 340 ILE A C 1
ATOM 2571 O O . ILE A 1 340 ? -8.011 -7.783 9.146 1.00 98.75 340 ILE A O 1
ATOM 2575 N N . VAL A 1 341 ? -6.995 -9.262 7.796 1.00 98.75 341 VAL A N 1
ATOM 2576 C CA . VAL A 1 341 ? -5.612 -8.939 8.177 1.00 98.75 341 VAL A CA 1
ATOM 2577 C C . VAL A 1 341 ? -4.902 -8.382 6.951 1.00 98.75 341 VAL A C 1
ATOM 2579 O O . VAL A 1 341 ? -4.983 -8.977 5.871 1.00 98.75 341 VAL A O 1
ATOM 2582 N N . GLY A 1 342 ? -4.219 -7.250 7.114 1.00 98.06 342 GLY A N 1
ATOM 2583 C CA . GLY A 1 342 ? -3.482 -6.576 6.050 1.00 98.06 342 GLY A CA 1
ATOM 2584 C C . GLY A 1 342 ? -2.375 -7.425 5.412 1.00 98.06 342 GLY A C 1
ATOM 2585 O O . GLY A 1 342 ? -2.152 -8.598 5.736 1.00 98.06 342 GLY A O 1
ATOM 2586 N N . SER A 1 343 ? -1.669 -6.828 4.457 1.00 96.25 343 SER A N 1
ATOM 2587 C CA . SER A 1 343 ? -0.531 -7.458 3.788 1.00 96.25 343 SER A CA 1
ATOM 2588 C C . SER A 1 343 ? 0.659 -6.514 3.717 1.00 96.25 343 SER A C 1
ATOM 2590 O O . SER A 1 343 ? 0.532 -5.367 3.301 1.00 96.25 343 SER A O 1
ATOM 2592 N N . ALA A 1 344 ? 1.825 -7.037 4.091 1.00 94.12 344 ALA A N 1
ATOM 2593 C CA . ALA A 1 344 ? 3.120 -6.376 3.947 1.00 94.12 344 ALA A CA 1
ATOM 2594 C C . ALA A 1 344 ? 3.845 -6.766 2.644 1.00 94.12 344 ALA A C 1
ATOM 2596 O O . ALA A 1 344 ? 4.981 -6.349 2.415 1.00 94.12 344 ALA A O 1
ATOM 2597 N N . VAL A 1 345 ? 3.218 -7.589 1.794 1.00 90.81 345 VAL A N 1
ATOM 2598 C CA . VAL A 1 345 ? 3.822 -8.055 0.541 1.00 90.81 345 VAL A CA 1
ATOM 2599 C C . VAL A 1 345 ? 4.162 -6.846 -0.329 1.00 90.81 345 VAL A C 1
ATOM 2601 O O . VAL A 1 345 ? 3.292 -6.038 -0.644 1.00 90.81 345 VAL A O 1
ATOM 2604 N N . ASN A 1 346 ? 5.436 -6.747 -0.713 1.00 90.00 346 ASN A N 1
ATOM 2605 C CA . ASN A 1 346 ? 6.003 -5.653 -1.503 1.00 90.00 346 ASN A CA 1
ATOM 2606 C C . ASN A 1 346 ? 5.962 -4.264 -0.831 1.00 90.00 346 ASN A C 1
ATOM 2608 O O . ASN A 1 346 ? 6.066 -3.253 -1.520 1.00 90.00 346 ASN A O 1
ATOM 2612 N N . TYR A 1 347 ? 5.883 -4.181 0.505 1.00 90.75 347 TYR A N 1
ATOM 2613 C CA . TYR A 1 347 ? 6.061 -2.909 1.218 1.00 90.75 347 TYR A CA 1
ATOM 2614 C C . TYR A 1 347 ? 7.557 -2.575 1.341 1.00 90.75 347 TYR A C 1
ATOM 2616 O O . TYR A 1 347 ? 8.211 -2.896 2.332 1.00 90.75 347 TYR A O 1
ATOM 2624 N N . THR A 1 348 ? 8.117 -1.949 0.304 1.00 83.88 348 THR A N 1
ATOM 2625 C CA . THR A 1 348 ? 9.571 -1.745 0.159 1.00 83.88 348 THR A CA 1
ATOM 2626 C C . THR A 1 348 ? 10.048 -0.315 0.404 1.00 83.88 348 THR A C 1
ATOM 2628 O O . THR A 1 348 ? 11.255 -0.094 0.509 1.00 83.88 348 THR A O 1
ATOM 2631 N N . GLY A 1 349 ? 9.146 0.657 0.532 1.00 85.75 349 GLY A N 1
ATOM 2632 C CA . GLY A 1 349 ? 9.527 2.045 0.768 1.00 85.75 349 GLY A CA 1
ATOM 2633 C C . GLY A 1 349 ? 8.366 2.959 1.132 1.00 85.75 349 GLY A C 1
ATOM 2634 O O . GLY A 1 349 ? 7.203 2.581 0.989 1.00 85.75 349 GLY A O 1
ATOM 2635 N N . HIS A 1 350 ? 8.706 4.166 1.577 1.00 83.69 350 HIS A N 1
ATOM 2636 C CA . HIS A 1 350 ? 7.765 5.259 1.830 1.00 83.69 350 HIS A CA 1
ATOM 2637 C C . HIS A 1 350 ? 7.983 6.373 0.814 1.00 83.69 350 HIS A C 1
ATOM 2639 O O . HIS A 1 350 ? 9.124 6.748 0.553 1.00 83.69 350 HIS A O 1
ATOM 2645 N N . ASP A 1 351 ? 6.903 6.911 0.256 1.00 79.56 351 ASP A N 1
ATOM 2646 C CA . ASP A 1 351 ? 6.971 8.080 -0.620 1.00 79.56 351 ASP A CA 1
ATOM 2647 C C . ASP A 1 351 ? 6.746 9.347 0.197 1.00 79.56 351 ASP A C 1
ATOM 2649 O O . ASP A 1 351 ? 5.681 9.527 0.793 1.00 79.56 351 ASP A O 1
ATOM 2653 N N . ARG A 1 352 ? 7.767 10.205 0.267 1.00 76.62 352 ARG A N 1
ATOM 2654 C CA . ARG A 1 352 ? 7.695 11.451 1.028 1.00 76.62 352 ARG A CA 1
ATOM 2655 C C . ARG A 1 352 ? 7.210 12.585 0.144 1.00 76.62 352 ARG A C 1
ATOM 2657 O O . ARG A 1 352 ? 7.974 13.179 -0.615 1.00 76.62 352 ARG A O 1
ATOM 2664 N N . ASP A 1 353 ? 5.937 12.906 0.296 1.00 77.31 353 ASP A N 1
ATOM 2665 C CA . ASP A 1 353 ? 5.340 14.128 -0.216 1.00 77.31 353 ASP A CA 1
ATOM 2666 C C . ASP A 1 353 ? 4.636 14.909 0.906 1.00 77.31 353 ASP A C 1
ATOM 2668 O O . ASP A 1 353 ? 4.631 14.491 2.066 1.00 77.31 353 ASP A O 1
ATOM 2672 N N . VAL A 1 354 ? 4.019 16.046 0.569 1.00 76.75 354 VAL A N 1
ATOM 2673 C CA . VAL A 1 354 ? 3.311 16.886 1.552 1.00 76.75 354 VAL A CA 1
ATOM 2674 C C . VAL A 1 354 ? 2.242 16.110 2.334 1.00 76.75 354 VAL A C 1
ATOM 2676 O O . VAL A 1 354 ? 2.054 16.358 3.521 1.00 76.75 354 VAL A O 1
ATOM 2679 N N . SER A 1 355 ? 1.573 15.141 1.701 1.00 86.56 355 SER A N 1
ATOM 2680 C CA . SER A 1 355 ? 0.530 14.345 2.349 1.00 86.56 355 SER A CA 1
ATOM 2681 C C . SER A 1 355 ? 1.117 13.394 3.392 1.00 86.56 355 SER A C 1
ATOM 2683 O O . SER A 1 355 ? 0.580 13.275 4.491 1.00 86.56 355 SER A O 1
ATOM 2685 N N . PHE A 1 356 ? 2.265 12.782 3.088 1.00 86.19 356 PHE A N 1
ATOM 2686 C CA . PHE A 1 356 ? 2.992 11.914 4.010 1.00 86.19 356 PHE A CA 1
ATOM 2687 C C . PHE A 1 356 ? 3.587 12.692 5.191 1.00 86.19 356 PHE A C 1
ATOM 2689 O O . PHE A 1 356 ? 3.460 12.275 6.343 1.00 86.19 356 PHE A O 1
ATOM 2696 N N . GLU A 1 357 ? 4.227 13.833 4.925 1.00 79.25 357 GLU A N 1
ATOM 2697 C CA . GLU A 1 357 ? 4.896 14.617 5.969 1.00 79.25 357 GLU A CA 1
ATOM 2698 C C . GLU A 1 357 ? 3.917 15.222 6.970 1.00 79.25 357 GLU A C 1
ATOM 2700 O O . GLU A 1 357 ? 4.177 15.194 8.172 1.00 79.25 357 GLU A O 1
ATOM 2705 N N . LEU A 1 358 ? 2.776 15.728 6.496 1.00 79.31 358 LEU A N 1
ATOM 2706 C CA . LEU A 1 358 ? 1.735 16.250 7.379 1.00 79.31 358 LEU A CA 1
ATOM 2707 C C . LEU A 1 358 ? 1.097 15.147 8.218 1.00 79.31 358 LEU A C 1
ATOM 2709 O O . LEU A 1 358 ? 0.786 15.369 9.387 1.00 79.31 358 LEU A O 1
ATOM 2713 N N . PHE A 1 359 ? 0.934 13.958 7.642 1.00 85.06 359 PHE A N 1
ATOM 2714 C CA . PHE A 1 359 ? 0.357 12.824 8.346 1.00 85.06 359 PHE A CA 1
ATOM 2715 C C . PHE A 1 359 ? 1.284 12.275 9.444 1.00 85.06 359 PHE A C 1
ATOM 2717 O O . PHE A 1 359 ? 0.825 11.931 10.527 1.00 85.06 359 PHE A O 1
ATOM 2724 N N . HIS A 1 360 ? 2.596 12.219 9.201 1.00 81.62 360 HIS A N 1
ATOM 2725 C CA . HIS A 1 360 ? 3.578 11.701 10.166 1.00 81.62 360 HIS A CA 1
ATOM 2726 C C . HIS A 1 360 ? 4.309 12.799 10.959 1.00 81.62 360 HIS A C 1
ATOM 2728 O O . HIS A 1 360 ? 5.344 12.533 11.580 1.00 81.62 360 HIS A O 1
ATOM 2734 N N . HIS A 1 361 ? 3.776 14.024 10.959 1.00 76.56 361 HIS A N 1
ATOM 2735 C CA . HIS A 1 361 ? 4.434 15.235 11.455 1.00 76.56 361 HIS A CA 1
ATOM 2736 C C . HIS A 1 361 ? 5.029 15.091 12.867 1.00 76.56 361 HIS A C 1
ATOM 2738 O O . HIS A 1 361 ? 6.188 15.447 13.082 1.00 76.56 361 HIS A O 1
ATOM 2744 N N . GLU A 1 362 ? 4.287 14.530 13.829 1.00 73.75 362 GLU A N 1
ATOM 2745 C CA . GLU A 1 362 ? 4.766 14.409 15.216 1.00 73.75 362 GLU A CA 1
ATOM 2746 C C . GLU A 1 362 ? 5.940 13.435 15.399 1.00 73.75 362 GLU A C 1
ATOM 2748 O O . GLU A 1 362 ? 6.664 13.530 16.390 1.00 73.75 362 GLU A O 1
ATOM 2753 N N . ASN A 1 363 ? 6.148 12.498 14.468 1.00 74.25 363 ASN A N 1
ATOM 2754 C CA . ASN A 1 363 ? 7.145 11.432 14.613 1.00 74.25 363 ASN A CA 1
ATOM 2755 C C . ASN A 1 363 ? 8.416 11.665 13.785 1.00 74.25 363 ASN A C 1
ATOM 2757 O O . ASN A 1 363 ? 9.443 11.046 14.056 1.00 74.25 363 ASN A O 1
ATOM 2761 N N . LEU A 1 364 ? 8.395 12.602 12.834 1.00 69.94 364 LEU A N 1
ATOM 2762 C CA . LEU A 1 364 ? 9.550 12.933 11.990 1.00 69.94 364 LEU A CA 1
ATOM 2763 C C . LEU A 1 364 ? 10.522 13.952 12.634 1.00 69.94 364 LEU A C 1
ATOM 2765 O O . LEU A 1 364 ? 11.432 14.450 11.964 1.00 69.94 364 LEU A O 1
ATOM 2769 N N . THR A 1 365 ? 10.383 14.248 13.936 1.00 52.66 365 THR A N 1
ATOM 2770 C CA . THR A 1 365 ? 11.182 15.239 14.687 1.00 52.66 365 THR A CA 1
ATOM 2771 C C . THR A 1 365 ? 12.672 14.860 14.742 1.00 52.66 365 THR A C 1
ATOM 2773 O O . THR A 1 365 ? 13.132 14.177 15.654 1.00 52.66 365 THR A O 1
ATOM 2776 N N . GLY A 1 366 ? 13.447 15.286 13.747 1.00 41.97 366 GLY A N 1
ATOM 2777 C CA . GLY A 1 366 ? 14.875 14.963 13.611 1.00 41.97 366 GLY A CA 1
ATOM 2778 C C . GLY A 1 366 ? 15.381 15.110 12.178 1.00 41.97 366 GLY A C 1
ATOM 2779 O O . GLY A 1 366 ? 16.527 15.506 11.961 1.00 41.97 366 GLY A O 1
ATOM 2780 N N . PHE A 1 367 ? 14.497 14.910 11.201 1.00 43.19 367 PHE A N 1
ATOM 2781 C CA . PHE A 1 367 ? 14.758 15.230 9.805 1.00 43.19 367 PHE A CA 1
ATOM 2782 C C . PHE A 1 367 ? 14.447 16.714 9.582 1.00 43.19 367 PHE A C 1
ATOM 2784 O O . PHE A 1 367 ? 13.298 17.108 9.416 1.00 43.19 367 PHE A O 1
ATOM 2791 N N . ARG A 1 368 ? 15.484 17.560 9.660 1.00 40.28 368 ARG A N 1
ATOM 2792 C CA . ARG A 1 368 ? 15.386 19.001 9.371 1.00 40.28 368 ARG A CA 1
ATOM 2793 C C . ARG A 1 368 ? 14.975 19.190 7.908 1.00 40.28 368 ARG A C 1
ATOM 2795 O O . ARG A 1 368 ? 15.782 18.969 7.009 1.00 40.28 368 ARG A O 1
ATOM 2802 N N . SER A 1 369 ? 13.728 19.578 7.674 1.00 37.19 369 SER A N 1
ATOM 2803 C CA . SER A 1 369 ? 13.189 19.857 6.346 1.00 37.19 369 SER A CA 1
ATOM 2804 C C . SER A 1 369 ? 13.645 21.237 5.853 1.00 37.19 369 SER A C 1
ATOM 2806 O O . SER A 1 369 ? 12.888 22.199 5.906 1.00 37.19 369 SER A O 1
ATOM 2808 N N . ASP A 1 370 ? 14.867 21.322 5.323 1.00 34.31 370 ASP A N 1
ATOM 2809 C CA . ASP A 1 370 ? 15.220 22.379 4.354 1.00 34.31 370 ASP A CA 1
ATOM 2810 C C . ASP A 1 370 ? 14.734 22.013 2.927 1.00 34.31 370 ASP A C 1
ATOM 2812 O O . ASP A 1 370 ? 14.970 22.744 1.966 1.00 34.31 370 ASP A O 1
ATOM 2816 N N . TRP A 1 371 ? 14.054 20.870 2.771 1.00 36.47 371 TRP A N 1
ATOM 2817 C CA . TRP A 1 371 ? 13.759 20.238 1.484 1.00 36.47 371 TRP A CA 1
ATOM 2818 C C . TRP A 1 371 ? 12.366 19.606 1.476 1.00 36.47 371 TRP A C 1
ATOM 2820 O O . TRP A 1 371 ? 12.239 18.394 1.549 1.00 36.47 371 TRP A O 1
ATOM 2830 N N . ALA A 1 372 ? 11.313 20.419 1.406 1.00 33.16 372 ALA A N 1
ATOM 2831 C CA . ALA A 1 372 ? 9.974 19.934 1.055 1.00 33.16 372 ALA A CA 1
ATOM 2832 C C . ALA A 1 372 ? 9.067 21.082 0.589 1.00 33.16 372 ALA A C 1
ATOM 2834 O O . ALA A 1 372 ? 7.969 21.285 1.090 1.00 33.16 372 ALA A O 1
ATOM 2835 N N . TYR A 1 373 ? 9.537 21.876 -0.373 1.00 31.66 373 TYR A N 1
ATOM 2836 C CA . TYR A 1 373 ? 8.633 22.510 -1.332 1.00 31.66 373 TYR A CA 1
ATOM 2837 C C . TYR A 1 373 ? 9.437 22.897 -2.576 1.00 31.66 373 TYR A C 1
ATOM 2839 O O . TYR A 1 373 ? 10.369 23.704 -2.464 1.00 31.66 373 TYR A O 1
ATOM 2847 N N . PRO A 1 374 ? 9.104 22.405 -3.784 1.00 29.83 374 PRO A N 1
ATOM 2848 C CA . PRO A 1 374 ? 9.493 23.126 -4.975 1.00 29.83 374 PRO A CA 1
ATOM 2849 C C . PRO A 1 374 ? 8.733 24.447 -4.910 1.00 29.83 374 PRO A C 1
ATOM 2851 O O . PRO A 1 374 ? 7.532 24.508 -5.168 1.00 29.83 374 PRO A O 1
ATOM 2854 N N . ARG A 1 375 ? 9.433 25.522 -4.526 1.00 27.77 375 ARG A N 1
ATOM 2855 C CA . ARG A 1 375 ? 8.965 26.877 -4.807 1.00 27.77 375 ARG A CA 1
ATOM 2856 C C . ARG A 1 375 ? 8.497 26.854 -6.259 1.00 27.77 375 ARG A C 1
ATOM 2858 O O . ARG A 1 375 ? 9.260 26.429 -7.128 1.00 27.77 375 ARG A O 1
ATOM 2865 N N . LEU A 1 376 ? 7.278 27.294 -6.537 1.00 31.78 376 LEU A N 1
ATOM 2866 C CA . LEU A 1 376 ? 6.876 27.589 -7.905 1.00 31.78 376 LEU A CA 1
ATOM 2867 C C . LEU A 1 376 ? 7.614 28.855 -8.372 1.00 31.78 376 LEU A C 1
ATOM 2869 O O . LEU A 1 376 ? 7.026 29.899 -8.619 1.00 31.78 376 LEU A O 1
ATOM 2873 N N . VAL A 1 377 ? 8.939 28.772 -8.451 1.00 25.45 377 VAL A N 1
ATOM 2874 C CA . VAL A 1 377 ? 9.753 29.654 -9.272 1.00 25.45 377 VAL A CA 1
ATOM 2875 C C . VAL A 1 377 ? 9.883 28.922 -10.592 1.00 25.45 377 VAL A C 1
ATOM 2877 O O . VAL A 1 377 ? 10.311 27.770 -10.606 1.00 25.45 377 VAL A O 1
ATOM 2880 N N . ASP A 1 378 ? 9.427 29.569 -11.662 1.00 30.34 378 ASP A N 1
ATOM 2881 C CA . ASP A 1 378 ? 9.538 29.167 -13.064 1.00 30.34 378 ASP A CA 1
ATOM 2882 C C . ASP A 1 378 ? 10.140 27.771 -13.304 1.00 30.34 378 ASP A C 1
ATOM 2884 O O . ASP A 1 378 ? 11.356 27.603 -13.454 1.00 30.34 378 ASP A O 1
ATOM 2888 N N . ARG A 1 379 ? 9.250 26.777 -13.458 1.00 35.19 379 ARG A N 1
AT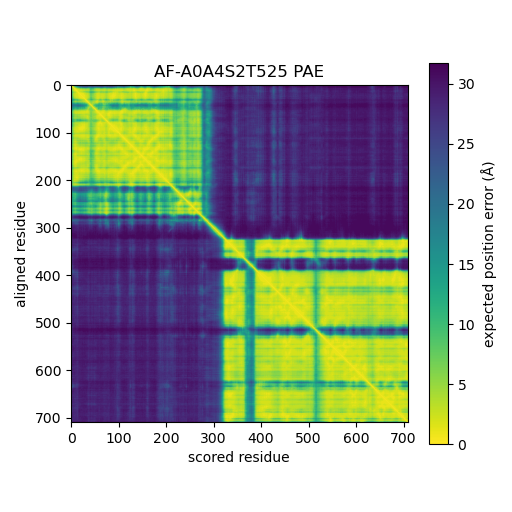OM 2889 C CA . ARG A 1 379 ? 9.540 25.410 -13.949 1.00 35.19 379 ARG A CA 1
ATOM 2890 C C . ARG A 1 379 ? 10.278 25.371 -15.303 1.00 35.19 379 ARG A C 1
ATOM 2892 O O . ARG A 1 379 ? 10.622 24.296 -15.774 1.00 35.19 379 ARG A O 1
ATOM 2899 N N . ALA A 1 380 ? 10.519 26.521 -15.933 1.00 32.50 380 ALA A N 1
ATOM 2900 C CA . ALA A 1 380 ? 11.365 26.673 -17.113 1.00 32.50 380 ALA A CA 1
ATOM 2901 C C . ALA A 1 380 ? 12.873 26.769 -16.791 1.00 32.50 380 ALA A C 1
ATOM 2903 O O . ALA A 1 380 ? 13.689 26.662 -17.701 1.00 32.50 380 ALA A O 1
ATOM 2904 N N . SER A 1 381 ? 13.252 26.977 -15.525 1.00 29.41 381 SER A N 1
ATOM 2905 C CA . SER A 1 381 ? 14.649 27.191 -15.104 1.00 29.41 381 SER A CA 1
ATOM 2906 C C . SER A 1 381 ? 15.200 26.126 -14.147 1.00 29.41 381 SER A C 1
ATOM 2908 O O . SER A 1 381 ? 16.416 25.989 -14.028 1.00 29.41 381 SER A O 1
ATOM 2910 N N . ALA A 1 382 ? 14.331 25.326 -13.523 1.00 27.41 382 ALA A N 1
ATOM 2911 C CA . ALA A 1 382 ? 14.709 24.122 -12.791 1.00 27.41 382 ALA A CA 1
ATOM 2912 C C . ALA A 1 382 ? 14.413 22.897 -13.667 1.00 27.41 382 ALA A C 1
ATOM 2914 O O . ALA A 1 382 ? 13.278 22.707 -14.103 1.00 27.41 382 ALA A O 1
ATOM 2915 N N . GLY A 1 383 ? 15.440 22.095 -13.956 1.00 26.45 383 GLY A N 1
ATOM 2916 C CA . GLY A 1 383 ? 15.314 20.861 -14.731 1.00 26.45 383 GLY A CA 1
ATOM 2917 C C . GLY A 1 383 ? 14.222 19.936 -14.186 1.00 26.45 383 GLY A C 1
ATOM 2918 O O . GLY A 1 383 ? 13.877 19.972 -13.007 1.00 26.45 383 GLY A O 1
ATOM 2919 N N . SER A 1 384 ? 13.654 19.117 -15.068 1.00 29.38 384 SER A N 1
ATOM 2920 C CA . SER A 1 384 ? 12.623 18.127 -14.757 1.00 29.38 384 SER A CA 1
ATOM 2921 C C . SER A 1 384 ? 13.045 17.216 -13.597 1.00 29.38 384 SER A C 1
ATOM 2923 O O . SER A 1 384 ? 13.818 16.284 -13.801 1.00 29.38 384 SER A O 1
ATOM 2925 N N . GLY A 1 385 ? 12.550 17.484 -12.389 1.00 30.58 385 GLY A N 1
ATOM 2926 C CA . GLY A 1 385 ? 12.885 16.686 -11.211 1.00 30.58 385 GLY A CA 1
ATOM 2927 C C . GLY A 1 385 ? 12.710 17.442 -9.900 1.00 30.58 385 GLY A C 1
ATOM 2928 O O . GLY A 1 385 ? 13.687 17.727 -9.223 1.00 30.58 385 GLY A O 1
ATOM 2929 N N . ALA A 1 386 ? 11.472 17.744 -9.513 1.00 29.44 386 ALA A N 1
ATOM 2930 C CA . ALA A 1 386 ? 11.155 17.801 -8.087 1.00 29.44 386 ALA A CA 1
ATOM 2931 C C . ALA A 1 386 ? 10.606 16.414 -7.734 1.00 29.44 386 ALA A C 1
ATOM 2933 O O . ALA A 1 386 ? 9.406 16.175 -7.842 1.00 29.44 386 ALA A O 1
ATOM 2934 N N . ALA A 1 387 ? 11.525 15.477 -7.504 1.00 33.84 387 ALA A N 1
ATOM 2935 C CA . ALA A 1 387 ? 11.227 14.097 -7.149 1.00 33.84 387 ALA A CA 1
ATOM 2936 C C . ALA A 1 387 ? 10.660 14.047 -5.724 1.00 33.84 387 ALA A C 1
ATOM 2938 O O . ALA A 1 387 ? 11.183 14.728 -4.842 1.00 33.84 387 ALA A O 1
ATOM 2939 N N . SER A 1 388 ? 9.615 13.250 -5.497 1.00 41.16 388 SER A N 1
ATOM 2940 C CA . SER A 1 388 ? 9.374 12.721 -4.159 1.00 41.16 388 SER A CA 1
ATOM 2941 C C . SER A 1 388 ? 10.576 11.846 -3.787 1.00 41.16 388 SER A C 1
ATOM 2943 O O . SER A 1 388 ? 11.115 11.114 -4.624 1.00 41.16 388 SER A O 1
ATOM 2945 N N . GLU A 1 389 ? 11.074 11.974 -2.559 1.00 52.06 389 GLU A N 1
ATOM 2946 C CA . GLU A 1 389 ? 12.148 11.102 -2.085 1.00 52.06 389 GLU A CA 1
ATOM 2947 C C . GLU A 1 389 ? 11.529 9.761 -1.683 1.00 52.06 389 GLU A C 1
ATOM 2949 O O . GLU A 1 389 ? 10.894 9.644 -0.632 1.00 52.06 389 GLU A O 1
ATOM 2954 N N . GLN A 1 390 ? 11.695 8.742 -2.529 1.00 62.59 390 GLN A N 1
ATOM 2955 C CA . GLN A 1 390 ? 11.315 7.376 -2.187 1.00 62.59 390 GLN A CA 1
ATOM 2956 C C . GLN A 1 390 ? 12.322 6.816 -1.175 1.00 62.59 390 GLN A C 1
ATOM 2958 O O . GLN A 1 390 ? 13.468 6.510 -1.509 1.00 62.59 390 GLN A O 1
ATOM 2963 N N . TRP A 1 391 ? 11.895 6.681 0.078 1.00 71.12 391 TRP A N 1
ATOM 2964 C CA . TRP A 1 391 ? 12.723 6.154 1.153 1.00 71.12 391 TRP A CA 1
ATOM 2965 C C . TRP A 1 391 ? 12.662 4.632 1.170 1.00 71.12 391 TRP A C 1
ATOM 2967 O O . TRP A 1 391 ? 11.645 4.050 1.551 1.00 71.12 391 TRP A O 1
ATOM 2977 N N . ALA A 1 392 ? 13.747 3.977 0.765 1.00 81.19 392 ALA A N 1
ATOM 2978 C CA . ALA A 1 392 ? 13.829 2.523 0.786 1.00 81.19 392 ALA A CA 1
ATOM 2979 C C . ALA A 1 392 ? 13.866 2.001 2.230 1.00 81.19 392 ALA A C 1
ATOM 2981 O O . ALA A 1 392 ? 14.688 2.425 3.042 1.00 81.19 392 ALA A O 1
ATOM 2982 N N . ILE A 1 393 ? 12.996 1.043 2.543 1.00 84.25 393 ILE A N 1
ATOM 2983 C CA . ILE A 1 393 ? 13.024 0.332 3.820 1.00 84.25 393 ILE A CA 1
ATOM 2984 C C . ILE A 1 393 ? 14.021 -0.819 3.702 1.00 84.25 393 ILE A C 1
ATOM 2986 O O . ILE A 1 393 ? 14.078 -1.517 2.685 1.00 84.25 393 ILE A O 1
ATOM 2990 N N . ASN A 1 394 ? 14.809 -1.053 4.753 1.00 87.56 394 ASN A N 1
ATOM 2991 C CA . ASN A 1 394 ? 15.726 -2.186 4.787 1.00 87.56 394 ASN A CA 1
ATOM 2992 C C . ASN A 1 394 ? 14.975 -3.499 4.498 1.00 87.56 394 ASN A C 1
ATOM 2994 O O . ASN A 1 394 ? 14.004 -3.842 5.178 1.00 87.56 394 ASN A O 1
ATOM 2998 N N . ARG A 1 395 ? 15.464 -4.274 3.522 1.00 86.19 395 ARG A N 1
ATOM 2999 C CA . ARG A 1 395 ? 14.822 -5.524 3.083 1.00 86.19 395 ARG A CA 1
ATOM 3000 C C . ARG A 1 395 ? 14.617 -6.527 4.212 1.00 86.19 395 ARG A C 1
ATOM 3002 O O . ARG A 1 395 ? 13.619 -7.239 4.205 1.00 86.19 395 ARG A O 1
ATOM 3009 N N . ARG A 1 396 ? 15.529 -6.569 5.191 1.00 91.62 396 ARG A N 1
ATOM 3010 C CA . ARG A 1 396 ? 15.363 -7.401 6.387 1.00 91.62 396 ARG A CA 1
ATOM 3011 C C . ARG A 1 396 ? 14.114 -6.987 7.162 1.00 91.62 396 ARG A C 1
ATOM 3013 O O . ARG A 1 396 ? 13.326 -7.854 7.506 1.00 91.62 396 ARG A O 1
ATOM 3020 N N . TYR A 1 397 ? 13.907 -5.691 7.404 1.00 92.06 397 TYR A N 1
ATOM 3021 C CA . TYR A 1 397 ? 12.741 -5.204 8.152 1.00 92.06 397 TYR A CA 1
ATOM 3022 C C . TYR A 1 397 ? 11.436 -5.474 7.407 1.00 92.06 397 TYR A C 1
ATOM 3024 O O . TYR A 1 397 ? 10.473 -5.914 8.024 1.00 92.06 397 TYR A O 1
ATOM 3032 N N . ALA A 1 398 ? 11.421 -5.289 6.084 1.00 90.06 398 ALA A N 1
ATOM 3033 C CA . ALA A 1 398 ? 10.258 -5.614 5.259 1.00 90.06 398 ALA A CA 1
ATOM 3034 C C . ALA A 1 398 ? 9.931 -7.121 5.273 1.00 90.06 398 ALA A C 1
ATOM 3036 O O . ALA A 1 398 ? 8.773 -7.499 5.433 1.00 90.06 398 ALA A O 1
ATOM 3037 N N . ALA A 1 399 ? 10.944 -7.989 5.163 1.00 91.62 399 ALA A N 1
ATOM 3038 C CA . ALA A 1 399 ? 10.759 -9.440 5.221 1.00 91.62 399 ALA A CA 1
ATOM 3039 C C . ALA A 1 399 ? 10.291 -9.915 6.607 1.00 91.62 399 ALA A C 1
ATOM 3041 O O . ALA A 1 399 ? 9.379 -10.730 6.707 1.00 91.62 399 ALA A O 1
ATOM 3042 N N . GLU A 1 400 ? 10.884 -9.379 7.674 1.00 95.12 400 GLU A N 1
ATOM 3043 C CA . GLU A 1 400 ? 10.494 -9.684 9.051 1.00 95.12 400 GLU A CA 1
ATOM 3044 C C . GLU A 1 400 ? 9.083 -9.169 9.380 1.00 95.12 400 GLU A C 1
ATOM 3046 O O . GLU A 1 400 ? 8.343 -9.844 10.087 1.00 95.12 400 GLU A O 1
ATOM 3051 N N . LEU A 1 401 ? 8.671 -8.018 8.834 1.00 95.19 401 LEU A N 1
ATOM 3052 C CA . LEU A 1 401 ? 7.286 -7.557 8.947 1.00 95.19 401 LEU A CA 1
ATOM 3053 C C . LEU A 1 401 ? 6.322 -8.498 8.223 1.00 95.19 401 LEU A C 1
ATOM 3055 O O . LEU A 1 401 ? 5.262 -8.805 8.757 1.00 95.19 401 LEU A O 1
ATOM 3059 N N . ALA A 1 402 ? 6.667 -8.949 7.014 1.00 94.50 402 ALA A N 1
ATOM 3060 C CA . ALA A 1 402 ? 5.835 -9.901 6.288 1.00 94.50 402 ALA A CA 1
ATOM 3061 C C . ALA A 1 402 ? 5.645 -11.196 7.088 1.00 94.50 402 ALA A C 1
ATOM 3063 O O . ALA A 1 402 ? 4.515 -11.655 7.214 1.00 94.50 402 ALA A O 1
ATOM 3064 N N . GLU A 1 403 ? 6.711 -11.722 7.697 1.00 96.56 403 GLU A N 1
ATOM 3065 C CA . GLU A 1 403 ? 6.637 -12.851 8.634 1.00 96.56 403 GLU A CA 1
ATOM 3066 C C . GLU A 1 403 ? 5.690 -12.553 9.812 1.00 96.56 403 GLU A C 1
ATOM 3068 O O . GLU A 1 403 ? 4.780 -13.334 10.074 1.00 96.56 403 GLU A O 1
ATOM 3073 N N . ASP A 1 404 ? 5.843 -11.401 10.473 1.00 97.38 404 ASP A N 1
ATOM 3074 C CA . ASP A 1 404 ? 5.025 -11.022 11.636 1.00 97.38 404 ASP A CA 1
ATOM 3075 C C . ASP A 1 404 ? 3.527 -10.865 11.284 1.00 97.38 404 ASP A C 1
ATOM 3077 O O . ASP A 1 404 ? 2.653 -11.215 12.078 1.00 97.38 404 ASP A O 1
ATOM 3081 N N . VAL A 1 405 ? 3.204 -10.370 10.082 1.00 97.88 405 VAL A N 1
ATOM 3082 C CA . VAL A 1 405 ? 1.816 -10.223 9.602 1.00 97.88 405 VAL A CA 1
ATOM 3083 C C . VAL A 1 405 ? 1.183 -11.578 9.265 1.00 97.88 405 VAL A C 1
ATOM 3085 O O . VAL A 1 405 ? 0.001 -11.786 9.551 1.00 97.88 405 VAL A O 1
ATOM 3088 N N . GLU A 1 406 ? 1.942 -12.505 8.674 1.00 97.44 406 GLU A N 1
ATOM 3089 C CA . GLU A 1 406 ? 1.463 -13.874 8.440 1.00 97.44 406 GLU A CA 1
ATOM 3090 C C . GLU A 1 406 ? 1.247 -14.627 9.759 1.00 97.44 406 GLU A C 1
ATOM 3092 O O . GLU A 1 406 ? 0.225 -15.297 9.926 1.00 97.44 406 GLU A O 1
ATOM 3097 N N . ASP A 1 407 ? 2.143 -14.450 10.731 1.00 97.81 407 ASP A N 1
ATOM 3098 C CA . ASP A 1 407 ? 1.985 -15.015 12.072 1.00 97.81 407 ASP A CA 1
ATOM 3099 C C . ASP A 1 407 ? 0.749 -14.459 12.784 1.00 97.81 407 ASP A C 1
ATOM 3101 O O . ASP A 1 407 ? -0.003 -15.221 13.390 1.00 97.81 407 ASP A O 1
ATOM 3105 N N . LEU A 1 408 ? 0.486 -13.150 12.686 1.00 98.50 408 LEU A N 1
ATOM 3106 C CA . LEU A 1 408 ? -0.735 -12.541 13.223 1.00 98.50 408 LEU A CA 1
ATOM 3107 C C . LEU A 1 408 ? -1.991 -13.188 12.624 1.00 98.50 408 LEU A C 1
ATOM 3109 O O . LEU A 1 408 ? -2.930 -13.516 13.356 1.00 98.50 408 LEU A O 1
ATOM 3113 N N . ALA A 1 409 ? -2.011 -13.390 11.303 1.00 98.56 409 ALA A N 1
ATOM 3114 C CA . ALA A 1 409 ? -3.115 -14.063 10.628 1.00 98.56 409 ALA A CA 1
ATOM 3115 C C . ALA A 1 409 ? -3.289 -15.508 11.125 1.00 98.56 409 ALA A C 1
ATOM 3117 O O . ALA A 1 409 ? -4.420 -15.936 11.367 1.00 98.56 409 ALA A O 1
ATOM 3118 N N . GLN A 1 410 ? -2.188 -16.235 11.334 1.00 98.44 410 GLN A N 1
ATOM 3119 C CA . GLN A 1 410 ? -2.224 -17.599 11.856 1.00 98.44 410 GLN A CA 1
ATOM 3120 C C . GLN A 1 410 ? -2.721 -17.652 13.307 1.00 98.44 410 GLN A C 1
ATOM 3122 O O . GLN A 1 410 ? -3.590 -18.464 13.611 1.00 98.44 410 GLN A O 1
ATOM 3127 N N . VAL A 1 411 ? -2.257 -16.756 14.185 1.00 98.62 411 VAL A N 1
ATOM 3128 C CA . VAL A 1 411 ? -2.722 -16.674 15.583 1.00 98.62 411 VAL A CA 1
ATOM 3129 C C . VAL A 1 411 ? -4.231 -16.435 15.645 1.00 98.62 411 VAL A C 1
ATOM 3131 O O . VAL A 1 411 ? -4.932 -17.085 16.419 1.00 98.62 41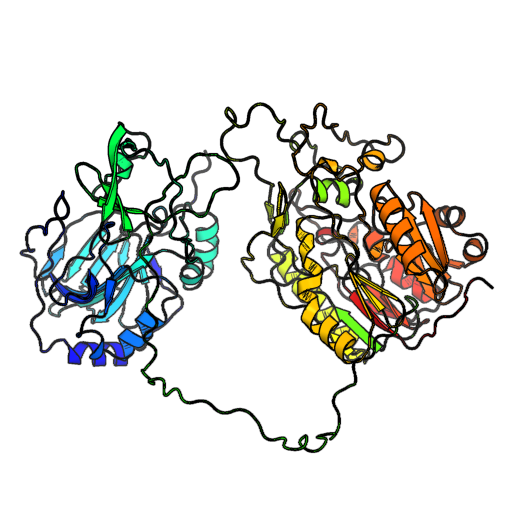1 VAL A O 1
ATOM 3134 N N . LEU A 1 412 ? -4.759 -15.528 14.819 1.00 98.75 412 LEU A N 1
ATOM 3135 C CA . LEU A 1 412 ? -6.200 -15.269 14.755 1.00 98.75 412 LEU A CA 1
ATOM 3136 C C . LEU A 1 412 ? -6.974 -16.502 14.260 1.00 98.75 412 LEU A C 1
ATOM 3138 O O . LEU A 1 412 ? -8.004 -16.853 14.840 1.00 98.75 412 LEU A O 1
ATOM 3142 N N . ALA A 1 413 ? -6.462 -17.195 13.241 1.00 98.25 413 ALA A N 1
ATOM 3143 C CA . ALA A 1 413 ? -7.059 -18.436 12.751 1.00 98.25 413 ALA A CA 1
ATOM 3144 C C . ALA A 1 413 ? -7.065 -19.545 13.822 1.00 98.25 413 ALA A C 1
ATOM 3146 O O . ALA A 1 413 ? -8.081 -20.221 13.999 1.00 98.25 413 ALA A O 1
ATOM 3147 N N . ASP A 1 414 ? -5.980 -19.686 14.587 1.00 98.25 414 ASP A N 1
ATOM 3148 C CA . ASP A 1 414 ? -5.851 -20.664 15.677 1.00 98.25 414 ASP A CA 1
ATOM 3149 C C . ASP A 1 414 ? -6.811 -20.375 16.844 1.00 98.25 414 ASP A C 1
ATOM 3151 O O . ASP A 1 414 ? -7.273 -21.296 17.522 1.00 98.25 414 ASP A O 1
ATOM 3155 N N . LEU A 1 415 ? -7.185 -19.107 17.043 1.00 97.94 415 LEU A N 1
ATOM 3156 C CA . LEU A 1 415 ? -8.240 -18.687 17.973 1.00 97.94 415 LEU A CA 1
ATOM 3157 C C . LEU A 1 415 ? -9.664 -18.952 17.440 1.00 97.94 415 LEU A C 1
ATOM 3159 O O . LEU A 1 415 ? -10.649 -18.642 18.114 1.00 97.94 415 LEU A O 1
ATOM 3163 N N . GLY A 1 416 ? -9.795 -19.545 16.250 1.00 97.56 416 GLY A N 1
ATOM 3164 C CA . GLY A 1 416 ? -11.073 -19.889 15.626 1.00 97.56 416 GLY A CA 1
ATOM 3165 C C . GLY A 1 416 ? -11.765 -18.717 14.926 1.00 97.56 416 GLY A C 1
ATOM 3166 O O . GLY A 1 416 ? -12.977 -18.772 14.705 1.00 97.56 416 GLY A O 1
ATOM 3167 N N . ILE A 1 417 ? -11.023 -17.656 14.598 1.00 98.56 417 ILE A N 1
ATOM 3168 C CA . ILE A 1 417 ? -11.525 -16.490 13.862 1.00 98.56 417 ILE A CA 1
ATOM 3169 C C . ILE A 1 417 ? -11.340 -16.737 12.362 1.00 98.56 417 ILE A C 1
ATOM 3171 O O . ILE A 1 417 ? -10.301 -17.216 11.915 1.00 98.56 417 ILE A O 1
ATOM 3175 N N . THR A 1 418 ? -12.345 -16.391 11.559 1.00 98.38 418 THR A N 1
ATOM 3176 C CA . THR A 1 418 ? -12.224 -16.429 10.095 1.00 98.38 418 THR A CA 1
ATOM 3177 C C . THR A 1 418 ? -11.390 -15.240 9.620 1.00 98.38 418 THR A C 1
ATOM 3179 O O . THR A 1 418 ? -11.738 -14.093 9.902 1.00 98.38 418 THR A O 1
ATOM 3182 N N . VAL A 1 419 ? -10.296 -15.507 8.903 1.00 98.62 419 VAL A N 1
ATOM 3183 C CA . VAL A 1 419 ? -9.347 -14.481 8.446 1.00 98.62 419 VAL A CA 1
ATOM 3184 C C . VAL A 1 419 ? -9.424 -14.300 6.931 1.00 98.62 419 VAL A C 1
ATOM 3186 O O . VAL A 1 419 ? -9.221 -15.243 6.166 1.00 98.62 419 VAL A O 1
ATOM 3189 N N . HIS A 1 420 ? -9.660 -13.066 6.494 1.00 98.44 420 HIS A N 1
ATOM 3190 C CA . HIS A 1 420 ? -9.561 -12.635 5.099 1.00 98.44 420 HIS A CA 1
ATOM 3191 C C . HIS A 1 420 ? -8.285 -11.826 4.869 1.00 98.44 420 HIS A C 1
ATOM 3193 O O . HIS A 1 420 ? -7.770 -11.196 5.790 1.00 98.44 420 HIS A O 1
ATOM 3199 N N . ARG A 1 421 ? -7.797 -11.802 3.624 1.00 98.12 421 ARG A N 1
ATOM 3200 C CA . ARG A 1 421 ? -6.583 -11.074 3.224 1.00 98.12 421 ARG A CA 1
ATOM 3201 C C . ARG A 1 421 ? -6.867 -10.161 2.023 1.00 98.12 421 ARG A C 1
ATOM 3203 O O . ARG A 1 421 ? -7.719 -10.513 1.201 1.00 98.12 421 ARG A O 1
ATOM 3210 N N . PRO A 1 422 ? -6.188 -9.007 1.901 1.00 97.81 422 PRO A N 1
ATOM 3211 C CA . PRO A 1 422 ? -6.285 -8.153 0.722 1.00 97.81 422 PRO A CA 1
ATOM 3212 C C . PRO A 1 422 ? -5.654 -8.815 -0.510 1.00 97.81 422 PRO A C 1
ATOM 3214 O O . PRO A 1 422 ? -4.848 -9.740 -0.407 1.00 97.81 422 PRO A O 1
ATOM 3217 N N . ILE A 1 423 ? -5.985 -8.287 -1.686 1.00 96.56 423 ILE A N 1
ATOM 3218 C CA . ILE A 1 423 ? -5.260 -8.553 -2.928 1.00 96.56 423 ILE A CA 1
ATOM 3219 C C . ILE A 1 423 ? -3.811 -8.068 -2.738 1.00 96.56 423 ILE A C 1
ATOM 3221 O O . ILE A 1 423 ? -3.618 -6.902 -2.381 1.00 96.56 423 ILE A O 1
ATOM 3225 N N . PRO A 1 424 ? -2.792 -8.915 -2.975 1.00 93.12 424 PRO A N 1
ATOM 3226 C CA . PRO A 1 424 ? -1.402 -8.487 -2.895 1.00 93.12 424 PRO A CA 1
ATOM 3227 C C . PRO A 1 424 ? -1.105 -7.393 -3.921 1.00 93.12 424 PRO A C 1
ATOM 3229 O O . PRO A 1 424 ? -1.450 -7.524 -5.098 1.00 93.12 424 PRO A O 1
ATOM 3232 N N . LEU A 1 425 ? -0.435 -6.328 -3.485 1.00 90.44 425 LEU A N 1
ATOM 3233 C CA . LEU A 1 425 ? 0.096 -5.329 -4.405 1.00 90.44 425 LEU A CA 1
ATOM 3234 C C . LEU A 1 425 ? 1.244 -5.968 -5.210 1.00 90.44 425 LEU A C 1
ATOM 3236 O O . LEU A 1 425 ? 2.080 -6.648 -4.608 1.00 90.44 425 LEU A O 1
ATOM 3240 N N . PRO A 1 426 ? 1.312 -5.809 -6.545 1.00 88.12 426 PRO A N 1
ATOM 3241 C CA . PRO A 1 426 ? 2.440 -6.314 -7.326 1.00 88.12 426 PRO A CA 1
ATOM 3242 C C . PRO A 1 426 ? 3.741 -5.596 -6.938 1.00 88.12 426 PRO A C 1
ATOM 3244 O O . PRO A 1 426 ? 3.706 -4.525 -6.344 1.00 88.12 426 PRO A O 1
ATOM 3247 N N . ALA A 1 427 ? 4.889 -6.191 -7.271 1.00 83.00 427 ALA A N 1
ATOM 3248 C CA . ALA A 1 427 ? 6.198 -5.665 -6.870 1.00 83.00 427 ALA A CA 1
ATOM 3249 C C . ALA A 1 427 ? 6.561 -4.325 -7.535 1.00 83.00 427 ALA A C 1
ATOM 3251 O O . ALA A 1 427 ? 7.325 -3.557 -6.962 1.00 83.00 427 ALA A O 1
ATOM 3252 N N . ASP A 1 428 ? 5.997 -4.048 -8.713 1.00 83.25 428 ASP A N 1
ATOM 3253 C CA . ASP A 1 428 ? 6.195 -2.806 -9.469 1.00 83.25 428 ASP A CA 1
ATOM 3254 C C . ASP A 1 428 ? 4.829 -2.224 -9.876 1.00 83.25 428 ASP A C 1
ATOM 3256 O O . ASP A 1 428 ? 4.365 -2.392 -11.010 1.00 83.25 428 ASP A O 1
ATOM 3260 N N . PRO A 1 429 ? 4.075 -1.668 -8.914 1.00 86.50 429 PRO A N 1
ATOM 3261 C CA . PRO A 1 429 ? 2.743 -1.167 -9.182 1.00 86.50 429 PRO A CA 1
ATOM 3262 C C . PRO A 1 429 ? 2.817 0.197 -9.881 1.00 86.50 429 PRO A C 1
ATOM 3264 O O . PRO A 1 429 ? 3.574 1.082 -9.487 1.00 86.50 429 PRO A O 1
ATOM 3267 N N . THR A 1 430 ? 1.979 0.405 -10.901 1.00 87.62 430 THR A N 1
ATOM 3268 C CA . THR A 1 430 ? 1.892 1.707 -11.577 1.00 87.62 430 THR A CA 1
ATOM 3269 C C . THR A 1 430 ? 1.518 2.812 -10.577 1.00 87.62 430 THR A C 1
ATOM 3271 O O . THR A 1 430 ? 0.565 2.621 -9.814 1.00 87.62 430 THR A O 1
ATOM 3274 N N . PRO A 1 431 ? 2.204 3.974 -10.594 1.00 90.00 431 PRO A N 1
ATOM 3275 C CA . PRO A 1 431 ? 1.847 5.101 -9.744 1.00 90.00 431 PRO A CA 1
ATOM 3276 C C . PRO A 1 431 ? 0.394 5.543 -9.933 1.00 90.00 431 PRO A C 1
ATOM 3278 O O . PRO A 1 431 ? -0.134 5.580 -11.048 1.00 90.00 431 PRO A O 1
ATOM 3281 N N . ILE A 1 432 ? -0.246 5.915 -8.831 1.00 92.06 432 ILE A N 1
ATOM 3282 C CA . ILE A 1 432 ? -1.561 6.542 -8.830 1.00 92.06 432 ILE A CA 1
ATOM 3283 C C . ILE A 1 432 ? -1.388 7.966 -9.354 1.00 92.06 432 ILE A C 1
ATOM 3285 O O . ILE A 1 432 ? -0.682 8.764 -8.743 1.00 92.06 432 ILE A O 1
ATOM 3289 N N . ALA A 1 433 ? -2.056 8.296 -10.459 1.00 89.12 433 ALA A N 1
ATOM 3290 C CA . ALA A 1 433 ? -2.100 9.653 -10.993 1.00 89.12 433 ALA A CA 1
ATOM 3291 C C . ALA A 1 433 ? -3.396 10.355 -10.562 1.00 89.12 433 ALA A C 1
ATOM 3293 O O . ALA A 1 433 ? -4.492 9.946 -10.956 1.00 89.12 433 ALA A O 1
ATOM 3294 N N . GLY A 1 434 ? -3.263 11.417 -9.768 1.00 86.50 434 GLY A N 1
ATOM 3295 C CA . GLY A 1 434 ? -4.349 12.326 -9.413 1.00 86.50 434 GLY A CA 1
ATOM 3296 C C . GLY A 1 434 ? -4.299 13.639 -10.196 1.00 86.50 434 GLY A C 1
ATOM 3297 O O . GLY A 1 434 ? -3.506 13.825 -11.123 1.00 86.50 434 GLY A O 1
ATOM 3298 N N . LEU A 1 435 ? -5.160 14.589 -9.828 1.00 85.19 435 LEU A N 1
ATOM 3299 C CA . LEU A 1 435 ? -5.200 15.905 -10.469 1.00 85.19 435 LEU A CA 1
ATOM 3300 C C . LEU A 1 435 ? -4.082 16.805 -9.924 1.00 85.19 435 LEU A C 1
ATOM 3302 O O . LEU A 1 435 ? -4.261 17.528 -8.951 1.00 85.19 435 LEU A O 1
ATOM 3306 N N . GLY A 1 436 ? -2.921 16.772 -10.582 1.00 76.25 436 GLY A N 1
ATOM 3307 C CA . GLY A 1 436 ? -1.767 17.609 -10.225 1.00 76.25 436 GLY A CA 1
ATOM 3308 C C . GLY A 1 436 ? -0.754 16.947 -9.289 1.00 76.25 436 GLY A C 1
ATOM 3309 O O . GLY A 1 436 ? 0.201 17.605 -8.888 1.00 76.25 436 GLY A O 1
ATOM 3310 N N . TRP A 1 437 ? -0.918 15.657 -8.994 1.00 85.00 437 TRP A N 1
ATOM 3311 C CA . TRP A 1 437 ? 0.016 14.853 -8.205 1.00 85.00 437 TRP A CA 1
ATOM 3312 C C . TRP A 1 437 ? 0.083 13.415 -8.732 1.00 85.00 437 TRP A C 1
ATOM 3314 O O . TRP A 1 437 ? -0.811 12.948 -9.441 1.00 85.00 437 TRP A O 1
ATOM 3324 N N . SER A 1 438 ? 1.154 12.712 -8.378 1.00 86.56 438 SER A N 1
ATOM 3325 C CA . SER A 1 438 ? 1.335 11.281 -8.614 1.00 86.56 438 SER A CA 1
ATOM 3326 C C . SER A 1 438 ? 1.992 10.679 -7.379 1.00 86.56 438 SER A C 1
ATOM 3328 O O . SER A 1 438 ? 2.873 11.321 -6.819 1.00 86.56 438 SER A O 1
ATOM 3330 N N . ALA A 1 439 ? 1.583 9.481 -6.968 1.00 88.75 439 ALA A N 1
ATOM 3331 C CA . ALA A 1 439 ? 2.170 8.781 -5.824 1.00 88.75 439 ALA A CA 1
ATOM 3332 C C . ALA A 1 439 ? 2.223 7.265 -6.084 1.00 88.75 439 ALA A C 1
ATOM 3334 O O . ALA A 1 439 ? 1.273 6.718 -6.655 1.00 88.75 439 ALA A O 1
ATOM 3335 N N . PRO A 1 440 ? 3.292 6.555 -5.691 1.00 90.25 440 PRO A N 1
ATOM 3336 C CA . PRO A 1 440 ? 3.335 5.103 -5.781 1.00 90.25 440 PRO A CA 1
ATOM 3337 C C . PRO A 1 440 ? 2.323 4.505 -4.789 1.00 90.25 440 PRO A C 1
ATOM 3339 O O . PRO A 1 440 ? 2.264 4.943 -3.639 1.00 90.25 440 PRO A O 1
ATOM 3342 N N . PRO A 1 441 ? 1.494 3.530 -5.196 1.00 93.12 441 PRO A N 1
ATOM 3343 C CA . PRO A 1 441 ? 0.585 2.882 -4.264 1.00 93.12 441 PRO A CA 1
ATOM 3344 C C . PRO A 1 441 ? 1.368 2.079 -3.220 1.00 93.12 441 PRO A C 1
ATOM 3346 O O . PRO A 1 441 ? 2.392 1.473 -3.533 1.00 93.12 441 PRO A O 1
ATOM 3349 N N . VAL A 1 442 ? 0.846 2.022 -1.996 1.00 92.94 442 VAL A N 1
ATOM 3350 C CA . VAL A 1 442 ? 1.371 1.155 -0.928 1.00 92.94 442 VAL A CA 1
ATOM 3351 C C . VAL A 1 442 ? 0.462 -0.057 -0.699 1.00 92.94 442 VAL A C 1
ATOM 3353 O O . VAL A 1 442 ? -0.731 -0.002 -1.024 1.00 92.94 442 VAL A O 1
ATOM 3356 N N . PRO A 1 443 ? 0.992 -1.180 -0.175 1.00 94.81 443 PRO A N 1
ATOM 3357 C CA . PRO A 1 443 ? 0.169 -2.334 0.159 1.00 94.81 443 PRO A CA 1
ATOM 3358 C C . PRO A 1 443 ? -0.906 -1.985 1.190 1.00 94.81 443 PRO A C 1
ATOM 3360 O O . PRO A 1 443 ? -0.707 -1.129 2.050 1.00 94.81 443 PRO A O 1
ATOM 3363 N N . ALA A 1 444 ? -2.031 -2.700 1.142 1.00 96.25 444 ALA A N 1
ATOM 3364 C CA . ALA A 1 444 ? -3.096 -2.606 2.137 1.00 96.25 444 ALA A CA 1
ATOM 3365 C C . ALA A 1 444 ? -2.657 -3.264 3.458 1.00 96.25 444 ALA A C 1
ATOM 3367 O O . ALA A 1 444 ? -3.076 -4.376 3.784 1.00 96.25 444 ALA A O 1
ATOM 3368 N N . LEU A 1 445 ? -1.766 -2.589 4.188 1.00 97.31 445 LEU A N 1
ATOM 3369 C CA . LEU A 1 445 ? -1.249 -3.021 5.484 1.00 97.31 445 LEU A CA 1
ATOM 3370 C C . LEU A 1 445 ? -2.113 -2.474 6.627 1.00 97.31 445 LEU A C 1
ATOM 3372 O O . LEU A 1 445 ? -2.748 -3.252 7.333 1.00 97.31 445 LEU A O 1
ATOM 3376 N N . ASN A 1 446 ? -2.190 -1.146 6.758 1.00 96.69 446 ASN A N 1
ATOM 3377 C CA . ASN A 1 446 ? -2.973 -0.455 7.790 1.00 96.69 446 ASN A CA 1
ATOM 3378 C C . ASN A 1 446 ? -4.443 -0.297 7.361 1.00 96.69 446 ASN A C 1
ATOM 3380 O O . ASN A 1 446 ? -4.961 0.803 7.179 1.00 96.69 446 ASN A O 1
ATOM 3384 N N . ILE A 1 447 ? -5.113 -1.421 7.113 1.00 96.81 447 ILE A N 1
ATOM 3385 C CA . ILE A 1 447 ? -6.447 -1.468 6.490 1.00 96.81 447 ILE A CA 1
ATOM 3386 C C . ILE A 1 447 ? -7.568 -0.830 7.322 1.00 96.81 447 ILE A C 1
ATOM 3388 O O . ILE A 1 447 ? -8.641 -0.548 6.779 1.00 96.81 447 ILE A O 1
ATOM 3392 N N . ARG A 1 448 ? -7.321 -0.590 8.615 1.00 97.75 448 ARG A N 1
ATOM 3393 C CA . ARG A 1 448 ? -8.205 0.165 9.509 1.00 97.75 448 ARG A CA 1
ATOM 3394 C C . ARG A 1 448 ? -8.377 1.617 9.069 1.00 97.75 448 ARG A C 1
ATOM 3396 O O . ARG A 1 448 ? -9.433 2.206 9.281 1.00 97.75 448 ARG A O 1
ATOM 3403 N N . ASP A 1 449 ? -7.353 2.197 8.455 1.00 96.75 449 ASP A N 1
ATOM 3404 C CA . ASP A 1 449 ? -7.286 3.649 8.330 1.00 96.75 449 ASP A CA 1
ATOM 3405 C C . ASP A 1 449 ? -8.211 4.169 7.235 1.00 96.75 449 ASP A C 1
ATOM 3407 O O . ASP A 1 449 ? -8.793 5.226 7.394 1.00 96.75 449 ASP A O 1
ATOM 3411 N N . ASN A 1 450 ? -8.416 3.427 6.146 1.00 96.75 450 ASN A N 1
ATOM 3412 C CA . ASN A 1 450 ? -9.280 3.872 5.044 1.00 96.75 450 ASN A CA 1
ATOM 3413 C C . ASN A 1 450 ? -10.655 3.189 5.023 1.00 96.75 450 ASN A C 1
ATOM 3415 O O . ASN A 1 450 ? -11.377 3.272 4.022 1.00 96.75 450 ASN A O 1
ATOM 3419 N N . THR A 1 451 ? -11.019 2.481 6.099 1.00 98.19 451 THR A N 1
ATOM 3420 C CA . THR A 1 451 ? -12.288 1.748 6.185 1.00 98.19 451 THR A CA 1
ATOM 3421 C C . THR A 1 451 ? -12.888 1.795 7.586 1.00 98.19 451 THR A C 1
ATOM 3423 O O . THR A 1 451 ? -12.226 1.495 8.572 1.00 98.19 451 THR A O 1
ATOM 3426 N N . LEU A 1 452 ? -14.189 2.062 7.670 1.00 98.06 452 LEU A N 1
ATOM 3427 C CA . LEU A 1 452 ? -14.976 1.966 8.893 1.00 98.06 452 LEU A CA 1
ATOM 3428 C C . LEU A 1 452 ? -16.089 0.920 8.727 1.00 98.06 452 LEU A C 1
ATOM 3430 O O . LEU A 1 452 ? -16.865 0.986 7.774 1.00 98.06 452 LEU A O 1
ATOM 3434 N N . ILE A 1 453 ? -16.188 -0.028 9.665 1.00 98.44 453 ILE A N 1
ATOM 3435 C CA . ILE A 1 453 ? -17.297 -0.994 9.738 1.00 98.44 453 ILE A CA 1
ATOM 3436 C C . ILE A 1 453 ? -18.273 -0.562 10.835 1.00 98.44 453 ILE A C 1
ATOM 3438 O O . ILE A 1 453 ? -17.891 -0.476 12.005 1.00 98.44 453 ILE A O 1
ATOM 3442 N N . LEU A 1 454 ? -19.530 -0.306 10.456 1.00 98.19 454 LEU A N 1
ATOM 3443 C CA . LEU A 1 454 ? -20.606 0.126 11.355 1.00 98.19 454 LEU A CA 1
ATOM 3444 C C . LEU A 1 454 ? -21.843 -0.766 11.217 1.00 98.19 454 LEU A C 1
ATOM 3446 O O . LEU A 1 454 ? -22.765 -0.478 10.445 1.00 98.19 454 LEU A O 1
ATOM 3450 N N . GLY A 1 455 ? -21.893 -1.828 12.015 1.00 97.69 455 GLY A N 1
ATOM 3451 C CA . GLY A 1 455 ? -22.920 -2.859 11.931 1.00 97.69 455 GLY A CA 1
ATOM 3452 C C . GLY A 1 455 ? -22.796 -3.623 10.621 1.00 97.69 455 GLY A C 1
ATOM 3453 O O . GLY A 1 455 ? -21.779 -4.265 10.377 1.00 97.69 455 GLY A O 1
ATOM 3454 N N . ASP A 1 456 ? -23.818 -3.507 9.781 1.00 97.38 456 ASP A N 1
ATOM 3455 C CA . ASP A 1 456 ? -23.936 -4.114 8.454 1.00 97.38 456 ASP A CA 1
ATOM 3456 C C . ASP A 1 456 ? -23.434 -3.201 7.318 1.00 97.38 456 ASP A C 1
ATOM 3458 O O . ASP A 1 456 ? -23.735 -3.457 6.152 1.00 97.38 456 ASP A O 1
ATOM 3462 N N . GLU A 1 457 ? -22.694 -2.126 7.621 1.00 98.62 457 GLU A N 1
ATOM 3463 C CA . GLU A 1 457 ? -22.195 -1.167 6.627 1.00 98.62 457 GLU A CA 1
ATOM 3464 C C . GLU A 1 457 ? -20.667 -1.056 6.600 1.00 98.62 457 GLU A C 1
ATOM 3466 O O . GLU A 1 457 ? -20.037 -0.784 7.621 1.00 98.62 457 GLU A O 1
ATOM 3471 N N . ILE A 1 458 ? -20.097 -1.193 5.401 1.00 98.81 458 ILE A N 1
ATOM 3472 C CA . ILE A 1 458 ? -18.721 -0.823 5.058 1.00 98.81 458 ILE A CA 1
ATOM 3473 C C . ILE A 1 458 ? -18.733 0.626 4.578 1.00 98.81 458 ILE A C 1
ATOM 3475 O O . ILE A 1 458 ? -19.429 0.946 3.611 1.00 98.81 458 ILE A O 1
ATOM 3479 N N . ILE A 1 459 ? -17.942 1.491 5.207 1.00 98.69 459 ILE A N 1
ATOM 3480 C CA . ILE A 1 459 ? -17.713 2.867 4.762 1.00 98.69 459 ILE A CA 1
ATOM 3481 C C . ILE A 1 459 ? -16.241 3.008 4.390 1.00 98.69 459 ILE A C 1
ATOM 3483 O O . ILE A 1 459 ? -15.370 2.960 5.252 1.00 98.69 459 ILE A O 1
ATOM 3487 N N . GLU A 1 460 ? -15.959 3.204 3.107 1.00 98.62 460 GLU A N 1
ATOM 3488 C CA . GLU A 1 460 ? -14.632 3.625 2.662 1.00 98.62 460 GLU A CA 1
ATOM 3489 C C . GLU A 1 460 ? -14.459 5.114 2.923 1.00 98.62 460 GLU A C 1
ATOM 3491 O O . GLU A 1 460 ? -15.221 5.937 2.397 1.00 98.62 460 GLU A O 1
ATOM 3496 N N . THR A 1 461 ? -13.462 5.447 3.731 1.00 97.75 461 THR A N 1
ATOM 3497 C CA . THR A 1 461 ? -13.216 6.815 4.171 1.00 97.75 461 THR A CA 1
ATOM 3498 C C . THR A 1 461 ? -12.247 7.536 3.215 1.00 97.75 461 THR A C 1
ATOM 3500 O O . THR A 1 461 ? -11.548 6.880 2.431 1.00 97.75 461 THR A O 1
ATOM 3503 N N . PRO A 1 462 ? -12.252 8.883 3.169 1.00 95.94 462 PRO A N 1
ATOM 3504 C CA . PRO A 1 462 ? -11.409 9.635 2.251 1.00 95.94 462 PRO A CA 1
ATOM 3505 C C . PRO A 1 462 ? -9.974 9.737 2.802 1.00 95.94 462 PRO A C 1
ATOM 3507 O O . PRO A 1 462 ? -9.786 10.378 3.839 1.00 95.94 462 PRO A O 1
ATOM 3510 N N . PRO A 1 463 ? -8.977 9.150 2.113 1.00 93.75 463 PRO A N 1
ATOM 3511 C CA . PRO A 1 463 ? -7.604 9.061 2.596 1.00 93.75 463 PRO A CA 1
ATOM 3512 C C . PRO A 1 463 ? -6.950 10.437 2.628 1.00 93.75 463 PRO A C 1
ATOM 3514 O O . PRO A 1 463 ? -7.114 11.223 1.692 1.00 93.75 463 PRO A O 1
ATOM 3517 N N . ALA A 1 464 ? -6.138 10.679 3.656 1.00 91.88 464 ALA A N 1
ATOM 3518 C CA . ALA A 1 464 ? -5.274 11.856 3.727 1.00 91.88 464 ALA A CA 1
ATOM 3519 C C . ALA A 1 464 ? -3.953 11.684 2.948 1.00 91.88 464 ALA A C 1
ATOM 3521 O O . ALA A 1 464 ? -3.361 12.673 2.534 1.00 91.88 464 ALA A O 1
ATOM 3522 N N . ILE A 1 465 ? -3.496 10.447 2.706 1.00 93.38 465 ILE A N 1
ATOM 3523 C CA . ILE A 1 465 ? -2.219 10.155 2.028 1.00 93.38 465 ILE A CA 1
ATOM 3524 C C . ILE A 1 465 ? -2.459 9.751 0.568 1.00 93.38 465 ILE A C 1
ATOM 3526 O O . ILE A 1 465 ? -3.179 8.788 0.287 1.00 93.38 465 ILE A O 1
ATOM 3530 N N . ARG A 1 466 ? -1.786 10.422 -0.375 1.00 94.38 466 ARG A N 1
ATOM 3531 C CA . ARG A 1 466 ? -1.918 10.175 -1.828 1.00 94.38 466 ARG A CA 1
ATOM 3532 C C . ARG A 1 466 ? -1.555 8.745 -2.242 1.00 94.38 466 ARG A C 1
ATOM 3534 O O . ARG A 1 466 ? -2.286 8.130 -3.016 1.00 94.38 466 ARG A O 1
ATOM 3541 N N . ALA A 1 467 ? -0.500 8.169 -1.667 1.00 94.00 467 ALA A N 1
ATOM 3542 C CA . ALA A 1 467 ? -0.096 6.775 -1.898 1.00 94.00 467 ALA A CA 1
ATOM 3543 C C . ALA A 1 467 ? -1.177 5.744 -1.503 1.00 94.00 467 ALA A C 1
ATOM 3545 O O . ALA A 1 467 ? -1.194 4.613 -1.987 1.00 94.00 467 ALA A O 1
ATOM 3546 N N . ARG A 1 468 ? -2.123 6.137 -0.643 1.00 95.12 468 ARG A N 1
ATOM 3547 C CA . ARG A 1 468 ? -3.207 5.281 -0.141 1.00 95.12 468 ARG A CA 1
ATOM 3548 C C . ARG A 1 468 ? -4.537 5.526 -0.846 1.00 95.12 468 ARG A C 1
ATOM 3550 O O . ARG A 1 468 ? -5.548 4.914 -0.503 1.00 95.12 468 ARG A O 1
ATOM 3557 N N . TYR A 1 469 ? -4.549 6.379 -1.872 1.00 95.69 469 TYR A N 1
ATOM 3558 C CA . TYR A 1 469 ? -5.770 6.820 -2.546 1.00 95.69 469 TYR A CA 1
ATOM 3559 C C . TYR A 1 469 ? -6.636 5.666 -3.077 1.00 95.69 469 TYR A C 1
ATOM 3561 O O . TYR A 1 469 ? -7.865 5.730 -3.022 1.00 95.69 469 TYR A O 1
ATOM 3569 N N . LEU A 1 470 ? -5.999 4.585 -3.542 1.00 94.81 470 LEU A N 1
ATOM 3570 C CA . LEU A 1 470 ? -6.659 3.380 -4.055 1.00 94.81 470 LEU A CA 1
ATOM 3571 C C . LEU A 1 470 ? -6.544 2.161 -3.121 1.00 94.81 470 LEU A C 1
ATOM 3573 O O . LEU A 1 470 ? -6.925 1.068 -3.530 1.00 94.81 470 LEU A O 1
ATOM 3577 N N . GLU A 1 471 ? -6.085 2.312 -1.874 1.00 96.06 471 GLU A N 1
ATOM 3578 C CA . GLU A 1 471 ? -5.795 1.188 -0.959 1.00 96.06 471 GLU A CA 1
ATOM 3579 C C . GLU A 1 471 ? -6.993 0.236 -0.785 1.00 96.06 471 GLU A C 1
ATOM 3581 O O . GLU A 1 471 ? -6.880 -0.973 -0.969 1.00 96.06 471 GLU A O 1
ATOM 3586 N N . THR A 1 472 ? -8.187 0.788 -0.550 1.00 96.88 472 THR A N 1
ATOM 3587 C CA . THR A 1 472 ? -9.454 0.028 -0.436 1.00 96.88 472 THR A CA 1
ATOM 3588 C C . THR A 1 472 ? -9.804 -0.822 -1.666 1.00 96.88 472 THR A C 1
ATOM 3590 O O . THR A 1 472 ? -10.573 -1.775 -1.562 1.00 96.88 472 THR A O 1
ATOM 3593 N N . ARG A 1 473 ? -9.238 -0.540 -2.849 1.00 96.50 473 ARG A N 1
ATOM 3594 C CA . ARG A 1 473 ? -9.443 -1.380 -4.041 1.00 96.50 473 ARG A CA 1
ATOM 3595 C C . ARG A 1 473 ? -8.779 -2.747 -3.892 1.00 96.50 473 ARG A C 1
ATOM 3597 O O . ARG A 1 473 ? -9.294 -3.718 -4.439 1.00 96.50 473 ARG A O 1
ATOM 3604 N N . LEU A 1 474 ? -7.719 -2.850 -3.090 1.00 97.50 474 LEU A N 1
ATOM 3605 C CA . LEU A 1 474 ? -7.104 -4.129 -2.730 1.00 97.50 474 LEU A CA 1
ATOM 3606 C C . LEU A 1 474 ? -8.022 -4.979 -1.831 1.00 97.50 474 LEU A C 1
ATOM 3608 O O . LEU A 1 474 ? -7.832 -6.185 -1.726 1.00 97.50 474 LEU A O 1
ATOM 3612 N N . LEU A 1 475 ? -9.060 -4.388 -1.231 1.00 98.25 475 LEU A N 1
ATOM 3613 C CA . LEU A 1 475 ? -10.070 -5.080 -0.420 1.00 98.25 475 LEU A CA 1
ATOM 3614 C C . LEU A 1 475 ? -11.362 -5.385 -1.195 1.00 98.25 475 LEU A C 1
ATOM 3616 O O . LEU A 1 475 ? -12.246 -6.070 -0.678 1.00 98.25 475 LEU A O 1
ATOM 3620 N N . ALA A 1 476 ? -11.473 -4.931 -2.449 1.00 96.75 476 ALA A N 1
ATOM 3621 C CA . ALA A 1 476 ? -12.717 -4.979 -3.216 1.00 96.75 476 ALA A CA 1
ATOM 3622 C C . ALA A 1 476 ? -13.279 -6.398 -3.384 1.00 96.75 476 ALA A C 1
ATOM 3624 O O . ALA A 1 476 ? -14.497 -6.564 -3.416 1.00 96.75 476 ALA A O 1
ATOM 3625 N N . GLY A 1 477 ? -12.421 -7.423 -3.458 1.00 96.69 477 GLY A N 1
ATOM 3626 C CA . GLY A 1 477 ? -12.858 -8.822 -3.515 1.00 96.69 477 GLY A CA 1
ATOM 3627 C C . GLY A 1 477 ? -13.627 -9.250 -2.261 1.00 96.69 477 GLY A C 1
ATOM 3628 O O . GLY A 1 477 ? -14.710 -9.821 -2.369 1.00 96.69 477 GLY A O 1
ATOM 3629 N N . VAL A 1 478 ? -13.111 -8.903 -1.077 1.00 97.69 478 VAL A N 1
ATOM 3630 C CA . VAL A 1 478 ? -13.747 -9.214 0.213 1.00 97.69 478 VAL A CA 1
ATOM 3631 C C . VAL A 1 478 ? -15.013 -8.372 0.402 1.00 97.69 478 VAL A C 1
ATOM 3633 O O . VAL A 1 478 ? -16.069 -8.906 0.736 1.00 97.69 478 VAL A O 1
ATOM 3636 N N . PHE A 1 479 ? -14.945 -7.068 0.113 1.00 98.25 479 PHE A N 1
ATOM 3637 C CA . PHE A 1 479 ? -16.096 -6.161 0.232 1.00 98.25 479 PHE A CA 1
ATOM 3638 C C . PHE A 1 479 ? -17.243 -6.548 -0.702 1.00 98.25 479 PHE A C 1
ATOM 3640 O O . PHE A 1 479 ? -18.405 -6.523 -0.296 1.00 98.25 479 PHE A O 1
ATOM 3647 N N . SER A 1 480 ? -16.927 -6.989 -1.922 1.00 97.62 480 SER A N 1
ATOM 3648 C CA . SER A 1 480 ? -17.929 -7.510 -2.855 1.00 97.62 480 SER A CA 1
ATOM 3649 C C . SER A 1 480 ? -18.628 -8.751 -2.301 1.00 97.62 480 SER A C 1
ATOM 3651 O O . SER A 1 480 ? -19.832 -8.893 -2.496 1.00 97.62 480 SER A O 1
ATOM 3653 N N . GLY A 1 481 ? -17.907 -9.618 -1.581 1.00 97.62 481 GLY A N 1
ATOM 3654 C CA . GLY A 1 481 ? -18.487 -10.775 -0.899 1.00 97.62 481 GLY A CA 1
ATOM 3655 C C . GLY A 1 481 ? -19.522 -10.377 0.157 1.00 97.62 481 GLY A C 1
ATOM 3656 O O . GLY A 1 481 ? -20.647 -10.877 0.131 1.00 97.62 481 GLY A O 1
ATOM 3657 N N . TYR A 1 482 ? -19.200 -9.410 1.024 1.00 98.31 482 TYR A N 1
ATOM 3658 C CA . TYR A 1 482 ? -20.165 -8.879 1.998 1.00 98.31 482 TYR A CA 1
ATOM 3659 C C . TYR A 1 482 ? -21.365 -8.209 1.332 1.00 98.31 482 TYR A C 1
ATOM 3661 O O . TYR A 1 482 ? -22.502 -8.433 1.743 1.00 98.31 482 TYR A O 1
ATOM 3669 N N . TRP A 1 483 ? -21.129 -7.402 0.297 1.00 97.44 483 TRP A N 1
ATOM 3670 C CA . TRP A 1 483 ? -22.200 -6.726 -0.431 1.00 97.44 483 TRP A CA 1
ATOM 3671 C C . TRP A 1 483 ? -23.160 -7.726 -1.091 1.00 97.44 483 TRP A C 1
ATOM 3673 O O . TRP A 1 483 ? -24.376 -7.595 -0.962 1.00 97.44 483 TRP A O 1
ATOM 3683 N N . GLN A 1 484 ? -22.631 -8.779 -1.724 1.00 97.44 484 GLN A N 1
ATOM 3684 C CA . GLN A 1 484 ? -23.436 -9.872 -2.285 1.00 97.44 484 GLN A CA 1
ATOM 3685 C C . GLN A 1 484 ? -24.241 -10.615 -1.211 1.00 97.44 484 GLN A C 1
ATOM 3687 O O . GLN A 1 484 ? -25.341 -11.090 -1.492 1.00 97.44 484 GLN A O 1
ATOM 3692 N N . ALA A 1 485 ? -23.720 -10.685 0.016 1.00 96.31 485 ALA A N 1
ATOM 3693 C CA . ALA A 1 485 ? -24.411 -11.252 1.168 1.00 96.31 485 ALA A CA 1
ATOM 3694 C C . ALA A 1 485 ? -25.407 -10.287 1.848 1.00 96.31 485 ALA A C 1
ATOM 3696 O O . ALA A 1 485 ? -26.071 -10.675 2.809 1.00 96.31 485 ALA A O 1
ATOM 3697 N N . GLY A 1 486 ? -25.559 -9.057 1.341 1.00 97.12 486 GLY A N 1
ATOM 3698 C CA . GLY A 1 486 ? -26.562 -8.087 1.790 1.00 97.12 486 GLY A CA 1
ATOM 3699 C C . GLY A 1 486 ? -26.030 -6.930 2.638 1.00 97.12 486 GLY A C 1
ATOM 3700 O O . GLY A 1 486 ? -26.833 -6.112 3.086 1.00 97.12 486 GLY A O 1
ATOM 3701 N N . ALA A 1 487 ? -24.714 -6.824 2.847 1.00 98.19 487 ALA A N 1
ATOM 3702 C CA . ALA A 1 487 ? -24.126 -5.678 3.534 1.00 98.19 487 ALA A CA 1
ATOM 3703 C C . ALA A 1 487 ? -24.264 -4.385 2.714 1.00 98.19 487 ALA A C 1
ATOM 3705 O O . ALA A 1 487 ? -24.250 -4.383 1.478 1.00 98.19 487 ALA A O 1
ATOM 3706 N N . ARG A 1 488 ? -24.337 -3.254 3.412 1.00 98.50 488 ARG A N 1
ATOM 3707 C CA . ARG A 1 488 ? -24.273 -1.920 2.811 1.00 98.50 488 ARG A CA 1
ATOM 3708 C C . ARG A 1 488 ? -22.807 -1.582 2.532 1.00 98.50 488 ARG A C 1
ATOM 3710 O O . ARG A 1 488 ? -21.941 -1.845 3.359 1.00 98.50 488 ARG A O 1
ATOM 3717 N N . TRP A 1 489 ? -22.523 -1.006 1.368 1.00 98.50 489 TRP A N 1
ATOM 3718 C CA . TRP A 1 489 ? -21.173 -0.593 0.984 1.00 98.50 489 TRP A CA 1
ATOM 3719 C C . TRP A 1 489 ? -21.219 0.829 0.436 1.00 98.50 489 TRP A C 1
ATOM 3721 O O . TRP A 1 489 ? -21.831 1.088 -0.602 1.00 98.50 489 TRP A O 1
ATOM 3731 N N . THR A 1 490 ? -20.605 1.746 1.176 1.00 98.31 490 THR A N 1
ATOM 3732 C CA . THR A 1 490 ? -20.639 3.187 0.944 1.00 98.31 490 THR A CA 1
ATOM 3733 C C . THR A 1 490 ? -19.216 3.710 0.767 1.00 98.31 490 THR A C 1
ATOM 3735 O O . THR A 1 490 ? -18.291 3.274 1.448 1.00 98.31 490 THR A O 1
ATOM 3738 N N . THR A 1 491 ? -19.036 4.688 -0.117 1.00 98.06 491 THR A N 1
ATOM 3739 C CA . THR A 1 491 ? -17.770 5.413 -0.277 1.00 98.06 491 THR A CA 1
ATOM 3740 C C . THR A 1 491 ? -18.012 6.890 -0.005 1.00 98.06 491 THR A C 1
ATOM 3742 O O . THR A 1 491 ? -18.882 7.503 -0.627 1.00 98.06 491 THR A O 1
ATOM 3745 N N . MET A 1 492 ? -17.252 7.461 0.928 1.00 97.69 492 MET A N 1
ATOM 3746 C CA . MET A 1 492 ? -17.228 8.906 1.152 1.00 97.69 492 MET A CA 1
ATOM 3747 C C . MET A 1 492 ? -16.663 9.634 -0.082 1.00 97.69 492 MET A C 1
ATOM 3749 O O . MET A 1 492 ? -15.874 9.043 -0.826 1.00 97.69 492 MET A O 1
ATOM 3753 N N . PRO A 1 493 ? -17.033 10.908 -0.331 1.00 95.50 493 PRO A N 1
ATOM 3754 C CA . PRO A 1 493 ? -16.466 11.683 -1.434 1.00 95.50 493 PRO A CA 1
ATOM 3755 C C . PRO A 1 493 ? -14.934 11.684 -1.381 1.00 95.50 493 PRO A C 1
ATOM 3757 O O . PRO A 1 493 ? -14.352 12.074 -0.372 1.00 95.50 493 PRO A O 1
ATOM 3760 N N . ARG A 1 494 ? -14.283 11.222 -2.455 1.00 95.19 494 ARG A N 1
ATOM 3761 C CA . ARG A 1 494 ? -12.818 11.158 -2.529 1.00 95.19 494 ARG A CA 1
ATOM 3762 C C . ARG A 1 494 ? -12.235 12.561 -2.782 1.00 95.19 494 ARG A C 1
ATOM 3764 O O . ARG A 1 494 ? -12.760 13.250 -3.658 1.00 95.19 494 ARG A O 1
ATOM 3771 N N . PRO A 1 495 ? -11.182 12.969 -2.051 1.00 94.88 495 PRO A N 1
ATOM 3772 C CA . PRO A 1 495 ? -10.566 14.286 -2.193 1.00 94.88 495 PRO A CA 1
ATOM 3773 C C . PRO A 1 495 ? -9.721 14.388 -3.468 1.00 94.88 495 PRO A C 1
ATOM 3775 O O . PRO A 1 495 ? -9.179 13.398 -3.952 1.00 94.88 495 PRO A O 1
ATOM 3778 N N . VAL A 1 496 ? -9.566 15.597 -3.996 1.00 92.75 496 VAL A N 1
ATOM 3779 C CA . VAL A 1 496 ? -8.667 15.902 -5.112 1.00 92.75 496 VAL A CA 1
ATOM 3780 C C . VAL A 1 496 ? -7.205 15.815 -4.676 1.00 92.75 496 VAL A C 1
ATOM 3782 O O . VAL A 1 496 ? -6.380 15.407 -5.489 1.00 92.75 496 VAL A O 1
ATOM 3785 N N . LEU A 1 497 ? -6.890 16.132 -3.413 1.00 91.31 497 LEU A N 1
ATOM 3786 C CA . LEU A 1 497 ? -5.544 16.069 -2.812 1.00 91.31 497 LEU A CA 1
ATOM 3787 C C . LEU A 1 497 ? -4.508 16.961 -3.513 1.00 91.31 497 LEU A C 1
ATOM 3789 O O . LEU A 1 497 ? -3.349 16.564 -3.670 1.00 91.31 497 LEU A O 1
ATOM 3793 N N . THR A 1 498 ? -4.883 18.171 -3.935 1.00 87.19 498 THR A N 1
ATOM 3794 C CA . THR A 1 498 ? -3.869 19.174 -4.295 1.00 87.19 498 THR A CA 1
ATOM 3795 C C . THR A 1 498 ? -3.144 19.647 -3.034 1.00 87.19 498 THR A C 1
ATOM 3797 O O . THR A 1 498 ? -3.574 19.372 -1.915 1.00 87.19 498 THR A O 1
ATOM 3800 N N . ASP A 1 499 ? -2.020 20.349 -3.174 1.00 81.56 499 ASP A N 1
ATOM 3801 C CA . ASP A 1 499 ? -1.307 20.858 -1.993 1.00 81.56 499 ASP A CA 1
ATOM 3802 C C . ASP A 1 499 ? -2.177 21.841 -1.182 1.00 81.56 499 ASP A C 1
ATOM 3804 O O . ASP A 1 499 ? -2.066 21.910 0.040 1.00 81.56 499 ASP A O 1
ATOM 3808 N N . ALA A 1 500 ? -3.091 22.557 -1.848 1.00 82.50 500 ALA A N 1
ATOM 3809 C CA . ALA A 1 500 ? -4.049 23.464 -1.217 1.00 82.50 500 ALA A CA 1
ATOM 3810 C C . ALA A 1 500 ? -5.192 22.741 -0.478 1.00 82.50 500 ALA A C 1
ATOM 3812 O O . ALA A 1 500 ? -5.959 23.389 0.240 1.00 82.50 500 ALA A O 1
ATOM 3813 N N . SER A 1 501 ? -5.314 21.419 -0.639 1.00 88.12 501 SER A N 1
ATOM 3814 C CA . SER A 1 501 ? -6.331 20.621 0.043 1.00 88.12 501 SER A CA 1
ATOM 3815 C C . SER A 1 501 ? -6.045 20.441 1.536 1.00 88.12 501 SER A C 1
ATOM 3817 O O . SER A 1 501 ? -6.976 20.154 2.287 1.00 88.12 501 SER A O 1
ATOM 3819 N N . PHE A 1 502 ? -4.794 20.607 1.979 1.00 85.62 502 PHE A N 1
ATOM 3820 C CA . PHE A 1 502 ? -4.355 20.280 3.338 1.00 85.62 502 PHE A CA 1
ATOM 3821 C C . PHE A 1 502 ? -4.415 21.475 4.300 1.00 85.62 502 PHE A C 1
ATOM 3823 O O . PHE A 1 502 ? -3.835 22.534 4.049 1.00 85.62 502 PHE A O 1
ATOM 3830 N N . ASP A 1 503 ? -5.067 21.291 5.449 1.00 83.56 503 ASP A N 1
ATOM 3831 C CA . ASP A 1 503 ? -5.029 22.238 6.564 1.00 83.56 503 ASP A CA 1
ATOM 3832 C C . ASP A 1 503 ? -3.733 22.082 7.382 1.00 83.56 503 ASP A C 1
ATOM 3834 O O . ASP A 1 503 ? -3.483 21.063 8.023 1.00 83.56 503 ASP A O 1
ATOM 3838 N N . LEU A 1 504 ? -2.916 23.137 7.388 1.00 77.38 504 LEU A N 1
ATOM 3839 C CA . LEU A 1 504 ? -1.616 23.183 8.064 1.00 77.38 504 LEU A CA 1
ATOM 3840 C C . LEU A 1 504 ? -1.692 23.678 9.520 1.00 77.38 504 LEU A C 1
ATOM 3842 O O . LEU A 1 504 ? -0.654 23.850 10.160 1.00 77.38 504 LEU A O 1
ATOM 3846 N N . SER A 1 505 ? -2.885 23.977 10.043 1.00 73.38 505 SER A N 1
ATOM 3847 C CA . SER A 1 505 ? -3.062 24.614 11.357 1.00 73.38 505 SER A CA 1
ATOM 3848 C C . SER A 1 505 ? -2.484 23.798 12.512 1.00 73.38 505 SER A C 1
ATOM 3850 O O . SER A 1 505 ? -1.863 24.379 13.399 1.00 73.38 505 SER A O 1
ATOM 3852 N N . TYR A 1 506 ? -2.613 22.468 12.476 1.00 71.38 506 TYR A N 1
ATOM 3853 C CA . TYR A 1 506 ? -2.057 21.588 13.506 1.00 71.38 506 TYR A CA 1
ATOM 3854 C C . TYR A 1 506 ? -0.522 21.618 13.528 1.00 71.38 506 TYR A C 1
ATOM 3856 O O . TYR A 1 506 ? 0.087 21.776 14.585 1.00 71.38 506 TYR A O 1
ATOM 3864 N N . ALA A 1 507 ? 0.102 21.517 12.351 1.00 69.56 507 ALA A N 1
ATOM 3865 C CA . ALA A 1 507 ? 1.557 21.535 12.201 1.00 69.56 507 ALA A CA 1
ATOM 3866 C C . ALA A 1 507 ? 2.164 22.901 12.579 1.00 69.56 507 ALA A C 1
ATOM 3868 O O . ALA A 1 507 ? 3.257 22.975 13.132 1.00 69.56 507 ALA A O 1
ATOM 3869 N N . ARG A 1 508 ? 1.427 23.993 12.335 1.00 68.25 508 ARG A N 1
ATOM 3870 C CA . ARG A 1 508 ? 1.867 25.373 12.606 1.00 68.25 508 ARG A CA 1
ATOM 3871 C C . ARG A 1 508 ? 1.633 25.851 14.039 1.00 68.25 508 ARG A C 1
ATOM 3873 O O . ARG A 1 508 ? 2.072 26.950 14.384 1.00 68.25 508 ARG A O 1
ATOM 3880 N N . ASP A 1 509 ? 0.916 25.097 14.864 1.00 63.91 509 ASP A N 1
ATOM 3881 C CA . ASP A 1 509 ? 0.608 25.524 16.223 1.00 63.91 509 ASP A CA 1
ATOM 3882 C C . ASP A 1 509 ? 1.790 25.270 17.168 1.00 63.91 509 ASP A C 1
ATOM 3884 O O . ASP A 1 509 ? 2.160 24.130 17.452 1.00 63.91 509 ASP A O 1
ATOM 3888 N N . ALA A 1 510 ? 2.341 26.366 17.698 1.00 54.12 510 ALA A N 1
ATOM 3889 C CA . ALA A 1 510 ? 3.462 26.393 18.635 1.00 54.12 510 ALA A CA 1
ATOM 3890 C C . ALA A 1 510 ? 3.217 25.615 19.944 1.00 54.12 510 ALA A C 1
ATOM 3892 O O . ALA A 1 510 ? 4.168 25.320 20.664 1.00 54.12 510 ALA A O 1
ATOM 3893 N N . THR A 1 511 ? 1.959 25.309 20.282 1.00 55.25 511 THR A N 1
ATOM 3894 C CA . THR A 1 511 ? 1.598 24.507 21.462 1.00 55.25 511 THR A CA 1
ATOM 3895 C C . THR A 1 511 ? 1.656 22.998 21.213 1.00 55.25 511 THR A C 1
ATOM 3897 O O . THR A 1 511 ? 1.822 22.246 22.171 1.00 55.25 511 THR A O 1
ATOM 3900 N N . THR A 1 512 ? 1.574 22.554 19.953 1.00 52.84 512 THR A N 1
ATOM 3901 C CA . THR A 1 512 ? 1.714 21.141 19.548 1.00 52.84 512 THR A CA 1
ATOM 3902 C C . THR A 1 512 ? 3.070 20.826 18.921 1.00 52.84 512 THR A C 1
ATOM 3904 O O . THR A 1 512 ? 3.426 19.660 18.784 1.00 52.84 512 THR A O 1
ATOM 3907 N N . THR A 1 513 ? 3.882 21.835 18.589 1.00 49.34 513 THR A N 1
ATOM 3908 C CA . THR A 1 513 ? 5.252 21.627 18.103 1.00 49.34 513 THR A CA 1
ATOM 3909 C C . THR A 1 513 ? 6.222 21.396 19.267 1.00 49.34 513 THR A C 1
ATOM 3911 O O . THR A 1 513 ? 6.668 22.329 19.936 1.00 49.34 513 THR A O 1
ATOM 3914 N N . LEU A 1 514 ? 6.645 20.146 19.470 1.00 39.78 514 LEU A N 1
ATOM 3915 C CA . LEU A 1 514 ? 7.867 19.811 20.215 1.00 39.78 514 LEU A CA 1
ATOM 3916 C C . LEU A 1 514 ? 9.107 20.225 19.387 1.00 39.78 514 LEU A C 1
ATOM 3918 O O . LEU A 1 514 ? 9.854 19.398 18.881 1.00 39.78 514 LEU A O 1
ATOM 3922 N N . GLY A 1 515 ? 9.323 21.535 19.222 1.00 36.00 515 GLY A N 1
ATOM 3923 C CA . GLY A 1 515 ? 10.618 22.116 18.842 1.00 36.00 515 GLY A CA 1
ATOM 3924 C C . GLY A 1 515 ? 11.134 21.917 17.405 1.00 36.00 515 GLY A C 1
ATOM 3925 O O . GLY A 1 515 ? 12.339 22.063 17.202 1.00 36.00 515 GLY A O 1
ATOM 3926 N N . GLY A 1 516 ? 10.288 21.624 16.413 1.00 37.44 516 GLY A N 1
ATOM 3927 C CA . GLY A 1 516 ? 10.685 21.590 14.994 1.00 37.44 516 GLY A CA 1
ATOM 3928 C C . GLY A 1 516 ? 10.105 22.766 14.192 1.00 37.44 516 GLY A C 1
ATOM 3929 O O . GLY A 1 516 ? 8.916 23.035 14.334 1.00 37.44 516 GLY A O 1
ATOM 3930 N N . PRO A 1 517 ? 10.881 23.486 13.358 1.00 41.09 517 PRO A N 1
ATOM 3931 C CA . PRO A 1 517 ? 10.320 24.465 12.433 1.00 41.09 517 PRO A CA 1
ATOM 3932 C C . PRO A 1 517 ? 9.735 23.739 11.214 1.00 41.09 517 PRO A C 1
ATOM 3934 O O . PRO A 1 517 ? 10.479 23.265 10.361 1.00 41.09 517 PRO A O 1
ATOM 3937 N N . THR A 1 518 ? 8.409 23.656 11.099 1.00 40.75 518 THR A N 1
ATOM 3938 C CA . THR A 1 518 ? 7.788 23.467 9.781 1.00 40.75 518 THR A CA 1
ATOM 3939 C C . THR A 1 518 ? 7.898 24.788 9.032 1.00 40.75 518 THR A C 1
ATOM 3941 O O . THR A 1 518 ? 7.244 25.762 9.416 1.00 40.75 518 THR A O 1
ATOM 3944 N N . GLU A 1 519 ? 8.734 24.852 7.999 1.00 42.31 519 GLU A N 1
ATOM 3945 C CA . GLU A 1 519 ? 8.821 26.034 7.140 1.00 42.31 519 GLU A CA 1
ATOM 3946 C C . GLU A 1 519 ? 7.474 26.231 6.416 1.00 42.31 519 GLU A C 1
ATOM 3948 O O . GLU A 1 519 ? 7.035 25.356 5.664 1.00 42.31 519 GLU A O 1
ATOM 3953 N N . PRO A 1 520 ? 6.755 27.345 6.644 1.00 46.00 520 PRO A N 1
ATOM 3954 C CA . PRO A 1 520 ? 5.512 27.604 5.938 1.00 46.00 520 PRO A CA 1
ATOM 3955 C C . PRO A 1 520 ? 5.782 27.810 4.442 1.00 46.00 520 PRO A C 1
ATOM 3957 O O . PRO A 1 520 ? 6.731 28.486 4.046 1.00 46.00 520 PRO A O 1
ATOM 3960 N N . ILE A 1 521 ? 4.894 27.285 3.593 1.00 45.72 521 ILE A N 1
ATOM 3961 C CA . ILE A 1 521 ? 4.859 27.636 2.170 1.00 45.72 521 ILE A CA 1
ATOM 3962 C C . ILE A 1 521 ? 4.568 29.136 2.080 1.00 45.72 521 ILE A C 1
ATOM 3964 O O . ILE A 1 521 ? 3.442 29.574 2.317 1.00 45.72 521 ILE A O 1
ATOM 3968 N N . ASN A 1 522 ? 5.601 29.925 1.793 1.00 42.78 522 ASN A N 1
ATOM 3969 C CA . ASN A 1 522 ? 5.503 31.384 1.800 1.00 42.78 522 ASN A CA 1
ATOM 3970 C C . ASN A 1 522 ? 4.730 31.938 0.586 1.00 42.78 522 ASN A C 1
ATOM 3972 O O . ASN A 1 522 ? 4.276 33.078 0.643 1.00 42.78 522 ASN A O 1
ATOM 3976 N N . ASP A 1 523 ? 4.578 31.150 -0.488 1.00 48.00 523 ASP A N 1
ATOM 3977 C CA . ASP A 1 523 ? 3.900 31.554 -1.732 1.00 48.00 523 ASP A CA 1
ATOM 3978 C C . ASP A 1 523 ? 3.328 30.338 -2.507 1.00 48.00 523 ASP A C 1
ATOM 3980 O O . ASP A 1 523 ? 3.912 29.901 -3.506 1.00 48.00 523 ASP A O 1
ATOM 3984 N N . PRO A 1 524 ? 2.239 29.707 -2.021 1.00 56.69 524 PRO A N 1
ATOM 3985 C CA . PRO A 1 524 ? 1.595 28.610 -2.740 1.00 56.69 524 PRO A CA 1
ATOM 3986 C C . PRO A 1 524 ? 0.966 29.154 -4.028 1.00 56.69 524 PRO A C 1
ATOM 3988 O O . PRO A 1 524 ? 0.112 30.041 -3.975 1.00 56.69 524 PRO A O 1
ATOM 3991 N N . GLN A 1 525 ? 1.366 28.638 -5.193 1.00 55.66 525 GLN A N 1
ATOM 3992 C CA . GLN A 1 525 ? 0.719 29.043 -6.443 1.00 55.66 525 GLN A CA 1
ATOM 3993 C C . GLN A 1 525 ? -0.571 28.251 -6.634 1.00 55.66 525 GLN A C 1
ATOM 3995 O O . GLN A 1 525 ? -0.551 27.027 -6.489 1.00 55.66 525 GLN A O 1
ATOM 4000 N N . PRO A 1 526 ? -1.667 28.923 -7.011 1.00 64.81 526 PRO A N 1
ATOM 4001 C CA . PRO A 1 526 ? -2.940 28.263 -7.222 1.00 64.81 526 PRO A CA 1
ATOM 4002 C C . PRO A 1 526 ? -2.866 27.309 -8.420 1.00 64.81 526 PRO A C 1
ATOM 4004 O O . PRO A 1 526 ? -2.515 27.698 -9.538 1.00 64.81 526 PRO A O 1
ATOM 4007 N N . GLY A 1 527 ? -3.225 26.052 -8.188 1.00 73.06 527 GLY A N 1
ATOM 4008 C CA . GLY A 1 527 ? -3.474 25.055 -9.215 1.00 73.06 527 GLY A CA 1
ATOM 4009 C C . GLY A 1 527 ? -4.888 25.187 -9.798 1.00 73.06 527 GLY A C 1
ATOM 4010 O O . GLY A 1 527 ? -5.823 25.580 -9.101 1.00 73.06 527 GLY A O 1
ATOM 4011 N N . PRO A 1 528 ? -5.111 24.803 -11.070 1.00 79.12 528 PRO A N 1
ATOM 4012 C CA . PRO A 1 528 ? -6.445 24.825 -11.684 1.00 79.12 528 PRO A CA 1
ATOM 4013 C C . PRO A 1 528 ? -7.435 23.827 -11.054 1.00 79.12 528 PRO A C 1
ATOM 4015 O O . PRO A 1 528 ? -8.616 23.851 -11.393 1.00 79.12 528 PRO A O 1
ATOM 4018 N N . TYR A 1 529 ? -6.952 22.942 -10.178 1.00 84.25 529 TYR A N 1
ATOM 4019 C CA . TYR A 1 529 ? -7.733 21.923 -9.476 1.00 84.25 529 TYR A CA 1
ATOM 4020 C C . TYR A 1 529 ? -7.930 22.242 -7.989 1.00 84.25 529 TYR A C 1
ATOM 4022 O O . TYR A 1 529 ? -8.521 21.434 -7.278 1.00 84.25 529 TYR A O 1
ATOM 4030 N N . ASP A 1 530 ? -7.443 23.392 -7.515 1.00 84.12 530 ASP A N 1
ATOM 4031 C CA . ASP A 1 530 ? -7.550 23.762 -6.107 1.00 84.12 530 ASP A CA 1
ATOM 4032 C C . ASP A 1 530 ? -9.000 24.078 -5.737 1.00 84.12 530 ASP A C 1
ATOM 4034 O O . ASP A 1 530 ? -9.642 24.955 -6.322 1.00 84.12 530 ASP A O 1
ATOM 4038 N N . VAL A 1 531 ? -9.502 23.369 -4.726 1.00 85.88 531 VAL A N 1
ATOM 4039 C CA . VAL A 1 531 ? -10.874 23.509 -4.209 1.00 85.88 531 VAL A CA 1
ATOM 4040 C C . VAL A 1 531 ? -10.920 23.945 -2.739 1.00 85.88 531 VAL A C 1
ATOM 4042 O O . VAL A 1 531 ? -12.002 24.086 -2.172 1.00 85.88 531 VAL A O 1
ATOM 4045 N N . GLY A 1 532 ? -9.759 24.219 -2.133 1.00 85.31 532 GLY A N 1
ATOM 4046 C CA . GLY A 1 532 ? -9.618 24.497 -0.702 1.00 85.31 532 GLY A CA 1
ATOM 4047 C C . GLY A 1 532 ? -9.680 23.220 0.138 1.00 85.31 532 GLY A C 1
ATOM 4048 O O . GLY A 1 532 ? -9.408 22.136 -0.366 1.00 85.31 532 GLY A O 1
ATOM 4049 N N . PHE A 1 533 ? -10.037 23.342 1.419 1.00 87.75 533 PHE A N 1
ATOM 4050 C CA . PHE A 1 533 ? -10.094 22.194 2.327 1.00 87.75 533 PHE A CA 1
ATOM 4051 C C . PHE A 1 533 ? -11.180 21.193 1.929 1.00 87.75 533 PHE A C 1
ATOM 4053 O O . PHE A 1 533 ? -12.346 21.541 1.742 1.00 87.75 533 PHE A O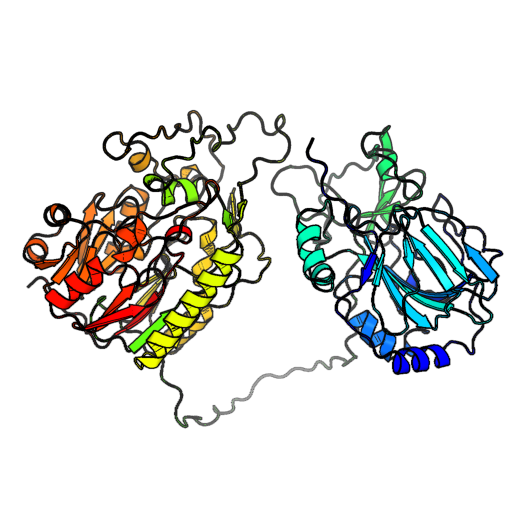 1
ATOM 4060 N N . GLU A 1 534 ? -10.783 19.927 1.857 1.00 92.69 534 GLU A N 1
ATOM 4061 C CA . GLU A 1 534 ? -11.638 18.810 1.461 1.00 92.69 534 GLU A CA 1
ATOM 4062 C C . GLU A 1 534 ? -11.931 17.877 2.639 1.00 92.69 534 GLU A C 1
ATOM 4064 O O . GLU A 1 534 ? -11.278 17.948 3.680 1.00 92.69 534 GLU A O 1
ATOM 4069 N N . MET A 1 535 ? -12.899 16.973 2.477 1.00 95.19 535 MET A N 1
ATOM 4070 C CA . MET A 1 535 ? -13.129 15.905 3.452 1.00 95.19 535 MET A CA 1
ATOM 4071 C C . MET A 1 535 ? -11.941 14.940 3.425 1.00 95.19 535 MET A C 1
ATOM 4073 O O . MET A 1 535 ? -11.693 14.297 2.408 1.00 95.19 535 MET A O 1
ATOM 4077 N N . MET A 1 536 ? -11.240 14.826 4.548 1.00 95.31 536 MET A N 1
ATOM 4078 C CA . MET A 1 536 ? -10.214 13.810 4.796 1.00 95.31 536 MET A CA 1
ATOM 4079 C C . MET A 1 536 ? -10.451 13.310 6.210 1.00 95.31 536 MET A C 1
ATOM 4081 O O . MET A 1 536 ? -10.566 14.128 7.120 1.00 95.31 536 MET A O 1
ATOM 4085 N N . LEU A 1 537 ? -10.628 12.006 6.380 1.00 96.19 537 LEU A N 1
ATOM 4086 C CA . LEU A 1 537 ? -10.942 11.399 7.668 1.00 96.19 537 LEU A CA 1
ATOM 4087 C C . LEU A 1 537 ? -10.614 9.917 7.574 1.00 96.19 537 LEU A C 1
ATOM 4089 O O . LEU A 1 537 ? -11.290 9.187 6.856 1.00 96.19 537 LEU A O 1
ATOM 4093 N N . ASP A 1 538 ? -9.615 9.471 8.314 1.00 96.94 538 ASP A N 1
ATOM 4094 C CA . ASP A 1 538 ? -9.298 8.051 8.391 1.00 96.94 538 ASP A CA 1
ATOM 4095 C C . ASP A 1 538 ? -10.257 7.349 9.374 1.00 96.94 538 ASP A C 1
ATOM 4097 O O . ASP A 1 538 ? -10.613 7.892 10.421 1.00 96.94 538 ASP A O 1
ATOM 4101 N N . GLY A 1 539 ? -10.665 6.116 9.070 1.00 97.06 539 GLY A N 1
ATOM 4102 C CA . GLY A 1 539 ? -11.434 5.241 9.957 1.00 97.06 539 GLY A CA 1
ATOM 4103 C C . GLY A 1 539 ? -10.763 5.034 11.318 1.00 97.06 539 GLY A C 1
ATOM 4104 O O . GLY A 1 539 ? -11.453 4.988 12.333 1.00 97.06 539 GLY A O 1
ATOM 4105 N N . ALA A 1 540 ? -9.427 5.035 11.368 1.00 96.88 540 ALA A N 1
ATOM 4106 C CA . ALA A 1 540 ? -8.638 4.969 12.602 1.00 96.88 540 ALA A CA 1
ATOM 4107 C C . ALA A 1 540 ? -8.711 6.248 13.473 1.00 96.88 540 ALA A C 1
ATOM 4109 O O . ALA A 1 540 ? -8.167 6.288 14.576 1.00 96.88 540 ALA A O 1
ATOM 4110 N N . GLN A 1 541 ? -9.416 7.302 13.039 1.00 97.06 541 GLN A N 1
ATOM 4111 C CA . GLN A 1 541 ? -9.802 8.422 13.913 1.00 97.06 541 GLN A CA 1
ATOM 4112 C C . GLN A 1 541 ? -11.084 8.159 14.715 1.00 97.06 541 GLN A C 1
ATOM 4114 O O . GLN A 1 541 ? -11.450 8.982 15.560 1.00 97.06 541 GLN A O 1
ATOM 4119 N N . VAL A 1 542 ? -11.784 7.053 14.441 1.00 98.12 542 VAL A N 1
ATOM 4120 C CA . VAL A 1 542 ? -13.103 6.740 14.995 1.00 98.12 542 VAL A CA 1
ATOM 4121 C C . VAL A 1 542 ? -13.009 5.560 15.958 1.00 98.12 542 VAL A C 1
ATOM 4123 O O . VAL A 1 542 ? -12.794 4.421 15.552 1.00 98.12 542 VAL A O 1
ATOM 4126 N N . LEU A 1 543 ? -13.265 5.819 17.237 1.00 97.94 543 LEU A N 1
ATOM 4127 C CA . LEU A 1 543 ? -13.506 4.783 18.239 1.00 97.94 543 LEU A CA 1
ATOM 4128 C C . LEU A 1 543 ? -14.993 4.406 18.237 1.00 97.94 543 LEU A C 1
ATOM 4130 O O . LEU A 1 543 ? -15.859 5.285 18.317 1.00 97.94 543 LEU A O 1
ATOM 4134 N N . ARG A 1 544 ? -15.293 3.103 18.178 1.00 97.88 544 ARG A N 1
ATOM 4135 C CA . ARG A 1 544 ? -16.666 2.579 18.083 1.00 97.88 544 ARG A CA 1
ATOM 4136 C C . ARG A 1 544 ? -17.135 2.004 19.417 1.00 97.88 544 ARG A C 1
ATOM 4138 O O . ARG A 1 544 ? -16.483 1.137 19.993 1.00 97.88 544 ARG A O 1
ATOM 4145 N N . LEU A 1 545 ? -18.289 2.467 19.888 1.00 96.81 545 LEU A N 1
ATOM 4146 C CA . LEU A 1 545 ? -18.912 2.065 21.149 1.00 96.81 545 LEU A CA 1
ATOM 4147 C C . LEU A 1 545 ? -20.416 1.855 20.947 1.00 96.81 545 LEU A C 1
ATOM 4149 O O . LEU A 1 545 ? -21.236 2.641 21.425 1.00 96.81 545 LEU A O 1
ATOM 4153 N N . GLY A 1 546 ? -20.798 0.794 20.236 1.00 96.38 546 GLY A N 1
ATOM 4154 C CA . GLY A 1 546 ? -22.204 0.484 19.998 1.00 96.38 546 GLY A CA 1
ATOM 4155 C C . GLY A 1 546 ? -22.883 1.613 19.223 1.00 96.38 546 GLY A C 1
ATOM 4156 O O . GLY A 1 546 ? -22.585 1.845 18.053 1.00 96.38 546 GLY A O 1
ATOM 4157 N N . ARG A 1 547 ? -23.787 2.343 19.881 1.00 97.25 547 ARG A N 1
ATOM 4158 C CA . ARG A 1 547 ? -24.481 3.515 19.318 1.00 97.25 547 ARG A CA 1
ATOM 4159 C C . ARG A 1 547 ? -23.635 4.783 19.248 1.00 97.25 547 ARG A C 1
ATOM 4161 O O . ARG A 1 547 ? -24.064 5.734 18.593 1.00 97.25 547 ARG A O 1
ATOM 4168 N N . ASP A 1 548 ? -22.486 4.826 19.909 1.00 98.06 548 ASP A N 1
ATOM 4169 C CA . ASP A 1 548 ? -21.666 6.024 20.054 1.00 98.06 548 ASP A CA 1
ATOM 4170 C C . ASP A 1 548 ? -20.344 5.895 19.303 1.00 98.06 548 ASP A C 1
ATOM 4172 O O . ASP A 1 548 ? -19.654 4.882 19.388 1.00 98.06 548 ASP A O 1
ATOM 4176 N N . LEU A 1 549 ? -19.978 6.950 18.582 1.00 98.44 549 LEU A N 1
ATOM 4177 C CA . LEU A 1 549 ? -18.710 7.072 17.876 1.00 98.44 549 LEU A CA 1
ATOM 4178 C C . LEU A 1 549 ? -17.943 8.253 18.460 1.00 98.44 549 LEU A C 1
ATOM 4180 O O . LEU A 1 549 ? -18.434 9.379 18.411 1.00 98.44 549 LEU A O 1
ATOM 4184 N N . VAL A 1 550 ? -16.754 8.016 19.008 1.00 98.25 550 VAL A N 1
ATOM 4185 C CA . VAL A 1 550 ? -15.855 9.091 19.453 1.00 98.25 550 VAL A CA 1
ATOM 4186 C C . VAL A 1 550 ? -14.873 9.368 18.325 1.00 98.25 550 VAL A C 1
ATOM 4188 O O . VAL A 1 550 ? -14.164 8.460 17.901 1.00 98.25 550 VAL A O 1
ATOM 4191 N N . VAL A 1 551 ? -14.851 10.601 17.817 1.00 98.25 551 VAL A N 1
ATOM 4192 C CA . VAL A 1 551 ? -14.083 10.948 16.613 1.00 98.25 551 VAL A CA 1
ATOM 4193 C C . VAL A 1 551 ? -13.091 12.062 16.902 1.00 98.25 551 VAL A C 1
ATOM 4195 O O . VAL A 1 551 ? -13.493 13.153 17.319 1.00 98.25 551 VAL A O 1
ATOM 4198 N N . ASN A 1 552 ? -11.804 11.787 16.669 1.00 96.38 552 ASN A N 1
ATOM 4199 C CA . ASN A 1 552 ? -10.740 12.779 16.792 1.00 96.38 552 ASN A CA 1
ATOM 4200 C C . ASN A 1 552 ? -10.792 13.799 15.644 1.00 96.38 552 ASN A C 1
ATOM 4202 O O . ASN A 1 552 ? -10.866 13.436 14.476 1.00 96.38 552 ASN A O 1
ATOM 4206 N N . ILE A 1 553 ? -10.721 15.086 15.984 1.00 95.06 553 ILE A N 1
ATOM 4207 C CA . ILE A 1 553 ? -10.699 16.207 15.044 1.00 95.06 553 ILE A CA 1
ATOM 4208 C C . ILE A 1 553 ? -9.471 17.062 15.340 1.00 95.06 553 ILE A C 1
ATOM 4210 O O . ILE A 1 553 ? -9.466 17.885 16.258 1.00 95.06 553 ILE A O 1
ATOM 4214 N N . ALA A 1 554 ? -8.424 16.865 14.544 1.00 89.19 554 ALA A N 1
ATOM 4215 C CA . ALA A 1 554 ? -7.199 17.658 14.650 1.00 89.19 554 ALA A CA 1
ATOM 4216 C C . ALA A 1 554 ? -7.215 18.953 13.815 1.00 89.19 554 ALA A C 1
ATOM 4218 O O . ALA A 1 554 ? -6.586 19.934 14.208 1.00 89.19 554 ALA A O 1
ATOM 4219 N N . GLN A 1 555 ? -7.929 18.961 12.682 1.00 87.19 555 GLN A N 1
ATOM 4220 C CA . GLN A 1 555 ? -7.914 20.046 11.694 1.00 87.19 555 GLN A CA 1
ATOM 4221 C C . GLN A 1 555 ? -9.256 20.151 10.921 1.00 87.19 555 GLN A C 1
ATOM 4223 O O . GLN A 1 555 ? -10.196 19.386 11.175 1.00 87.19 555 GLN A O 1
ATOM 4228 N N . SER A 1 556 ? -9.373 21.116 9.999 1.00 90.44 556 SER A N 1
ATOM 4229 C CA . SER A 1 556 ? -10.614 21.449 9.271 1.00 90.44 556 SER A CA 1
ATOM 4230 C C . SER A 1 556 ? -11.081 20.397 8.249 1.00 90.44 556 SER A C 1
ATOM 4232 O O . SER A 1 556 ? -12.289 20.224 8.049 1.00 90.44 556 SER A O 1
ATOM 4234 N N . ASN A 1 557 ? -10.161 19.674 7.611 1.00 94.06 557 ASN A N 1
ATOM 4235 C CA . ASN A 1 557 ? -10.466 18.510 6.776 1.00 94.06 557 ASN A CA 1
ATOM 4236 C C . ASN A 1 557 ? -11.163 17.395 7.582 1.00 94.06 557 ASN A C 1
ATOM 4238 O O . ASN A 1 557 ? -12.205 16.901 7.143 1.00 94.06 557 ASN A O 1
ATOM 4242 N N . HIS A 1 558 ? -10.660 17.066 8.784 1.00 95.62 558 HIS A N 1
ATOM 4243 C CA . HIS A 1 558 ? -11.269 16.089 9.700 1.00 95.62 558 HIS A CA 1
ATOM 4244 C C . HIS A 1 558 ? -12.679 16.536 10.089 1.00 95.62 558 HIS A C 1
ATOM 4246 O O . HIS A 1 558 ? -13.633 15.766 9.983 1.00 95.62 558 HIS A O 1
ATOM 4252 N N . ALA A 1 559 ? -12.844 17.812 10.462 1.00 96.00 559 ALA A N 1
ATOM 4253 C CA . ALA A 1 559 ? -14.150 18.371 10.811 1.00 96.00 559 ALA A CA 1
ATOM 4254 C C . ALA A 1 559 ? -15.170 18.223 9.666 1.00 96.00 559 ALA A C 1
ATOM 4256 O O . ALA A 1 559 ? -16.318 17.853 9.909 1.00 96.00 559 ALA A O 1
ATOM 4257 N N . SER A 1 560 ? -14.739 18.436 8.420 1.00 95.94 560 SER A N 1
ATOM 4258 C CA . SER A 1 560 ? -15.582 18.267 7.228 1.00 95.94 560 SER A CA 1
ATOM 4259 C C . SER A 1 560 ? -15.960 16.801 6.975 1.00 95.94 560 SER A C 1
ATOM 4261 O O . SER A 1 560 ? -17.090 16.513 6.574 1.00 95.94 560 SER A O 1
ATOM 4263 N N . GLY A 1 561 ? -15.046 15.861 7.236 1.00 97.12 561 GLY A N 1
ATOM 4264 C CA . GLY A 1 561 ? -15.343 14.427 7.204 1.00 97.12 561 GLY A CA 1
ATOM 4265 C C . GLY A 1 561 ? -16.346 14.011 8.286 1.00 97.12 561 GLY A C 1
ATOM 4266 O O . GLY A 1 561 ? -17.275 13.250 8.013 1.00 97.12 561 GLY A O 1
ATOM 4267 N N . VAL A 1 562 ? -16.225 14.569 9.493 1.00 98.19 562 VAL A N 1
ATOM 4268 C CA . VAL A 1 562 ? -17.165 14.315 10.597 1.00 98.19 562 VAL A CA 1
ATOM 4269 C C . VAL A 1 562 ? -18.552 14.877 10.298 1.00 98.19 562 VAL A C 1
ATOM 4271 O O . VAL A 1 562 ? -19.544 14.182 10.503 1.00 98.19 562 VAL A O 1
ATOM 4274 N N . ASP A 1 563 ? -18.638 16.083 9.736 1.00 97.94 563 ASP A N 1
ATOM 4275 C CA . ASP A 1 563 ? -19.892 16.661 9.241 1.00 97.94 563 ASP A CA 1
ATOM 4276 C C . ASP A 1 563 ? -20.611 15.727 8.250 1.00 97.94 563 ASP A C 1
ATOM 4278 O O . ASP A 1 563 ? -21.843 15.642 8.241 1.00 97.94 563 ASP A O 1
ATOM 4282 N N . TRP A 1 564 ? -19.857 15.034 7.390 1.00 98.06 564 TRP A N 1
ATOM 4283 C CA . TRP A 1 564 ? -20.416 14.037 6.479 1.00 98.06 564 TRP A CA 1
ATOM 4284 C C . TRP A 1 564 ? -20.926 12.808 7.238 1.00 98.06 564 TRP A C 1
ATOM 4286 O O . TRP A 1 564 ? -22.069 12.402 7.014 1.00 98.06 564 TRP A O 1
ATOM 4296 N N . LEU A 1 565 ? -20.128 12.255 8.163 1.00 98.00 565 LEU A N 1
ATOM 4297 C CA . LEU A 1 565 ? -20.526 11.096 8.971 1.00 98.00 565 LEU A CA 1
ATOM 4298 C C . LEU A 1 565 ? -21.793 11.380 9.781 1.00 98.00 565 LEU A C 1
ATOM 4300 O O . LEU A 1 565 ? -22.706 10.560 9.783 1.00 98.00 565 LEU A O 1
ATOM 4304 N N . GLU A 1 566 ? -21.894 12.547 10.419 1.00 98.00 566 GLU A N 1
ATOM 4305 C CA . GLU A 1 566 ? -23.072 12.936 11.203 1.00 98.00 566 GLU A CA 1
ATOM 4306 C C . GLU A 1 566 ? -24.343 12.948 10.349 1.00 98.00 566 GLU A C 1
ATOM 4308 O O . GLU A 1 566 ? -25.387 12.450 10.774 1.00 98.00 566 GLU A O 1
ATOM 4313 N N . ARG A 1 567 ? -24.257 13.473 9.120 1.00 98.19 567 ARG A N 1
ATOM 4314 C CA . ARG A 1 567 ? -25.388 13.499 8.181 1.00 98.19 567 ARG A CA 1
ATOM 4315 C C . ARG A 1 567 ? -25.731 12.100 7.670 1.00 98.19 567 ARG A C 1
ATOM 4317 O O . ARG A 1 567 ? -26.908 11.756 7.600 1.00 98.19 567 ARG A O 1
ATOM 4324 N N . HIS A 1 568 ? -24.725 11.298 7.325 1.00 98.38 568 HIS A N 1
ATOM 4325 C CA . HIS A 1 568 ? -24.896 9.950 6.767 1.00 98.38 568 HIS A CA 1
ATOM 4326 C C . HIS A 1 568 ? -25.436 8.937 7.788 1.00 98.38 568 HIS A C 1
ATOM 4328 O O . HIS A 1 568 ? -26.202 8.023 7.459 1.00 98.38 568 HIS A O 1
ATOM 4334 N N . LEU A 1 569 ? -25.043 9.098 9.051 1.00 97.88 569 LEU A N 1
ATOM 4335 C CA . LEU A 1 569 ? -25.399 8.210 10.157 1.00 97.88 569 LEU A CA 1
ATOM 4336 C C . LEU A 1 569 ? -26.565 8.733 11.005 1.00 97.88 569 LEU A C 1
ATOM 4338 O O . LEU A 1 569 ? -26.921 8.098 12.002 1.00 97.88 569 LEU A O 1
ATOM 4342 N N . ALA A 1 570 ? -27.174 9.857 10.618 1.00 97.31 570 ALA A N 1
ATOM 4343 C CA . ALA A 1 570 ? -28.264 10.489 11.348 1.00 97.31 570 ALA A CA 1
ATOM 4344 C C . ALA A 1 570 ? -29.375 9.482 11.699 1.00 97.31 570 ALA A C 1
ATOM 4346 O O . ALA A 1 570 ? -29.918 8.787 10.839 1.00 97.31 570 ALA A O 1
ATOM 4347 N N . GLY A 1 571 ? -29.702 9.392 12.990 1.00 95.75 571 GLY A N 1
ATOM 4348 C CA . GLY A 1 571 ? -30.713 8.470 13.517 1.00 95.75 571 GLY A CA 1
ATOM 4349 C C . GLY A 1 571 ? -30.247 7.023 13.729 1.00 95.75 571 GLY A C 1
ATOM 4350 O O . GLY A 1 571 ? -31.018 6.237 14.273 1.00 95.75 571 GLY A O 1
ATOM 4351 N N . ARG A 1 572 ? -29.010 6.668 13.348 1.00 95.88 572 ARG A N 1
ATOM 4352 C CA . ARG A 1 572 ? -28.412 5.336 13.573 1.00 95.88 572 ARG A CA 1
ATOM 4353 C C . ARG A 1 572 ? -27.293 5.347 14.614 1.00 95.88 572 ARG A C 1
ATOM 4355 O O . ARG A 1 572 ? -27.226 4.421 15.413 1.00 95.88 572 ARG A O 1
ATOM 4362 N N . TYR A 1 573 ? -26.463 6.391 14.619 1.00 98.00 573 TYR A N 1
ATOM 4363 C CA . TYR A 1 573 ? -25.338 6.554 15.546 1.00 98.00 573 TYR A CA 1
ATOM 4364 C C . TYR A 1 573 ? -25.279 7.981 16.107 1.00 98.00 573 TYR A C 1
ATOM 4366 O O . TYR A 1 573 ? -25.769 8.927 15.485 1.00 98.00 573 TYR A O 1
ATOM 4374 N N . ARG A 1 574 ? -24.671 8.132 17.287 1.00 97.62 574 ARG A N 1
ATOM 4375 C CA . ARG A 1 574 ? -24.350 9.410 17.933 1.00 97.62 574 ARG A CA 1
ATOM 4376 C C . ARG A 1 574 ? -22.858 9.670 17.793 1.00 97.62 574 ARG A C 1
ATOM 4378 O O . ARG A 1 574 ? -22.053 8.803 18.113 1.00 97.62 574 ARG A O 1
ATOM 4385 N N . ILE A 1 575 ? -22.494 10.856 17.321 1.00 98.06 575 ILE A N 1
ATOM 4386 C CA . ILE A 1 575 ? -21.094 11.234 17.124 1.00 98.06 575 ILE A CA 1
ATOM 4387 C C . ILE A 1 575 ? -20.665 12.191 18.232 1.00 98.06 575 ILE A C 1
ATOM 4389 O O . ILE A 1 575 ? -21.337 13.184 18.506 1.00 98.06 575 ILE A O 1
ATOM 4393 N N . HIS A 1 576 ? -19.530 11.885 18.851 1.00 97.75 576 HIS A N 1
ATOM 4394 C CA . HIS A 1 576 ? -18.888 12.665 19.899 1.00 97.75 576 HIS A CA 1
ATOM 4395 C C . HIS A 1 576 ? -17.566 13.200 19.368 1.00 97.75 576 HIS A C 1
ATOM 4397 O O . HIS A 1 576 ? -16.606 12.454 19.173 1.00 97.75 576 HIS A O 1
ATOM 4403 N N . ARG A 1 577 ? -17.524 14.505 19.112 1.00 97.19 577 ARG A N 1
ATOM 4404 C CA . ARG A 1 577 ? -16.335 15.188 18.601 1.00 97.19 577 ARG A CA 1
ATOM 4405 C C . ARG A 1 577 ? -15.337 15.415 19.734 1.00 97.19 577 ARG A C 1
ATOM 4407 O O . ARG A 1 577 ? -15.674 16.092 20.703 1.00 97.19 577 ARG A O 1
ATOM 4414 N N . VAL A 1 578 ? -14.115 14.908 19.588 1.00 95.81 578 VAL A N 1
ATOM 4415 C CA . VAL A 1 578 ? -12.991 15.209 20.488 1.00 95.81 578 VAL A CA 1
ATOM 4416 C C . VAL A 1 578 ? -11.915 15.939 19.700 1.00 95.81 578 VAL A C 1
ATOM 4418 O O . VAL A 1 578 ? -11.588 15.552 18.584 1.00 95.81 578 VAL A O 1
ATOM 4421 N N . TYR A 1 579 ? -11.395 17.036 20.240 1.00 92.62 579 TYR A N 1
ATOM 4422 C CA . TYR A 1 579 ? -10.515 17.923 19.483 1.00 92.62 579 TYR A CA 1
ATOM 4423 C C . TYR A 1 579 ? -9.063 17.708 19.875 1.00 92.62 579 TYR A C 1
ATOM 4425 O O . TYR A 1 579 ? -8.725 17.845 21.049 1.00 92.62 579 TYR A O 1
ATOM 4433 N N . ARG A 1 580 ? -8.218 17.427 18.876 1.00 88.12 580 ARG A N 1
ATOM 4434 C CA . ARG A 1 580 ? -6.756 17.325 19.012 1.00 88.12 580 ARG A CA 1
ATOM 4435 C C . ARG A 1 580 ? -6.319 16.353 20.113 1.00 88.12 580 ARG A C 1
ATOM 4437 O O . ARG A 1 580 ? -5.413 16.650 20.884 1.00 88.12 580 ARG A O 1
ATOM 4444 N N . MET A 1 581 ? -6.983 15.197 20.197 1.00 88.12 581 MET A N 1
ATOM 4445 C CA . MET A 1 581 ? -6.520 14.086 21.040 1.00 88.12 581 MET A CA 1
ATOM 4446 C C . MET A 1 581 ? -5.260 13.449 20.454 1.00 88.12 581 MET A C 1
ATOM 4448 O O . MET A 1 581 ? -4.384 13.024 21.196 1.00 88.12 581 MET A O 1
ATOM 4452 N N . ALA A 1 582 ? -5.183 13.419 19.127 1.00 87.00 582 ALA A N 1
ATOM 4453 C CA . ALA A 1 582 ? -4.005 13.082 18.342 1.00 87.00 582 ALA A CA 1
ATOM 4454 C C . ALA A 1 582 ? -3.925 14.017 17.126 1.00 87.00 582 ALA A C 1
ATOM 4456 O O . ALA A 1 582 ? -4.926 14.654 16.773 1.00 87.00 582 ALA A O 1
ATOM 4457 N N . ASP A 1 583 ? -2.772 14.054 16.464 1.00 79.38 583 ASP A N 1
ATOM 4458 C CA . ASP A 1 583 ? -2.601 14.683 15.152 1.00 79.38 583 ASP A CA 1
ATOM 4459 C C . ASP A 1 583 ? -3.438 13.975 14.075 1.00 79.38 583 ASP A C 1
ATOM 4461 O O . ASP A 1 583 ? -4.118 14.628 13.283 1.00 79.38 583 ASP A O 1
ATOM 4465 N N . ASN A 1 584 ? -3.472 12.642 14.121 1.00 87.94 584 ASN A N 1
ATOM 4466 C CA . ASN A 1 584 ? -4.260 11.784 13.246 1.00 87.94 584 ASN A CA 1
ATOM 4467 C C . ASN A 1 584 ? -5.019 10.722 14.060 1.00 87.94 584 ASN A C 1
ATOM 4469 O O . ASN A 1 584 ? -6.086 11.016 14.609 1.00 87.94 584 ASN A O 1
ATOM 4473 N N . HIS A 1 585 ? -4.531 9.486 14.128 1.00 94.06 585 HIS A N 1
ATOM 4474 C CA . HIS A 1 585 ? -5.310 8.347 14.631 1.00 94.06 585 HIS A CA 1
ATOM 4475 C C . HIS A 1 585 ? -5.472 8.317 16.158 1.00 94.06 585 HIS A C 1
ATOM 4477 O O . HIS A 1 585 ? -4.572 8.690 16.909 1.00 94.06 585 HIS A O 1
ATOM 4483 N N . ILE A 1 586 ? -6.641 7.860 16.625 1.00 94.31 586 ILE A N 1
ATOM 4484 C CA . ILE A 1 586 ? -6.996 7.802 18.058 1.00 94.31 586 ILE A CA 1
ATOM 4485 C C . ILE A 1 586 ? -6.613 6.465 18.711 1.00 94.31 586 ILE A C 1
ATOM 4487 O O . ILE A 1 586 ? -6.481 6.374 19.928 1.00 94.31 586 ILE A O 1
ATOM 4491 N N . ASP A 1 587 ? -6.396 5.429 17.912 1.00 92.31 587 ASP A N 1
ATOM 4492 C CA . ASP A 1 587 ? -6.237 4.021 18.294 1.00 92.31 587 ASP A CA 1
ATOM 4493 C C . ASP A 1 587 ? -4.897 3.669 18.981 1.00 92.31 587 ASP A C 1
ATOM 4495 O O . ASP A 1 587 ? -4.681 2.532 19.401 1.00 92.31 587 ASP A O 1
ATOM 4499 N N . SER A 1 588 ? -3.999 4.642 19.149 1.00 90.88 588 SER A N 1
ATOM 4500 C CA . SER A 1 588 ? -2.839 4.567 20.057 1.00 90.88 588 SER A CA 1
ATOM 4501 C C . SER A 1 588 ? -2.948 5.512 21.266 1.00 90.88 588 SER A C 1
ATOM 4503 O O . SER A 1 588 ? -2.106 5.484 22.168 1.00 90.88 588 SER A O 1
ATOM 4505 N N . MET A 1 589 ? -4.001 6.334 21.307 1.00 94.19 589 MET A N 1
ATOM 4506 C CA . MET A 1 589 ? -4.341 7.219 22.422 1.00 94.19 589 MET A CA 1
ATOM 4507 C C . MET A 1 589 ? -5.367 6.576 23.350 1.00 94.19 589 MET A C 1
ATOM 4509 O O . MET A 1 589 ? -5.203 6.628 24.572 1.00 94.19 589 MET A O 1
ATOM 4513 N N . LEU A 1 590 ? -6.413 5.978 22.777 1.00 96.94 590 LEU A N 1
ATOM 4514 C CA . LEU A 1 590 ? -7.551 5.441 23.505 1.00 96.94 590 LEU A CA 1
ATOM 4515 C C . LEU A 1 590 ? -8.185 4.265 22.751 1.00 96.94 590 LEU A C 1
ATOM 4517 O O . LEU A 1 590 ? -8.648 4.423 21.625 1.00 96.94 590 LEU A O 1
ATOM 4521 N N . LEU A 1 591 ? -8.285 3.113 23.411 1.00 97.69 591 LEU A N 1
ATOM 4522 C CA . LEU A 1 591 ? -9.030 1.948 22.930 1.00 97.69 591 LEU A CA 1
ATOM 4523 C C . LEU A 1 591 ? -10.017 1.463 23.987 1.00 97.69 591 LEU A C 1
ATOM 4525 O O . LEU A 1 591 ? -9.708 1.436 25.179 1.00 97.69 591 LEU A O 1
ATOM 4529 N N . ALA A 1 592 ? -11.199 1.035 23.554 1.00 97.81 592 ALA A N 1
ATOM 4530 C CA . ALA A 1 592 ? -12.171 0.373 24.415 1.00 97.81 592 ALA A CA 1
ATOM 4531 C C . ALA A 1 592 ? -11.870 -1.126 24.483 1.00 97.81 592 ALA A C 1
ATOM 4533 O O . ALA A 1 592 ? -11.944 -1.815 23.469 1.00 97.81 592 ALA A O 1
ATOM 4534 N N . LEU A 1 593 ? -11.543 -1.639 25.672 1.00 98.12 593 LEU A N 1
ATOM 4535 C CA . LEU A 1 593 ? -11.192 -3.055 25.835 1.00 98.12 593 LEU A CA 1
ATOM 4536 C C . LEU A 1 593 ? -12.384 -3.932 26.214 1.00 98.12 593 LEU A C 1
ATOM 4538 O O . LEU A 1 593 ? -12.392 -5.112 25.885 1.00 98.12 593 LEU A O 1
ATOM 4542 N N . ARG A 1 594 ? -13.359 -3.358 26.924 1.00 97.25 594 ARG A N 1
ATOM 4543 C CA . ARG A 1 594 ? -14.661 -3.941 27.284 1.00 97.25 594 ARG A CA 1
ATOM 4544 C C . ARG A 1 594 ? -15.583 -2.829 27.803 1.00 97.25 594 ARG A C 1
ATOM 4546 O O . ARG A 1 594 ? -15.082 -1.737 28.095 1.00 97.25 594 ARG A O 1
ATOM 4553 N N . PRO A 1 595 ? -16.894 -3.069 27.990 1.00 97.06 595 PRO A N 1
ATOM 4554 C CA . PRO A 1 595 ? -17.782 -2.062 28.563 1.00 97.06 595 PRO A CA 1
ATOM 4555 C C . PRO A 1 595 ? -17.255 -1.553 29.912 1.00 97.06 595 PRO A C 1
ATOM 4557 O O . PRO A 1 595 ? -16.954 -2.339 30.812 1.00 97.06 595 PRO A O 1
ATOM 4560 N N . GLY A 1 596 ? -17.114 -0.235 30.050 1.00 96.88 596 GLY A N 1
ATOM 4561 C CA . GLY A 1 596 ? -16.619 0.401 31.271 1.00 96.88 596 GLY A CA 1
ATOM 4562 C C . GLY A 1 596 ? -15.095 0.518 31.392 1.00 96.88 596 GLY A C 1
ATOM 4563 O O . GLY A 1 596 ? -14.635 1.065 32.397 1.00 96.88 596 GLY A O 1
ATOM 4564 N N . VAL A 1 597 ? -14.301 0.021 30.431 1.00 98.38 597 VAL A N 1
ATOM 4565 C CA . VAL A 1 597 ? -12.830 -0.011 30.534 1.00 98.38 597 VAL A CA 1
ATOM 4566 C C . VAL A 1 597 ? -12.150 0.444 29.245 1.00 98.38 597 VAL A C 1
ATOM 4568 O O . VAL A 1 597 ? -12.292 -0.175 28.189 1.00 98.38 597 VAL A O 1
ATOM 4571 N N . PHE A 1 598 ? -11.326 1.480 29.370 1.00 98.50 598 PHE A N 1
ATOM 4572 C CA . PHE A 1 598 ? -10.419 1.949 28.333 1.00 98.50 598 PHE A CA 1
ATOM 4573 C C . PHE A 1 598 ? -8.972 1.554 28.625 1.00 98.50 598 PHE A C 1
ATOM 4575 O O . PHE A 1 598 ? -8.538 1.569 29.778 1.00 98.50 598 PHE A O 1
ATOM 4582 N N . LEU A 1 599 ? -8.210 1.284 27.568 1.00 98.25 599 LEU A N 1
ATOM 4583 C CA . LEU A 1 599 ? -6.757 1.408 27.554 1.00 98.25 599 LEU A CA 1
ATOM 4584 C C . LEU A 1 599 ? -6.421 2.805 27.039 1.00 98.25 599 LEU A C 1
ATOM 4586 O O . LEU A 1 599 ? -6.829 3.167 25.938 1.00 98.25 599 LEU A O 1
ATOM 4590 N N . ALA A 1 600 ? -5.707 3.591 27.838 1.00 96.81 600 ALA A N 1
ATOM 4591 C CA . ALA A 1 600 ? -5.396 4.976 27.519 1.00 96.81 600 ALA A CA 1
ATOM 4592 C C . ALA A 1 600 ? -3.897 5.240 27.631 1.00 96.81 600 ALA A C 1
ATOM 4594 O O . ALA A 1 600 ? -3.230 4.754 28.545 1.00 96.81 600 ALA A O 1
ATOM 4595 N N . ARG A 1 601 ? -3.375 6.077 26.734 1.00 93.62 601 ARG A N 1
ATOM 4596 C CA . ARG A 1 601 ? -1.966 6.486 26.746 1.00 93.62 601 ARG A CA 1
ATOM 4597 C C . ARG A 1 601 ? -1.586 7.265 28.003 1.00 93.62 601 ARG A C 1
ATOM 4599 O O . ARG A 1 601 ? -0.489 7.091 28.522 1.00 93.62 601 ARG A O 1
ATOM 4606 N N . HIS A 1 602 ? -2.483 8.125 28.485 1.00 93.12 602 HIS A N 1
ATOM 4607 C CA . HIS A 1 602 ? -2.347 8.853 29.745 1.00 93.12 602 HIS A CA 1
ATOM 4608 C C . HIS A 1 602 ? -3.719 9.272 30.291 1.00 93.12 602 HIS A C 1
ATOM 4610 O O . HIS A 1 602 ? -4.690 9.383 29.545 1.00 93.12 602 HIS A O 1
ATOM 4616 N N . ASP A 1 603 ? -3.798 9.561 31.593 1.00 92.00 603 ASP A N 1
ATOM 4617 C CA . ASP A 1 603 ? -5.074 9.871 32.260 1.00 92.00 603 ASP A CA 1
ATOM 4618 C C . ASP A 1 603 ? -5.690 11.209 31.807 1.00 92.00 603 ASP A C 1
ATOM 4620 O O . ASP A 1 603 ? -6.907 11.331 31.740 1.00 92.00 603 ASP A O 1
ATOM 4624 N N . GLY A 1 604 ? -4.868 12.181 31.383 1.00 90.94 604 GLY A N 1
ATOM 4625 C CA . GLY A 1 604 ? -5.350 13.481 30.880 1.00 90.94 604 GLY A CA 1
ATOM 4626 C C . GLY A 1 604 ? -6.282 13.417 29.656 1.00 90.94 604 GLY A C 1
ATOM 4627 O O . GLY A 1 604 ? -6.960 14.394 29.364 1.00 90.94 604 GLY A O 1
ATOM 4628 N N . ILE A 1 605 ? -6.364 12.273 28.963 1.00 92.69 605 ILE A N 1
ATOM 4629 C CA . ILE A 1 605 ? -7.333 12.040 27.876 1.00 92.69 605 ILE A CA 1
ATOM 4630 C C . ILE A 1 605 ? -8.777 12.075 28.400 1.00 92.69 605 ILE A C 1
ATOM 4632 O O . ILE A 1 605 ? -9.700 12.413 27.660 1.00 92.69 605 ILE A O 1
ATOM 4636 N N . ARG A 1 606 ? -8.984 11.750 29.682 1.00 95.25 606 ARG A N 1
ATOM 4637 C CA . ARG A 1 606 ? -10.303 11.683 30.318 1.00 95.25 606 ARG A CA 1
ATOM 4638 C C . ARG A 1 606 ? -11.107 12.963 30.124 1.00 95.25 606 ARG A C 1
ATOM 4640 O O . ARG A 1 606 ? -12.260 12.884 29.716 1.00 95.25 606 ARG A O 1
ATOM 4647 N N . ASP A 1 607 ? -10.491 14.120 30.338 1.00 94.38 607 ASP A N 1
ATOM 4648 C CA . ASP A 1 607 ? -11.174 15.419 30.285 1.00 94.38 607 ASP A CA 1
ATOM 4649 C C . ASP A 1 607 ? -11.644 15.798 28.869 1.00 94.38 607 ASP A C 1
ATOM 4651 O O . ASP A 1 607 ? -12.459 16.704 28.701 1.00 94.38 607 ASP A O 1
ATOM 4655 N N . MET A 1 608 ? -11.159 15.088 27.845 1.00 94.06 608 MET A N 1
ATOM 4656 C CA . MET A 1 608 ? -11.537 15.288 26.446 1.00 94.06 608 MET A CA 1
ATOM 4657 C C . MET A 1 608 ? -12.792 14.501 26.052 1.00 94.06 608 MET A C 1
ATOM 4659 O O . MET A 1 608 ? -13.398 14.803 25.025 1.00 94.06 608 MET A O 1
ATOM 4663 N N . LEU A 1 609 ? -13.171 13.477 26.824 1.00 95.50 609 LEU A N 1
ATOM 4664 C CA . LEU A 1 609 ? -14.298 12.601 26.504 1.00 95.50 609 LEU A CA 1
ATOM 4665 C C . LEU A 1 609 ? -15.644 13.174 26.978 1.00 95.50 609 LEU A C 1
ATOM 4667 O O . LEU A 1 609 ? -15.687 13.941 27.943 1.00 95.50 609 LEU A O 1
ATOM 4671 N N . PRO A 1 610 ? -16.769 12.745 26.374 1.00 92.50 610 PRO A N 1
ATOM 4672 C CA . PRO A 1 610 ? -18.106 12.982 26.913 1.00 92.50 610 PRO A CA 1
ATOM 4673 C C . PRO A 1 610 ? -18.232 12.541 28.377 1.00 92.50 610 PRO A C 1
ATOM 4675 O O . PRO A 1 610 ? -17.730 11.482 28.753 1.00 92.50 610 PRO A O 1
ATOM 4678 N N . GLU A 1 611 ? -18.967 13.311 29.184 1.00 94.25 611 GLU A N 1
ATOM 4679 C CA . GLU A 1 611 ? -19.101 13.115 30.640 1.00 94.25 611 GLU A CA 1
ATOM 4680 C C . GLU A 1 611 ? -19.409 11.663 31.078 1.00 94.25 611 GLU A C 1
ATOM 4682 O O . GLU A 1 611 ? -18.757 11.188 32.012 1.00 94.25 611 GLU A O 1
ATOM 4687 N N . PRO A 1 612 ? -20.296 10.893 30.408 1.00 94.12 612 PRO A N 1
ATOM 4688 C CA . PRO A 1 612 ? -20.533 9.497 30.788 1.00 94.12 612 PRO A CA 1
ATOM 4689 C C . PRO A 1 612 ? -19.293 8.599 30.640 1.00 94.12 612 PRO A C 1
ATOM 4691 O O . PRO A 1 612 ? -19.049 7.734 31.483 1.00 94.12 612 PRO A O 1
ATOM 4694 N N . LEU A 1 613 ? -18.472 8.832 29.611 1.00 95.81 613 LEU A N 1
ATOM 4695 C CA . LEU A 1 613 ? -17.251 8.065 29.344 1.00 95.81 613 LEU A CA 1
ATOM 4696 C C . LEU A 1 613 ? -16.105 8.434 30.289 1.00 95.81 613 LEU A C 1
ATOM 4698 O O . LEU A 1 613 ? -15.238 7.606 30.555 1.00 95.81 613 LEU A O 1
ATOM 4702 N N . GLN A 1 614 ? -16.127 9.632 30.878 1.00 96.31 614 GLN A N 1
ATOM 4703 C CA . GLN A 1 614 ? -15.137 10.034 31.884 1.00 96.31 614 GLN A CA 1
ATOM 4704 C C . GLN A 1 614 ? -15.193 9.171 33.148 1.00 96.31 614 GLN A C 1
ATOM 4706 O O . GLN A 1 614 ? -14.230 9.135 33.911 1.00 96.31 614 GLN A O 1
ATOM 4711 N N . ARG A 1 615 ? -16.308 8.470 33.386 1.00 95.00 615 ARG A N 1
ATOM 4712 C CA . ARG A 1 615 ? -16.505 7.588 34.547 1.00 95.00 615 ARG A CA 1
ATOM 4713 C C . ARG A 1 615 ? -15.962 6.179 34.328 1.00 95.00 615 ARG A C 1
ATOM 4715 O O . ARG A 1 615 ? -15.870 5.414 35.286 1.00 95.00 615 ARG A O 1
ATOM 4722 N N . TRP A 1 616 ? -15.625 5.828 33.089 1.00 97.12 616 TRP A N 1
ATOM 4723 C CA . TRP A 1 616 ? -15.035 4.535 32.776 1.00 97.12 616 TRP A CA 1
ATOM 4724 C C . TRP A 1 616 ? -13.650 4.420 33.412 1.00 97.12 616 TRP A C 1
ATOM 4726 O O . TRP A 1 616 ? -12.956 5.415 33.667 1.00 97.12 616 TRP A O 1
ATOM 4736 N N . LYS A 1 617 ? -13.238 3.185 33.686 1.00 97.81 617 LYS A N 1
ATOM 4737 C CA . LYS A 1 617 ? -11.895 2.896 34.175 1.00 97.81 617 LYS A CA 1
ATOM 4738 C C . LYS A 1 617 ? -10.894 3.129 33.049 1.00 97.81 617 LYS A C 1
ATOM 4740 O O . LYS A 1 617 ? -11.099 2.646 31.942 1.00 97.81 617 LYS A O 1
ATOM 4745 N N . PHE A 1 618 ? -9.803 3.832 33.347 1.00 98.25 618 PHE A N 1
ATOM 4746 C CA . PHE A 1 618 ? -8.688 3.994 32.416 1.00 98.25 618 PHE A CA 1
ATOM 4747 C C . PHE A 1 618 ? -7.538 3.140 32.926 1.00 98.25 618 PHE A C 1
ATOM 4749 O O . PHE A 1 618 ? -7.058 3.333 34.043 1.00 98.25 618 PHE A O 1
ATOM 4756 N N . ILE A 1 619 ? -7.117 2.189 32.108 1.00 98.12 619 ILE A N 1
ATOM 4757 C CA . ILE A 1 619 ? -5.875 1.461 32.293 1.00 98.12 619 ILE A CA 1
ATOM 4758 C C . ILE A 1 619 ? -4.801 2.294 31.604 1.00 98.12 619 ILE A C 1
ATOM 4760 O O . ILE A 1 619 ? -4.827 2.455 30.387 1.00 98.12 619 ILE A O 1
ATOM 4764 N N . VAL A 1 620 ? -3.885 2.847 32.396 1.00 96.56 620 VAL A N 1
ATOM 4765 C CA . VAL A 1 620 ? -2.741 3.617 31.902 1.00 96.56 620 VAL A CA 1
ATOM 4766 C C . VAL A 1 620 ? -1.478 2.806 32.193 1.00 96.56 620 VAL A C 1
ATOM 4768 O O . VAL A 1 620 ? -1.090 2.693 33.360 1.00 96.56 620 VAL A O 1
ATOM 4771 N N . PRO A 1 621 ? -0.863 2.180 31.178 1.00 92.81 621 PRO A N 1
ATOM 4772 C CA . PRO A 1 621 ? 0.347 1.395 31.365 1.00 92.81 621 PRO A CA 1
ATOM 4773 C C . PRO A 1 621 ? 1.557 2.304 31.629 1.00 92.81 621 PRO A C 1
ATOM 4775 O O . PRO A 1 621 ? 1.517 3.505 31.344 1.00 92.81 621 PRO A O 1
ATOM 4778 N N . PRO A 1 622 ? 2.656 1.754 32.176 1.00 88.06 622 PRO A N 1
ATOM 4779 C CA . PRO A 1 622 ? 3.899 2.502 32.302 1.00 88.06 622 PRO A CA 1
ATOM 4780 C C . PRO A 1 622 ? 4.424 2.929 30.926 1.00 88.06 622 PRO A C 1
ATOM 4782 O O . PRO A 1 622 ? 4.094 2.333 29.899 1.00 88.06 622 PRO A O 1
ATOM 4785 N N . GLN A 1 623 ? 5.289 3.945 30.917 1.00 84.75 623 GLN A N 1
ATOM 4786 C CA . GLN A 1 623 ? 5.974 4.368 29.700 1.00 84.75 623 GLN A CA 1
ATOM 4787 C C . GLN A 1 623 ? 6.710 3.173 29.053 1.00 84.75 623 GLN A C 1
ATOM 4789 O O . GLN A 1 623 ? 7.371 2.422 29.778 1.00 84.75 623 GLN A O 1
ATOM 4794 N N . PRO A 1 624 ? 6.621 2.995 27.719 1.00 81.06 624 PRO A N 1
ATOM 4795 C CA . PRO A 1 624 ? 7.304 1.911 27.020 1.00 81.06 624 PRO A CA 1
ATOM 4796 C C . PRO A 1 624 ? 8.818 1.920 27.265 1.00 81.06 624 PRO A C 1
ATOM 4798 O O . PRO A 1 624 ? 9.453 2.976 27.213 1.00 81.06 624 PRO A O 1
ATOM 4801 N N . ASP A 1 625 ? 9.392 0.739 27.501 1.00 77.81 625 ASP A N 1
ATOM 4802 C CA . ASP A 1 625 ? 10.839 0.565 27.646 1.00 77.81 625 ASP A CA 1
ATOM 4803 C C . ASP A 1 625 ? 11.524 0.780 26.290 1.00 77.81 625 ASP A C 1
ATOM 4805 O O . ASP A 1 625 ? 11.194 0.125 25.302 1.00 77.81 625 ASP A O 1
ATOM 4809 N N . THR A 1 626 ? 12.495 1.691 26.229 1.00 68.38 626 THR A N 1
ATOM 4810 C CA . THR A 1 626 ? 13.244 1.968 24.998 1.00 68.38 626 THR A CA 1
ATOM 4811 C C . THR A 1 626 ? 14.050 0.760 24.521 1.00 68.38 626 THR A C 1
ATOM 4813 O O . THR A 1 626 ? 14.304 0.652 23.323 1.00 68.38 626 THR A O 1
ATOM 4816 N N . GLY A 1 627 ? 14.400 -0.170 25.419 1.00 70.25 627 GLY A N 1
ATOM 4817 C CA . GLY A 1 627 ? 15.056 -1.434 25.082 1.00 70.25 627 GLY A CA 1
ATOM 4818 C C . GLY A 1 627 ? 14.141 -2.483 24.436 1.00 70.25 627 GLY A C 1
ATOM 4819 O O . GLY A 1 627 ? 14.646 -3.478 23.925 1.00 70.25 627 GLY A O 1
ATOM 4820 N N . ALA A 1 628 ? 12.818 -2.272 24.426 1.00 75.19 628 ALA A N 1
ATOM 4821 C CA . ALA A 1 628 ? 11.834 -3.196 23.847 1.00 75.19 628 ALA A CA 1
ATOM 4822 C C . ALA A 1 628 ? 11.606 -2.998 22.332 1.00 75.19 628 ALA A C 1
ATOM 4824 O O . ALA A 1 628 ? 10.716 -3.615 21.740 1.00 75.19 628 ALA A O 1
ATOM 4825 N N . PHE A 1 629 ? 12.385 -2.121 21.693 1.00 82.88 629 PHE A N 1
ATOM 4826 C CA . PHE A 1 629 ? 12.302 -1.847 20.260 1.00 82.88 629 PHE A CA 1
ATOM 4827 C C . PHE A 1 629 ? 13.581 -2.297 19.549 1.00 82.88 629 PHE A C 1
ATOM 4829 O O . PHE A 1 629 ? 14.672 -2.127 20.101 1.00 82.88 629 PHE A O 1
ATOM 4836 N N . PRO A 1 630 ? 13.483 -2.818 18.311 1.00 82.94 630 PRO A N 1
ATOM 4837 C CA . PRO A 1 630 ? 14.660 -3.034 17.482 1.00 82.94 630 PRO A CA 1
ATOM 4838 C C . PRO A 1 630 ? 15.470 -1.743 17.320 1.00 82.94 630 PRO A C 1
ATOM 4840 O O . PRO A 1 630 ? 14.911 -0.652 17.196 1.00 82.94 630 PRO A O 1
ATOM 4843 N N . ALA A 1 631 ? 16.796 -1.877 17.299 1.00 82.06 631 ALA A N 1
ATOM 4844 C CA . ALA A 1 631 ? 17.676 -0.778 16.935 1.00 82.06 631 ALA A CA 1
ATOM 4845 C C . ALA A 1 631 ? 17.630 -0.581 15.414 1.00 82.06 631 ALA A C 1
ATOM 4847 O O . ALA A 1 631 ? 17.994 -1.485 14.656 1.00 82.06 631 ALA A O 1
ATOM 4848 N N . TYR A 1 632 ? 17.186 0.597 14.993 1.00 83.44 632 TYR A N 1
ATOM 4849 C CA . TYR A 1 632 ? 17.185 1.024 13.597 1.00 83.44 632 TYR A CA 1
ATOM 4850 C C . TYR A 1 632 ? 18.438 1.856 13.294 1.00 83.44 632 TYR A C 1
ATOM 4852 O O . TYR A 1 632 ? 19.073 2.384 14.210 1.00 83.44 632 TYR A O 1
ATOM 4860 N N . GLY A 1 633 ? 18.828 1.930 12.024 1.00 73.06 633 GLY A N 1
ATOM 4861 C CA . GLY A 1 633 ? 19.910 2.801 11.579 1.00 73.06 633 GLY A CA 1
ATOM 4862 C C . GLY A 1 633 ? 19.476 4.267 11.537 1.00 73.06 633 GLY A C 1
ATOM 4863 O O . GLY A 1 633 ? 18.289 4.576 11.479 1.00 73.06 633 GLY A O 1
ATOM 4864 N N . ASP A 1 634 ? 20.449 5.179 11.498 1.00 68.25 634 ASP A N 1
ATOM 4865 C CA . ASP A 1 634 ? 20.198 6.632 11.455 1.00 68.25 634 ASP A CA 1
ATOM 4866 C C . ASP A 1 634 ? 19.411 7.079 10.205 1.00 68.25 634 ASP A C 1
ATOM 4868 O O . ASP A 1 634 ? 18.838 8.165 10.177 1.00 68.25 634 ASP A O 1
ATOM 4872 N N . ALA A 1 635 ? 19.385 6.233 9.172 1.00 67.94 635 ALA A N 1
ATOM 4873 C CA . ALA A 1 635 ? 18.655 6.432 7.927 1.00 67.94 635 ALA A CA 1
ATOM 4874 C C . ALA A 1 635 ? 17.349 5.612 7.853 1.00 67.94 635 ALA A C 1
ATOM 4876 O O . ALA A 1 635 ? 16.866 5.345 6.762 1.00 67.94 635 ALA A O 1
ATOM 4877 N N . ASP A 1 636 ? 16.764 5.176 8.967 1.00 77.56 636 ASP A N 1
ATOM 4878 C CA . ASP A 1 636 ? 15.444 4.535 8.963 1.00 77.56 636 ASP A CA 1
ATOM 4879 C C . ASP A 1 636 ? 14.366 5.524 9.438 1.00 77.56 636 ASP A C 1
ATOM 4881 O O . ASP A 1 636 ? 14.511 6.184 10.470 1.00 77.56 636 ASP A O 1
ATOM 4885 N N . LEU A 1 637 ? 13.256 5.622 8.697 1.00 75.69 637 LEU A N 1
ATOM 4886 C CA . LEU A 1 637 ? 12.126 6.473 9.077 1.00 75.69 637 LEU A CA 1
ATOM 4887 C C . LEU A 1 637 ? 11.261 5.783 10.129 1.00 75.69 637 LEU A C 1
ATOM 4889 O O . LEU A 1 637 ? 10.589 4.787 9.860 1.00 75.69 637 LEU A O 1
ATOM 4893 N N . VAL A 1 638 ? 11.243 6.354 11.329 1.00 81.44 638 VAL A N 1
ATOM 4894 C CA . VAL A 1 638 ? 10.407 5.889 12.434 1.00 81.44 638 VAL A CA 1
ATOM 4895 C C . VAL A 1 638 ? 9.100 6.678 12.431 1.00 81.44 638 VAL A C 1
ATOM 4897 O O . VAL A 1 638 ? 9.067 7.843 12.811 1.00 81.44 638 VAL A O 1
ATOM 4900 N N . LEU A 1 639 ? 8.020 6.037 11.990 1.00 80.00 639 LEU A N 1
ATOM 4901 C CA . LEU A 1 639 ? 6.733 6.677 11.707 1.00 80.00 639 LEU A CA 1
ATOM 4902 C C . LEU A 1 639 ? 5.796 6.769 12.911 1.00 80.00 639 LEU A C 1
ATOM 4904 O O . LEU A 1 639 ? 4.788 7.471 12.841 1.00 80.00 639 LEU A O 1
ATOM 4908 N N . THR A 1 640 ? 6.105 6.067 14.005 1.00 78.12 640 THR A N 1
ATOM 4909 C CA . THR A 1 640 ? 5.263 6.056 15.208 1.00 78.12 640 THR A CA 1
ATOM 4910 C C . THR A 1 640 ? 6.044 6.302 16.494 1.00 78.12 640 THR A C 1
ATOM 4912 O O . THR A 1 640 ? 7.224 5.945 16.657 1.00 78.12 640 THR A O 1
ATOM 4915 N N . SER A 1 641 ? 5.315 6.807 17.487 1.00 82.31 641 SER A N 1
ATOM 4916 C CA . SER A 1 641 ? 5.807 6.899 18.854 1.00 82.31 641 SER A CA 1
ATOM 4917 C C . SER A 1 641 ? 6.005 5.499 19.467 1.00 82.31 641 SER A C 1
ATOM 4919 O O . SER A 1 641 ? 5.432 4.514 18.984 1.00 82.31 641 SER A O 1
ATOM 4921 N N . PRO A 1 642 ? 6.774 5.380 20.564 1.00 83.19 642 PRO A N 1
ATOM 4922 C CA . PRO A 1 642 ? 6.881 4.133 21.325 1.00 83.19 642 PRO A CA 1
ATOM 4923 C C . PRO A 1 642 ? 5.537 3.602 21.851 1.00 83.19 642 PRO A C 1
ATOM 4925 O O . PRO A 1 642 ? 5.423 2.421 22.153 1.00 83.19 642 PRO A O 1
ATOM 4928 N N . TYR A 1 643 ? 4.506 4.447 21.947 1.00 87.50 643 TYR A N 1
ATOM 4929 C CA . TYR A 1 643 ? 3.179 4.050 22.427 1.00 87.50 643 TYR A CA 1
ATOM 4930 C C . TYR A 1 643 ? 2.360 3.261 21.396 1.00 87.50 643 TYR A C 1
ATOM 4932 O O . TYR A 1 643 ? 1.230 2.887 21.685 1.00 87.50 643 TYR A O 1
ATOM 4940 N N . ILE A 1 644 ? 2.921 2.953 20.222 1.00 89.88 644 ILE A N 1
ATOM 4941 C CA . ILE A 1 644 ? 2.259 2.109 19.219 1.00 89.88 644 ILE A CA 1
ATOM 4942 C C . ILE A 1 644 ? 1.871 0.723 19.757 1.00 89.88 644 ILE A C 1
ATOM 4944 O O . ILE A 1 644 ? 0.923 0.127 19.270 1.00 89.88 644 ILE A O 1
ATOM 4948 N N . ASP A 1 645 ? 2.537 0.220 20.802 1.00 91.12 645 ASP A N 1
ATOM 4949 C CA . ASP A 1 645 ? 2.153 -1.042 21.451 1.00 91.12 645 ASP A CA 1
ATOM 4950 C C . ASP A 1 645 ? 0.809 -0.982 22.194 1.00 91.12 645 ASP A C 1
ATOM 4952 O O . ASP A 1 645 ? 0.263 -2.028 22.534 1.00 91.12 645 ASP A O 1
ATOM 4956 N N . LEU A 1 646 ? 0.252 0.215 22.423 1.00 94.31 646 LEU A N 1
ATOM 4957 C CA . LEU A 1 646 ? -1.114 0.366 22.931 1.00 94.31 646 LEU A CA 1
ATOM 4958 C C . LEU A 1 646 ? -2.170 0.016 21.887 1.00 94.31 646 LEU A C 1
ATOM 4960 O O . LEU A 1 646 ? -3.316 -0.202 22.262 1.00 94.31 646 LEU A O 1
ATOM 4964 N N . ASN A 1 647 ? -1.793 -0.061 20.609 1.00 96.19 647 ASN A N 1
ATOM 4965 C CA . ASN A 1 647 ? -2.660 -0.408 19.489 1.00 96.19 647 ASN A CA 1
ATOM 4966 C C . ASN A 1 647 ? -2.934 -1.928 19.451 1.00 96.19 647 ASN A C 1
ATOM 4968 O O . ASN A 1 647 ? -2.547 -2.654 18.532 1.00 96.19 647 ASN A O 1
ATOM 4972 N N . VAL A 1 648 ? -3.539 -2.415 20.533 1.00 98.00 648 VAL A N 1
ATOM 4973 C CA . VAL A 1 648 ? -3.864 -3.821 20.794 1.00 98.00 648 VAL A CA 1
ATOM 4974 C C . VAL A 1 648 ? -5.160 -4.234 20.102 1.00 98.00 648 VAL A C 1
ATOM 4976 O O . VAL A 1 648 ? -5.985 -3.393 19.759 1.00 98.00 648 VAL A O 1
ATOM 4979 N N . LEU A 1 649 ? -5.384 -5.539 19.945 1.00 98.56 649 LEU A N 1
ATOM 4980 C CA . LEU A 1 649 ? -6.620 -6.070 19.362 1.00 98.56 649 LEU A CA 1
ATOM 4981 C C . LEU A 1 649 ? -7.367 -6.943 20.376 1.00 98.56 649 LEU A C 1
ATOM 4983 O O . LEU A 1 649 ? -6.878 -8.007 20.756 1.00 98.56 649 LEU A O 1
ATOM 4987 N N . SER A 1 650 ? -8.571 -6.532 20.779 1.00 98.56 650 SER A N 1
ATOM 4988 C CA . SER A 1 650 ? -9.448 -7.373 21.600 1.00 98.56 650 SER A CA 1
ATOM 4989 C C . SER A 1 650 ? -10.109 -8.464 20.755 1.00 98.56 650 SER A C 1
ATOM 4991 O O . SER A 1 650 ? -10.785 -8.189 19.754 1.00 98.56 650 SER A O 1
ATOM 4993 N N . VAL A 1 651 ? -9.940 -9.711 21.191 1.00 98.62 651 VAL A N 1
ATOM 4994 C CA . VAL A 1 651 ? -10.613 -10.896 20.636 1.00 98.62 651 VAL A CA 1
ATOM 4995 C C . VAL A 1 651 ? -12.011 -11.010 21.215 1.00 98.62 651 VAL A C 1
ATOM 4997 O O . VAL A 1 651 ? -12.964 -11.276 20.492 1.00 98.62 651 VAL A O 1
ATOM 5000 N N . ASP A 1 652 ? -12.135 -10.808 22.519 1.00 98.62 652 ASP A N 1
ATOM 5001 C CA . ASP A 1 652 ? -13.391 -10.723 23.252 1.00 98.62 652 ASP A CA 1
ATOM 5002 C C . ASP A 1 652 ? -13.178 -9.856 24.515 1.00 98.62 652 ASP A C 1
ATOM 5004 O O . ASP A 1 652 ? -12.057 -9.381 24.725 1.00 98.62 652 ASP A O 1
ATOM 5008 N N . PRO A 1 653 ? -14.209 -9.605 25.350 1.00 98.19 653 PRO A N 1
ATOM 5009 C CA . PRO A 1 653 ? -14.096 -8.667 26.470 1.00 98.19 653 PRO A CA 1
ATOM 5010 C C . PRO A 1 653 ? -13.030 -9.015 27.514 1.00 98.19 653 PRO A C 1
ATOM 5012 O O . PRO A 1 653 ? -12.694 -8.166 28.337 1.00 98.19 653 PRO A O 1
ATOM 5015 N N . ASP A 1 654 ? -12.515 -10.245 27.501 1.00 98.19 654 ASP A N 1
ATOM 5016 C CA . ASP A 1 654 ? -11.533 -10.724 28.467 1.00 98.19 654 ASP A CA 1
ATOM 5017 C C . ASP A 1 654 ? -10.207 -11.123 27.808 1.00 98.19 654 ASP A C 1
ATOM 5019 O O . ASP A 1 654 ? -9.263 -11.441 28.526 1.00 98.19 654 ASP A O 1
ATOM 5023 N N . THR A 1 655 ? -10.094 -11.086 26.474 1.00 98.69 655 THR A N 1
ATOM 5024 C CA . THR A 1 655 ? -8.919 -11.580 25.738 1.00 98.69 655 THR A CA 1
ATOM 5025 C C . THR A 1 655 ? -8.377 -10.543 24.760 1.00 98.69 655 THR A C 1
ATOM 5027 O O . THR A 1 655 ? -9.101 -10.058 23.891 1.00 98.69 655 THR A O 1
ATOM 5030 N N . VAL A 1 656 ? -7.079 -10.247 24.844 1.00 98.56 656 VAL A N 1
ATOM 5031 C CA . VAL A 1 656 ? -6.422 -9.186 24.063 1.00 98.56 656 VAL A CA 1
ATOM 5032 C C . VAL A 1 656 ? -5.081 -9.647 23.491 1.00 98.56 656 VAL A C 1
ATOM 5034 O O . VAL A 1 656 ? -4.259 -10.224 24.202 1.00 98.56 656 VAL A O 1
ATOM 5037 N N . LEU A 1 657 ? -4.850 -9.373 22.204 1.00 98.62 657 LEU A N 1
ATOM 5038 C CA . LEU A 1 657 ? -3.554 -9.553 21.550 1.00 98.62 657 LEU A CA 1
ATOM 5039 C C . LEU A 1 657 ? -2.652 -8.363 21.862 1.00 98.62 657 LEU A C 1
ATOM 5041 O O . LEU A 1 657 ? -3.012 -7.213 21.604 1.00 98.62 657 LEU A O 1
ATOM 5045 N N . VAL A 1 658 ? -1.466 -8.654 22.388 1.00 97.50 658 VAL A N 1
ATOM 5046 C CA . VAL A 1 658 ? -0.479 -7.659 22.822 1.00 97.50 658 VAL A CA 1
ATOM 5047 C C . VAL A 1 658 ? 0.882 -8.038 22.272 1.00 97.50 658 VAL A C 1
ATOM 5049 O O . VAL A 1 658 ? 1.189 -9.218 22.111 1.00 97.50 658 VAL A O 1
ATOM 5052 N N . ASN A 1 659 ? 1.706 -7.043 21.950 1.00 95.38 659 ASN A N 1
ATOM 5053 C CA . ASN A 1 659 ? 3.030 -7.329 21.433 1.00 95.38 659 ASN A CA 1
ATOM 5054 C C . ASN A 1 659 ? 3.856 -8.029 22.514 1.00 95.38 659 ASN A C 1
ATOM 5056 O O . ASN A 1 659 ? 3.989 -7.504 23.622 1.00 95.38 659 ASN A O 1
ATOM 5060 N N . GLN A 1 660 ? 4.418 -9.192 22.189 1.00 95.00 660 GLN A N 1
ATOM 5061 C CA . GLN A 1 660 ? 5.169 -10.022 23.131 1.00 95.00 660 GLN A CA 1
ATOM 5062 C C . GLN A 1 660 ? 6.345 -9.273 23.784 1.00 95.00 660 GLN A C 1
ATOM 5064 O O . GLN A 1 660 ? 6.694 -9.552 24.931 1.00 95.00 660 GLN A O 1
ATOM 5069 N N . ASP A 1 661 ? 6.920 -8.293 23.080 1.00 91.50 661 ASP A N 1
ATOM 5070 C CA . ASP A 1 661 ? 8.058 -7.513 23.569 1.00 91.50 661 ASP A CA 1
ATOM 5071 C C . ASP A 1 661 ? 7.624 -6.406 24.557 1.00 91.50 661 ASP A C 1
ATOM 5073 O O . ASP A 1 661 ? 8.428 -5.921 25.357 1.00 91.50 661 ASP A O 1
ATOM 5077 N N . CYS A 1 662 ? 6.335 -6.039 24.592 1.00 91.62 662 CYS A N 1
ATOM 5078 C CA . CYS A 1 662 ? 5.794 -5.005 25.479 1.00 91.62 662 CYS A CA 1
ATOM 5079 C C . CYS A 1 662 ? 5.410 -5.566 26.863 1.00 91.62 662 CYS A C 1
ATOM 5081 O O . CYS A 1 662 ? 4.270 -5.475 27.325 1.00 91.62 662 CYS A O 1
ATOM 5083 N N . THR A 1 663 ? 6.382 -6.154 27.564 1.00 91.94 663 THR A N 1
ATOM 5084 C CA . THR A 1 663 ? 6.145 -6.886 28.827 1.00 91.94 663 THR A CA 1
ATOM 5085 C C . THR A 1 663 ? 5.497 -6.052 29.940 1.00 91.94 663 THR A C 1
ATOM 5087 O O . THR A 1 663 ? 4.806 -6.604 30.798 1.00 91.94 663 THR A O 1
ATOM 5090 N N . GLY A 1 664 ? 5.702 -4.730 29.944 1.00 92.69 664 GLY A N 1
ATOM 5091 C CA . GLY A 1 664 ? 5.045 -3.814 30.880 1.00 92.69 664 GLY A CA 1
ATOM 5092 C C . GLY A 1 664 ? 3.530 -3.773 30.679 1.00 92.69 664 GLY A C 1
ATOM 5093 O O . GLY A 1 664 ? 2.786 -3.926 31.645 1.00 92.69 664 GLY A O 1
ATOM 5094 N N . LEU A 1 665 ? 3.082 -3.651 29.426 1.00 94.88 665 LEU A N 1
ATOM 5095 C CA . LEU A 1 665 ? 1.663 -3.652 29.071 1.00 94.88 665 LEU A CA 1
ATOM 5096 C C . LEU A 1 665 ? 1.012 -5.008 29.358 1.00 94.88 665 LEU A C 1
ATOM 5098 O O . LEU A 1 665 ? -0.075 -5.039 29.929 1.00 94.88 665 LEU A O 1
ATOM 5102 N N . ILE A 1 666 ? 1.700 -6.111 29.038 1.00 96.12 666 ILE A N 1
ATOM 5103 C CA . ILE A 1 666 ? 1.232 -7.473 29.344 1.00 96.12 666 ILE A CA 1
ATOM 5104 C C . ILE A 1 666 ? 0.915 -7.598 30.840 1.00 96.12 666 ILE A C 1
ATOM 5106 O O . ILE A 1 666 ? -0.218 -7.897 31.205 1.00 96.12 666 ILE A O 1
ATOM 5110 N N . LYS A 1 667 ? 1.875 -7.262 31.713 1.00 96.56 667 LYS A N 1
ATOM 5111 C CA . LYS A 1 667 ? 1.691 -7.330 33.174 1.00 96.56 667 LYS A CA 1
ATOM 5112 C C . LYS A 1 667 ? 0.562 -6.428 33.666 1.00 96.56 667 LYS A C 1
ATOM 5114 O O . LYS A 1 667 ? -0.171 -6.811 34.575 1.00 96.56 667 LYS A O 1
ATOM 5119 N N . THR A 1 668 ? 0.433 -5.227 33.098 1.00 97.50 668 THR A N 1
ATOM 5120 C CA . THR A 1 668 ? -0.653 -4.301 33.442 1.00 97.50 668 THR A CA 1
ATOM 5121 C C . THR A 1 668 ? -2.017 -4.893 33.088 1.00 97.50 668 THR A C 1
ATOM 5123 O O . THR A 1 668 ? -2.919 -4.845 33.916 1.00 97.50 668 THR A O 1
ATOM 5126 N N . LEU A 1 669 ? -2.173 -5.484 31.902 1.00 98.19 669 LEU A N 1
ATOM 5127 C CA . LEU A 1 669 ? -3.440 -6.072 31.460 1.00 98.19 669 LEU A CA 1
ATOM 5128 C C . LEU A 1 669 ? -3.783 -7.362 32.222 1.00 98.19 669 LEU A C 1
ATOM 5130 O O . LEU A 1 669 ? -4.932 -7.547 32.619 1.00 98.19 669 LEU A O 1
ATOM 5134 N N . GLU A 1 670 ? -2.799 -8.211 32.517 1.00 98.25 670 GLU A N 1
ATOM 5135 C CA . GLU A 1 670 ? -2.991 -9.402 33.358 1.00 98.25 670 GLU A CA 1
ATOM 5136 C C . GLU A 1 670 ? -3.419 -9.034 34.789 1.00 98.25 670 GLU A C 1
ATOM 5138 O O . GLU A 1 670 ? -4.313 -9.664 35.359 1.00 98.25 670 GLU A O 1
ATOM 5143 N N . ALA A 1 671 ? -2.834 -7.975 35.367 1.00 98.00 671 ALA A N 1
ATOM 5144 C CA . ALA A 1 671 ? -3.246 -7.442 36.670 1.00 98.00 671 ALA A CA 1
ATOM 5145 C C . ALA A 1 671 ? -4.681 -6.885 36.655 1.00 98.00 671 ALA A C 1
ATOM 5147 O O . ALA A 1 671 ? -5.341 -6.838 37.691 1.00 98.00 671 ALA A O 1
ATOM 5148 N N . GLU A 1 672 ? -5.166 -6.506 35.474 1.00 98.06 672 GLU A N 1
ATOM 5149 C CA . GLU A 1 672 ? -6.534 -6.063 35.197 1.00 98.06 672 GLU A CA 1
ATOM 5150 C C . GLU A 1 672 ? -7.475 -7.211 34.782 1.00 98.06 672 GLU A C 1
ATOM 5152 O O . GLU A 1 672 ? -8.627 -6.985 34.391 1.00 98.06 672 GLU A O 1
ATOM 5157 N N . HIS A 1 673 ? -7.000 -8.452 34.945 1.00 97.69 673 HIS A N 1
ATOM 5158 C CA . HIS A 1 673 ? -7.707 -9.705 34.687 1.00 97.69 673 HIS A CA 1
ATOM 5159 C C . HIS A 1 673 ? -8.035 -9.973 33.215 1.00 97.69 673 HIS A C 1
ATOM 5161 O O . HIS A 1 673 ? -8.985 -10.698 32.926 1.00 97.69 673 HIS A O 1
ATOM 5167 N N . PHE A 1 674 ? -7.246 -9.427 32.289 1.00 98.56 674 PHE A N 1
ATOM 5168 C CA . PHE A 1 674 ? -7.285 -9.853 30.894 1.00 98.56 674 PHE A CA 1
ATOM 5169 C C . PHE A 1 674 ? -6.433 -11.108 30.678 1.00 98.56 674 PHE A C 1
ATOM 5171 O O . PHE A 1 674 ? -5.341 -11.250 31.228 1.00 98.56 674 PHE A O 1
ATOM 5178 N N . THR A 1 675 ? -6.915 -11.991 29.812 1.00 98.62 675 THR A N 1
ATOM 5179 C CA . THR A 1 675 ? -6.111 -13.018 29.154 1.00 98.62 675 THR A CA 1
ATOM 5180 C C . THR A 1 675 ? -5.327 -12.352 28.032 1.00 98.62 675 THR A C 1
ATOM 5182 O O . THR A 1 675 ? -5.899 -11.880 27.049 1.00 98.62 675 THR A O 1
ATOM 5185 N N . VAL A 1 676 ? -4.008 -12.295 28.175 1.00 98.56 676 VAL A N 1
ATOM 5186 C CA . VAL A 1 676 ? -3.141 -11.685 27.169 1.00 98.56 676 VAL A CA 1
ATOM 5187 C C . VAL A 1 676 ? -2.601 -12.757 26.226 1.00 98.56 676 VAL A C 1
ATOM 5189 O O . VAL A 1 676 ? -2.030 -13.751 26.670 1.00 98.56 676 VAL A O 1
ATOM 5192 N N . VAL A 1 677 ? -2.762 -12.540 24.921 1.00 98.44 677 VAL A N 1
ATOM 5193 C CA . VAL A 1 677 ? -2.160 -13.358 23.862 1.00 98.44 677 VAL A CA 1
ATOM 5194 C C . VAL A 1 677 ? -0.937 -12.608 23.325 1.00 98.44 677 VAL A C 1
ATOM 5196 O O . VAL A 1 677 ? -1.101 -11.636 22.584 1.00 98.44 677 VAL A O 1
ATOM 5199 N N . PRO A 1 678 ? 0.291 -12.996 23.712 1.00 97.69 678 PRO A N 1
ATOM 5200 C CA . PRO A 1 678 ? 1.497 -12.353 23.213 1.00 97.69 678 PRO A CA 1
ATOM 5201 C C . PRO A 1 678 ? 1.734 -12.735 21.747 1.00 97.69 678 PRO A C 1
ATOM 5203 O O . PRO A 1 678 ? 1.793 -13.917 21.413 1.00 97.69 678 PRO A O 1
ATOM 5206 N N . VAL A 1 679 ? 1.893 -11.736 20.880 1.00 97.69 679 VAL A N 1
ATOM 5207 C CA . VAL A 1 679 ? 2.153 -11.919 19.443 1.00 97.69 679 VAL A CA 1
ATOM 5208 C C . VAL A 1 679 ? 3.390 -11.121 19.044 1.00 97.69 679 VAL A C 1
ATOM 5210 O O . VAL A 1 679 ? 3.599 -10.003 19.517 1.00 97.69 679 VAL A O 1
ATOM 5213 N N . ARG A 1 680 ? 4.239 -11.696 18.192 1.00 96.12 680 ARG A N 1
ATOM 5214 C CA . ARG A 1 680 ? 5.448 -11.035 17.687 1.00 96.12 680 ARG A CA 1
ATOM 5215 C C . ARG A 1 680 ? 5.079 -9.900 16.730 1.00 96.12 680 ARG A C 1
ATOM 5217 O O . ARG A 1 680 ? 4.343 -10.124 15.778 1.00 96.12 680 ARG A O 1
ATOM 5224 N N . HIS A 1 681 ? 5.609 -8.698 16.972 1.00 94.69 681 HIS A N 1
ATOM 5225 C CA . HIS A 1 681 ? 5.422 -7.542 16.083 1.00 94.69 681 HIS A CA 1
ATOM 5226 C C . HIS A 1 681 ? 6.626 -6.589 16.134 1.00 94.69 681 HIS A C 1
ATOM 5228 O O . HIS A 1 681 ? 6.649 -5.600 16.874 1.00 94.69 681 HIS A O 1
ATOM 5234 N N . ARG A 1 682 ? 7.687 -6.906 15.386 1.00 92.81 682 ARG A N 1
ATOM 5235 C CA . ARG A 1 682 ? 9.016 -6.286 15.539 1.00 92.81 682 ARG A CA 1
ATOM 5236 C C . ARG A 1 682 ? 9.071 -4.867 14.981 1.00 92.81 682 ARG A C 1
ATOM 5238 O O . ARG A 1 682 ? 9.416 -3.934 15.705 1.00 92.81 682 ARG A O 1
ATOM 5245 N N . HIS A 1 683 ? 8.689 -4.697 13.715 1.00 92.25 683 HIS A N 1
ATOM 5246 C CA . HIS A 1 683 ? 8.971 -3.478 12.934 1.00 92.25 683 HIS A CA 1
ATOM 5247 C C . HIS A 1 683 ? 7.818 -2.479 12.858 1.00 92.25 683 HIS A C 1
ATOM 5249 O O . HIS A 1 683 ? 7.890 -1.509 12.113 1.00 92.25 683 HIS A O 1
ATOM 5255 N N . ARG A 1 684 ? 6.776 -2.660 13.672 1.00 90.88 684 ARG A N 1
ATOM 5256 C CA . ARG A 1 684 ? 5.584 -1.795 13.792 1.00 90.88 684 ARG A CA 1
ATOM 5257 C C . ARG A 1 684 ? 5.834 -0.285 13.704 1.00 90.88 684 ARG A C 1
ATOM 5259 O O . ARG A 1 684 ? 5.061 0.440 13.086 1.00 90.88 684 ARG A O 1
ATOM 5266 N N . ARG A 1 685 ? 6.951 0.188 14.267 1.00 89.50 685 ARG A N 1
ATOM 5267 C CA . ARG A 1 685 ? 7.316 1.611 14.280 1.00 89.50 685 ARG A CA 1
ATOM 5268 C C . ARG A 1 685 ? 7.765 2.161 12.927 1.00 89.50 685 ARG A C 1
ATOM 5270 O O . ARG A 1 685 ? 7.650 3.361 12.716 1.00 89.50 685 ARG A O 1
ATOM 5277 N N . LEU A 1 686 ? 8.270 1.315 12.032 1.00 88.69 686 LEU A N 1
ATOM 5278 C CA . LEU A 1 686 ? 8.659 1.705 10.673 1.00 88.69 686 LEU A CA 1
ATOM 5279 C C . LEU A 1 686 ? 7.472 1.711 9.703 1.00 88.69 686 LEU A C 1
ATOM 5281 O O . LEU A 1 686 ? 7.549 2.346 8.657 1.00 88.69 686 LEU A O 1
ATOM 5285 N N . PHE A 1 687 ? 6.392 1.001 10.038 1.00 90.19 687 PHE A N 1
ATOM 5286 C CA . PHE A 1 687 ? 5.257 0.753 9.140 1.00 90.19 687 PHE A CA 1
ATOM 5287 C C . PHE A 1 687 ? 3.931 1.348 9.629 1.00 90.19 687 PHE A C 1
ATOM 5289 O O . PHE A 1 687 ? 2.889 1.131 9.013 1.00 90.19 687 PHE A O 1
ATOM 5296 N N . GLY A 1 688 ? 3.963 2.130 10.709 1.00 85.31 688 GLY A N 1
ATOM 5297 C CA . GLY A 1 688 ? 2.851 3.008 11.058 1.00 85.31 688 GLY A CA 1
ATOM 5298 C C . GLY A 1 688 ? 1.698 2.369 11.834 1.00 85.31 688 GLY A C 1
ATOM 5299 O O . GLY A 1 688 ? 0.695 3.048 11.995 1.00 85.31 688 GLY A O 1
ATOM 5300 N N . GLY A 1 689 ? 1.798 1.121 12.317 1.00 89.50 689 GLY A N 1
ATOM 5301 C CA . GLY A 1 689 ? 0.624 0.435 12.875 1.00 89.50 689 GLY A CA 1
ATOM 5302 C C . GLY A 1 689 ? 0.900 -0.721 13.838 1.00 89.50 689 GLY A C 1
ATOM 5303 O O . GLY A 1 689 ? 1.901 -1.436 13.725 1.00 89.50 689 GLY A O 1
ATOM 5304 N N . GLY A 1 690 ? -0.009 -0.905 14.800 1.00 93.44 690 GLY A N 1
ATOM 5305 C CA . GLY A 1 690 ? -0.092 -2.086 15.663 1.00 93.44 690 GLY A CA 1
ATOM 5306 C C . GLY A 1 690 ? -1.139 -3.088 15.167 1.00 93.44 690 GLY A C 1
ATOM 5307 O O . GLY A 1 690 ? -1.489 -3.107 13.987 1.00 93.44 690 GLY A O 1
ATOM 5308 N N . PHE A 1 691 ? -1.646 -3.942 16.060 1.00 97.94 691 PHE A N 1
ATOM 5309 C CA . PHE A 1 691 ? -2.607 -4.982 15.679 1.00 97.94 691 PHE A CA 1
ATOM 5310 C C . PHE A 1 691 ? -3.971 -4.417 15.288 1.00 97.94 691 PHE A C 1
ATOM 5312 O O . PHE A 1 691 ? -4.617 -4.968 14.397 1.00 97.94 691 PHE A O 1
ATOM 5319 N N . HIS A 1 692 ? -4.420 -3.330 15.921 1.00 97.94 692 HIS A N 1
ATOM 5320 C CA . HIS A 1 692 ? -5.698 -2.703 15.571 1.00 97.94 692 HIS A CA 1
ATOM 5321 C C . HIS A 1 692 ? -5.635 -2.017 14.200 1.00 97.94 692 HIS A C 1
ATOM 5323 O O . HIS A 1 692 ? -6.548 -2.225 13.400 1.00 97.94 692 HIS A O 1
ATOM 5329 N N . CYS A 1 693 ? -4.531 -1.326 13.878 1.00 97.25 693 CYS A N 1
ATOM 5330 C CA . CYS A 1 693 ? -4.309 -0.707 12.563 1.00 97.25 693 CYS A CA 1
ATOM 5331 C C . CYS A 1 693 ? -4.222 -1.752 11.435 1.00 97.25 693 CYS A C 1
ATOM 5333 O O . CYS A 1 693 ? -4.776 -1.573 10.349 1.00 97.25 693 CYS A O 1
ATOM 5335 N N . PHE A 1 694 ? -3.524 -2.868 11.689 1.00 98.19 694 PHE A N 1
ATOM 5336 C CA . PHE A 1 694 ? -3.259 -3.916 10.691 1.00 98.19 694 PHE A CA 1
ATOM 5337 C C . PHE A 1 694 ? -4.474 -4.796 10.384 1.00 98.19 694 PHE A C 1
ATOM 5339 O O . PHE A 1 694 ? -4.415 -5.672 9.515 1.00 98.19 694 PHE A O 1
ATOM 5346 N N . THR A 1 695 ? -5.569 -4.609 11.114 1.00 98.69 695 THR A N 1
ATOM 5347 C CA . THR A 1 695 ? -6.741 -5.466 11.023 1.00 98.69 695 THR A CA 1
ATOM 5348 C C . THR A 1 695 ? -8.021 -4.672 10.843 1.00 98.69 695 THR A C 1
ATOM 5350 O O . THR A 1 695 ? -8.102 -3.500 11.190 1.00 98.69 695 THR A O 1
ATOM 5353 N N . LEU A 1 696 ? -9.047 -5.325 10.303 1.00 98.69 696 LEU A N 1
ATOM 5354 C CA . LEU A 1 696 ? -10.389 -4.771 10.169 1.00 98.69 696 LEU A CA 1
ATOM 5355 C C . LEU A 1 696 ? -11.402 -5.833 10.593 1.00 98.69 696 LEU A C 1
ATOM 5357 O O . LEU A 1 696 ? -11.618 -6.809 9.878 1.00 98.69 696 LEU A O 1
ATOM 5361 N N . ASP A 1 697 ? -12.008 -5.673 11.766 1.00 98.19 697 ASP A N 1
ATOM 5362 C CA . ASP A 1 697 ? -13.031 -6.593 12.264 1.00 98.19 697 ASP A CA 1
ATOM 5363 C C . ASP A 1 697 ? -14.354 -6.384 11.534 1.00 98.19 697 ASP A C 1
ATOM 5365 O O . ASP A 1 697 ? -15.004 -5.344 11.627 1.00 98.19 697 ASP A O 1
ATOM 5369 N N . THR A 1 698 ? -14.749 -7.411 10.793 1.00 98.38 698 THR A N 1
ATOM 5370 C CA . THR A 1 698 ? -15.933 -7.399 9.936 1.00 98.38 698 THR A CA 1
ATOM 5371 C C . THR A 1 698 ? -17.119 -8.069 10.612 1.00 98.38 698 THR A C 1
ATOM 5373 O O . THR A 1 698 ? -18.268 -7.727 10.325 1.00 98.38 698 THR A O 1
ATOM 5376 N N . ARG A 1 699 ? -16.868 -8.980 11.561 1.00 98.31 699 ARG A N 1
ATOM 5377 C CA . ARG A 1 699 ? -17.925 -9.620 12.341 1.00 98.31 699 ARG A CA 1
ATOM 5378 C C . ARG A 1 699 ? -17.533 -9.845 13.794 1.00 98.31 699 ARG A C 1
ATOM 5380 O O . ARG A 1 699 ? -16.625 -10.623 14.092 1.00 98.31 699 ARG A O 1
ATOM 5387 N N . ARG A 1 700 ? -18.319 -9.262 14.692 1.00 98.31 700 ARG A N 1
ATOM 5388 C CA . ARG A 1 700 ? -18.364 -9.556 16.124 1.00 98.31 700 ARG A CA 1
ATOM 5389 C C . ARG A 1 700 ? -19.778 -9.979 16.536 1.00 98.31 700 ARG A C 1
ATOM 5391 O O . ARG A 1 700 ? -20.751 -9.684 15.842 1.00 98.31 700 ARG A O 1
ATOM 5398 N N . ASP A 1 701 ? -19.892 -10.698 17.650 1.00 95.62 701 ASP A N 1
ATOM 5399 C CA . ASP A 1 701 ? -21.179 -11.186 18.180 1.00 95.62 701 ASP A CA 1
ATOM 5400 C C . ASP A 1 701 ? -22.045 -10.068 18.805 1.00 95.62 701 ASP A C 1
ATOM 5402 O O . ASP A 1 701 ? -23.228 -10.288 19.067 1.00 95.62 701 ASP A O 1
ATOM 5406 N N . GLY A 1 702 ? -21.467 -8.888 19.064 1.00 91.31 702 GLY A N 1
ATOM 5407 C CA . GLY A 1 702 ? -22.140 -7.752 19.694 1.00 91.31 702 GLY A CA 1
ATOM 5408 C C . GLY A 1 702 ? -23.305 -7.178 18.884 1.00 91.31 702 GLY A C 1
ATOM 5409 O O . GLY A 1 702 ? -23.311 -7.206 17.650 1.00 91.31 702 GLY A O 1
ATOM 5410 N N . ALA A 1 703 ? -24.287 -6.621 19.595 1.00 93.88 703 ALA A N 1
ATOM 5411 C CA . ALA A 1 703 ? -25.364 -5.817 19.022 1.00 93.88 703 ALA A CA 1
ATOM 5412 C C . ALA A 1 703 ? -25.052 -4.313 19.152 1.00 93.88 703 ALA A C 1
ATOM 5414 O O . ALA A 1 703 ? -24.119 -3.911 19.839 1.00 93.88 703 ALA A O 1
ATOM 5415 N N . CYS A 1 704 ? -25.864 -3.461 18.521 1.00 96.00 704 CYS A N 1
ATOM 5416 C CA . CYS A 1 704 ? -25.754 -2.005 18.659 1.00 96.00 704 CYS A CA 1
ATOM 5417 C C . CYS A 1 704 ? -26.305 -1.520 20.019 1.00 96.00 704 CYS A C 1
ATOM 5419 O O . CYS A 1 704 ? -27.446 -1.043 20.120 1.00 96.00 704 CYS A O 1
ATOM 5421 N N . GLU A 1 705 ? -25.506 -1.701 21.070 1.00 96.56 705 GLU A N 1
ATOM 5422 C CA . GLU A 1 705 ? -25.832 -1.351 22.457 1.00 96.56 705 GLU A CA 1
ATOM 5423 C C . GLU A 1 705 ? -25.630 0.142 22.765 1.00 96.56 705 GLU A C 1
ATOM 5425 O O . GLU A 1 705 ? -24.906 0.859 22.073 1.00 96.56 705 GLU A O 1
ATOM 5430 N N . ASP A 1 706 ? -26.310 0.621 23.809 1.00 96.12 706 ASP A N 1
ATOM 5431 C CA . ASP A 1 706 ? -26.127 1.964 24.361 1.00 96.12 706 ASP A CA 1
ATOM 5432 C C . ASP A 1 706 ? -25.261 1.871 25.622 1.00 96.12 706 ASP A C 1
ATOM 5434 O O . ASP A 1 706 ? -25.719 1.397 26.660 1.00 96.12 706 ASP A O 1
ATOM 5438 N N . TYR A 1 707 ? -24.000 2.288 25.519 1.00 94.88 707 TYR A N 1
ATOM 5439 C CA . TYR A 1 707 ? -23.025 2.181 26.607 1.00 94.88 707 TYR A CA 1
ATOM 5440 C C . TYR A 1 707 ? -22.939 3.435 27.490 1.00 94.88 707 TYR A C 1
ATOM 5442 O O . TYR A 1 707 ? -22.156 3.459 28.443 1.00 94.88 707 TYR A O 1
ATOM 5450 N N . LEU A 1 708 ? -23.703 4.488 27.169 1.00 91.25 708 LEU A N 1
ATOM 5451 C CA . LEU A 1 708 ? -23.667 5.769 27.887 1.00 91.25 708 LEU A CA 1
ATOM 5452 C C . LEU A 1 708 ? -24.825 5.953 28.878 1.00 91.25 708 LEU A C 1
ATOM 5454 O O . LEU A 1 708 ? -24.855 6.967 29.580 1.00 91.25 708 LEU A O 1
ATOM 5458 N N . THR A 1 709 ? -25.774 5.015 28.915 1.00 79.12 709 THR A N 1
ATOM 5459 C CA . THR A 1 709 ? -26.979 5.066 29.762 1.00 79.12 709 THR A CA 1
ATOM 5460 C C . THR A 1 709 ? -26.890 4.217 31.012 1.00 79.12 709 THR A C 1
ATOM 5462 O O . THR A 1 709 ? -26.346 3.095 30.917 1.00 79.12 709 THR A O 1
#

Mean predicted aligned error: 18.4 Å

pLDDT: mean 81.36, std 21.32, range [21.73, 98.81]

Sequence (709 aa):
MTTTPLLPAAARLNQTLDAARLAADLNHVTSHTWDLQQGRAPGGLLGAVTDIDWRVLPLIAPNGDPARTDPGGPGPDTYAPTGWLDRMPYLAQVLAGIPAPLNAARLMALGPNAVVERHCDPKYSLARGCARLHIPLTTNPDAVLYLDGTEHTWQPGEFWYGDFSREHAVRNLGTTTRVHAVIDVLFTSELAALFPPAWQEQLAEADALINHLTPLDRDLPEGLPRALHLPAGFADFGHDAPLEGDLVPARLDHTDGHLTLATSERTFALLPAGRGSGGSTPGARPAPWPPPRTAGPSCTPVTAARTPTARSPPPDLRDEGTPTMHLNSHDDFTRLREIIVGSAVNYTGHDRDVSFELFHHENLTGFRSDWAYPRLVDRASAGSGAASEQWAINRRYAAELAEDVEDLAQVLADLGITVHRPIPLPADPTPIAGLGWSAPPVPALNIRDNTLILGDEIIETPPAIRARYLETRLLAGVFSGYWQAGARWTTMPRPVLTDASFDLSYARDATTTLGGPTEPINDPQPGPYDVGFEMMLDGAQVLRLGRDLVVNIAQSNHASGVDWLERHLAGRYRIHRVYRMADNHIDSMLLALRPGVFLARHDGIRDMLPEPLQRWKFIVPPQPDTGAFPAYGDADLVLTSPYIDLNVLSVDPDTVLVNQDCTGLIKTLEAEHFTVVPVRHRHRRLFGGGFHCFTLDTRRDGACEDYLT

Solvent-accessible surface area (backbone atoms only — not comparable to full-atom values): 39759 Å² total; per-residue (Å²): 136,83,78,72,76,78,75,77,53,64,47,65,32,72,60,79,50,64,34,69,55,41,41,53,30,47,62,67,56,66,84,53,89,61,47,55,33,27,49,75,34,85,62,73,42,77,35,69,67,52,92,52,55,37,26,26,46,25,30,24,10,51,72,24,37,65,82,44,47,39,72,69,71,61,36,84,64,50,58,30,69,12,85,59,32,78,56,17,64,60,56,45,53,52,60,71,66,46,62,46,62,64,52,18,31,30,39,42,36,36,28,54,66,24,66,48,71,79,44,54,43,44,59,28,22,46,59,70,23,17,38,34,33,39,33,28,44,38,63,52,96,44,38,36,37,38,44,69,95,40,80,41,68,73,50,51,18,41,33,33,41,43,44,42,39,39,54,28,31,42,35,18,71,35,91,59,64,28,30,28,40,42,32,35,28,46,27,22,71,63,42,48,70,42,41,39,72,75,50,48,59,48,54,74,70,37,78,53,36,72,52,79,88,72,88,64,76,84,77,75,72,90,83,65,70,52,63,52,70,40,31,42,21,72,75,44,74,73,50,87,48,59,73,85,46,65,71,37,68,30,32,52,48,78,53,98,93,34,45,28,40,36,43,92,48,48,49,31,21,36,34,64,52,73,85,66,95,77,70,103,62,86,62,75,38,77,32,80,78,82,80,85,79,80,84,71,84,89,78,85,89,82,89,79,92,82,88,86,80,94,75,78,82,80,80,84,84,81,76,86,84,76,83,77,57,65,50,25,15,27,52,56,10,47,44,54,45,30,32,36,37,37,37,47,51,66,48,51,59,47,69,47,45,74,41,42,49,65,68,36,47,89,40,49,78,81,70,80,65,89,76,86,71,83,68,85,61,61,76,88,78,54,74,97,69,88,69,65,56,70,44,69,50,58,64,66,54,37,52,51,39,34,51,33,49,52,49,51,48,48,55,43,41,75,74,68,27,48,73,43,70,49,57,76,46,60,86,81,58,75,60,46,76,55,68,91,48,72,28,58,62,55,39,43,26,55,47,17,33,42,34,37,61,58,36,44,29,43,35,36,35,15,54,67,36,66,34,46,67,63,30,66,63,36,38,43,72,61,52,48,48,29,40,76,58,68,30,47,78,46,71,51,72,71,56,70,71,38,84,60,28,62,69,58,63,54,73,68,31,77,91,70,42,90,85,63,82,73,76,70,80,88,70,79,75,89,55,100,73,60,78,44,73,36,40,24,35,43,25,36,19,50,46,53,45,32,33,37,34,45,33,45,29,43,42,66,23,29,47,46,29,48,56,48,49,52,64,75,35,59,94,70,51,46,78,42,83,26,72,57,80,33,87,55,56,32,50,46,45,48,41,61,42,33,95,61,34,33,44,28,63,50,75,80,58,42,83,59,47,62,74,65,64,49,71,36,48,70,48,59,55,75,83,73,62,79,83,58,50,77,89,74,60,97,84,56,68,48,48,41,60,80,54,40,66,62,14,42,36,40,45,21,61,48,31,34,41,37,44,54,64,46,56,65,51,51,54,50,41,46,75,71,66,33,48,72,45,70,38,70,65,78,48,35,40,59,72,63,38,32,56,39,31,28,24,40,64,42,17,29,76,51,64,79,41,72,81,75,117

Foldseek 3Di:
DPPQDDDDFKFFFPFFADLVLLLVLVVLPVVDDFAAAWEADFQRHIHDGDPFPKGKAWQWDFVLDRNHNYLGDQAQTAIDGHPSVVSRVRVVVVVVPQPFDWSTKMKIKGAAFGKFDKDAQLCQALLNQKWKKKAWNDFDPQWWKDFPNDIDGDDHRIIMIGRRNGIMMTGRNDHGITIMIIIMGGAAPSNLNRGDPVSVVSCVSDSGDHDDQDDADLDDDPDADQKDWFAPCVVDRRHNDDRPHDTFIWGWDDDPSFTWIDGPGDIHTWDFPHPPPDDPHGDIDGDPHHDDDPPDDDDDDDDDDDDDDDDDDDDDPDDDDDPQDAFFDFAQFFAFAEKEFFALFLQFWDFDAPLQCLQLVLQQVPPAPPDHDPQPPDPVPDPPDPGGDTQTDDPVLSVVQRVQSVQLQVVCVVVNHHYHYFQFDDNDHDWDDFQVDTGAAGTLQLVQFQWARHTLEIEGFAASHRNCRCRCVSVVVVVVSSVVSPGHYYYDDHDRNDSQQDDCCLVPDPVNDPDHDPPDSPDDDDDPRRPHHAAHATSLQWGGDQQEIEGEDAGDNSVRVVVVVCVVCPPRHHYHYFYCLDSHGCLLAWGDLAQLEIAGCDLVCLVRGDPLNSRGHYQHFPDFDPVLADDDDPSARFSDDSSLQSNWGHNHSQEIEGAQSRVRVVVSSVVVRHHYDHGHRHNCRRVPHDPNSSMDRRDGPDHSDDSSD

Nearest PDB structures (foldseek):
  1bwd-assembly1_B-2  TM=8.855E-01  e=8.023E-29  Streptomyces griseus
  6u1r-assembly1_B  TM=8.570E-01  e=7.580E-28  Microseira wollei
  5wpi-assembly1_B  TM=8.445E-01  e=3.454E-28  Erwinia amylovora
  4jdw-assembly1_A-2  TM=8.268E-01  e=9.483E-27  Homo sapiens
  2jdx-assembly1_A-2  TM=8.103E-01  e=3.083E-26  Homo sapiens

Radius of gyration: 31.97 Å; Cα contacts (8 Å, |Δi|>4): 1459; chains: 1; bounding box: 79×64×84 Å